Protein AF-A0A2T9YG67-F1 (afdb_monomer)

Sequence (408 aa):
MSLRSVFKSSRPLFAFQKSLQTPKRKHSSSPTKSNVSIVFDIDGVLVKGKHVLEEGKKAMRYLNGENPLGIKVPYIFMTNSGGISEEEKANELTNALETQITQDQVVLSHSPMRQLVS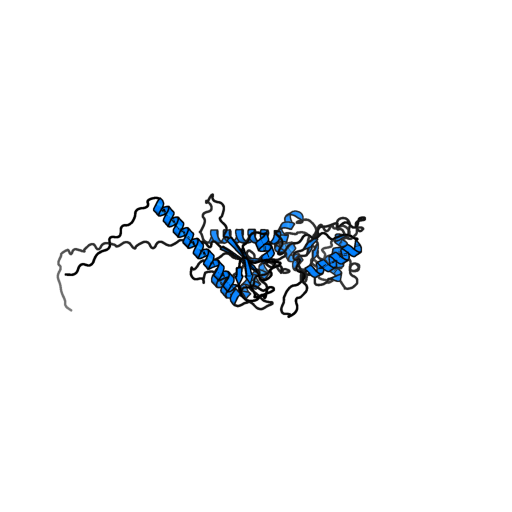QYKNKSVLVVGGIGNRCAEIAHSYGFDKVVTPQDIHRWSPAIWQFSEPSSKGFLKDGETIDFNTEKISAILMFHDTYNYGRDLQIVMDVLRSKDGALGNEFCLNNSQSVPLWVSNEDFLFSNERIHPRFAQGAFHVCLKALWEKSTGKELKVNVFGKPHKVQYEYAENLLHSWIQLHTIKNGSISENSNSAPHFPKIYAIGDNPNSDIAGANRHGWSSVLVRTGVFNGRKGENHHEHRATHVSDHVLDAVKILRIMSGRQGEQARLKELKDKAAKGGPLLTGGIKKSGKK

InterPro domains:
  IPR006353 HAD-superfamily hydrolase, subfamily IIA, CECR5 [TIGR01456] (37-369)
  IPR006357 HAD-superfamily hydrolase, subfamily IIA [PF13344] (38-144)
  IPR006357 HAD-superfamily hydrolase, subfamily IIA [TIGR01460] (38-342)
  IPR015157 Translation machinery associated TMA7 [PF09072] (377-408)
  IPR023214 HAD superfamily [G3DSA:3.40.50.1000] (38-368)
  IPR023214 HAD superfamily [G3DSA:3.40.50.1000] (109-273)
  IPR036412 HAD-like superfamily [SSF56784] (38-368)
  IPR050324 CDP-alcohol phosphatidyltransferase class-I [PTHR14269] (84-369)

Mean predicted aligned error: 11.0 Å

Structure (mmCIF, N/CA/C/O backbone):
data_AF-A0A2T9YG67-F1
#
_entry.id   AF-A0A2T9YG67-F1
#
loop_
_atom_site.group_PDB
_atom_site.id
_atom_site.type_symbol
_atom_site.label_atom_id
_atom_site.label_alt_id
_atom_site.label_comp_id
_atom_site.label_asym_id
_atom_site.label_entity_id
_atom_site.label_seq_id
_atom_site.pdbx_PDB_ins_code
_atom_site.Cartn_x
_atom_site.Cartn_y
_atom_site.Cartn_z
_atom_site.occupancy
_atom_site.B_iso_or_equiv
_atom_site.auth_seq_id
_atom_site.auth_comp_id
_atom_site.auth_asym_id
_atom_site.auth_atom_id
_atom_site.pdbx_PDB_model_num
ATOM 1 N N . MET A 1 1 ? 10.960 48.426 91.155 1.00 40.41 1 MET A N 1
ATOM 2 C CA . MET A 1 1 ? 9.703 47.962 90.527 1.00 40.41 1 MET A CA 1
ATOM 3 C C . MET A 1 1 ? 9.531 46.491 90.864 1.00 40.41 1 MET A C 1
ATOM 5 O O . MET A 1 1 ? 10.453 45.719 90.656 1.00 40.41 1 MET A O 1
ATOM 9 N N . SER A 1 2 ? 8.437 46.169 91.549 1.00 30.61 2 SER A N 1
ATOM 10 C CA . SER A 1 2 ? 8.212 44.940 92.322 1.00 30.61 2 SER A CA 1
ATOM 11 C C . SER A 1 2 ? 7.596 43.818 91.481 1.00 30.61 2 SER A C 1
ATOM 13 O O . SER A 1 2 ? 6.722 44.115 90.673 1.00 30.61 2 SER A O 1
ATOM 15 N N . LEU A 1 3 ? 8.002 42.563 91.732 1.00 29.88 3 LEU A N 1
ATOM 16 C CA . LEU A 1 3 ? 7.167 41.418 92.181 1.00 29.88 3 LEU A CA 1
ATOM 17 C C . LEU A 1 3 ? 7.950 40.105 91.927 1.00 29.88 3 LEU A C 1
ATOM 19 O O . LEU A 1 3 ? 8.296 39.809 90.792 1.00 29.88 3 LEU A O 1
ATOM 23 N N . ARG A 1 4 ? 8.486 39.456 92.979 1.00 31.44 4 ARG A N 1
ATOM 24 C CA . ARG A 1 4 ? 7.953 38.264 93.702 1.00 31.44 4 ARG A CA 1
ATOM 25 C C . ARG A 1 4 ? 7.901 36.985 92.840 1.00 31.44 4 ARG A C 1
ATOM 27 O O . ARG A 1 4 ? 7.473 37.049 91.707 1.00 31.44 4 ARG A O 1
ATOM 34 N N . SER A 1 5 ? 8.145 35.757 93.296 1.00 30.70 5 SER A N 1
ATOM 35 C CA . SER A 1 5 ? 8.770 35.131 94.468 1.00 30.70 5 SER A CA 1
ATOM 36 C C . SER A 1 5 ? 8.547 33.608 94.306 1.00 30.70 5 SER A C 1
ATOM 38 O O . SER A 1 5 ? 7.480 33.229 93.833 1.00 30.70 5 SER A O 1
ATOM 40 N N . VAL A 1 6 ? 9.448 32.780 94.850 1.00 33.03 6 VAL A N 1
ATOM 41 C CA . VAL A 1 6 ? 9.202 31.423 95.408 1.00 33.03 6 VAL A CA 1
ATOM 42 C C . VAL A 1 6 ? 9.160 30.199 94.462 1.00 33.03 6 VAL A C 1
ATOM 44 O O . VAL A 1 6 ? 8.324 30.050 93.580 1.00 33.03 6 VAL A O 1
ATOM 47 N N . PHE A 1 7 ? 10.071 29.268 94.779 1.00 35.72 7 PHE A N 1
ATOM 48 C CA . PHE A 1 7 ? 10.163 27.853 94.394 1.00 35.72 7 PHE A CA 1
ATOM 49 C C . PHE A 1 7 ? 8.962 27.004 94.862 1.00 35.72 7 PHE A C 1
ATOM 51 O O . PHE A 1 7 ? 8.525 27.190 95.997 1.00 35.72 7 PHE A O 1
ATOM 58 N N . LYS A 1 8 ? 8.578 25.958 94.100 1.00 30.31 8 LYS A N 1
ATOM 59 C CA . LYS A 1 8 ? 8.365 24.575 94.611 1.00 30.31 8 LYS A CA 1
ATOM 60 C C . LYS A 1 8 ? 7.935 23.551 93.538 1.00 30.31 8 LYS A C 1
ATOM 62 O O . LYS A 1 8 ? 7.052 23.801 92.733 1.00 30.31 8 LYS A O 1
ATOM 67 N N . SER A 1 9 ? 8.627 22.412 93.610 1.00 27.42 9 SER A N 1
ATOM 68 C CA . SER A 1 9 ? 8.301 20.993 93.362 1.00 27.42 9 SER A CA 1
ATOM 69 C C . SER A 1 9 ? 7.020 20.512 92.638 1.00 27.42 9 SER A C 1
ATOM 71 O O . SER A 1 9 ? 5.923 21.029 92.819 1.00 27.42 9 SER A O 1
ATOM 73 N N . SER A 1 10 ? 7.181 19.291 92.089 1.00 26.50 10 SER A N 1
ATOM 74 C CA . SER A 1 10 ? 6.273 18.107 92.104 1.00 26.50 10 SER A CA 1
ATOM 75 C C . SER A 1 10 ? 5.628 17.671 90.770 1.00 26.50 10 SER A C 1
ATOM 77 O O . SER A 1 10 ? 4.863 18.400 90.156 1.00 26.50 10 SER A O 1
ATOM 79 N N . ARG A 1 11 ? 5.916 16.410 90.390 1.00 28.70 11 ARG A N 1
ATOM 80 C CA . ARG A 1 11 ? 5.176 15.495 89.477 1.00 28.70 11 ARG A CA 1
ATOM 81 C C . ARG A 1 11 ? 3.727 15.234 89.974 1.00 28.70 11 ARG A C 1
ATOM 83 O O . ARG A 1 11 ? 3.450 15.637 91.102 1.00 28.70 11 ARG A O 1
ATOM 90 N N . PRO A 1 12 ? 2.891 14.365 89.346 1.00 41.78 12 PRO A N 1
ATOM 91 C CA . PRO A 1 12 ? 2.739 13.894 87.947 1.00 41.78 12 PRO A CA 1
ATOM 92 C C . PRO A 1 12 ? 1.271 14.040 87.446 1.00 41.78 12 PRO A C 1
ATOM 94 O O . PRO A 1 12 ? 0.386 14.368 88.226 1.00 41.78 12 PRO A O 1
ATOM 97 N N . LEU A 1 13 ? 0.959 13.697 86.185 1.00 28.84 13 LEU A N 1
ATOM 98 C CA . LEU A 1 13 ? -0.402 13.266 85.810 1.00 28.84 13 LEU A CA 1
ATOM 99 C C . LEU A 1 13 ? -0.404 12.338 84.583 1.00 28.84 13 LEU A C 1
ATOM 101 O O . LEU A 1 13 ? 0.267 12.580 83.584 1.00 28.84 13 LEU A O 1
ATOM 105 N N . PHE A 1 14 ? -1.147 11.242 84.738 1.00 27.92 14 PHE A N 1
ATOM 106 C CA . PHE A 1 14 ? -1.367 10.128 83.819 1.00 27.92 14 PHE A CA 1
ATOM 107 C C . PHE A 1 14 ? -1.907 10.568 82.448 1.00 27.92 14 PHE A C 1
ATOM 109 O O . PHE A 1 14 ? -2.876 11.321 82.378 1.00 27.92 14 PHE A O 1
ATOM 116 N N . ALA A 1 15 ? -1.362 10.001 81.365 1.00 31.73 15 ALA A N 1
ATOM 117 C CA . ALA A 1 15 ? -1.939 10.088 80.025 1.00 31.73 15 ALA A CA 1
ATOM 118 C C . ALA A 1 15 ? -2.384 8.699 79.538 1.00 31.73 15 ALA A C 1
ATOM 120 O O . ALA A 1 15 ? -1.594 7.762 79.441 1.00 31.73 15 ALA A O 1
ATOM 121 N N . PHE A 1 16 ? -3.683 8.605 79.254 1.00 30.58 16 PHE A N 1
ATOM 122 C CA . PHE A 1 16 ? -4.404 7.461 78.704 1.00 30.58 16 PHE A CA 1
ATOM 123 C C . PHE A 1 16 ? -3.919 7.088 77.293 1.00 30.58 16 PHE A C 1
ATOM 125 O O . PHE A 1 16 ? -3.819 7.931 76.402 1.00 30.58 16 PHE A O 1
ATOM 132 N N . GLN A 1 17 ? -3.708 5.793 77.077 1.00 29.53 17 GLN A N 1
ATOM 133 C CA . GLN A 1 17 ? -3.376 5.177 75.796 1.00 29.53 17 GLN A CA 1
ATOM 134 C C . GLN A 1 17 ? -4.642 5.105 74.914 1.00 29.53 17 GLN A C 1
ATOM 136 O O . GLN A 1 17 ? -5.597 4.407 75.253 1.00 29.53 17 GLN A O 1
ATOM 141 N N . LYS A 1 18 ? -4.675 5.823 73.781 1.00 31.94 18 LYS A N 1
ATOM 142 C CA . LYS A 1 18 ? -5.705 5.657 72.736 1.00 31.94 18 LYS A CA 1
ATOM 143 C C . LYS A 1 18 ? -5.173 4.761 71.618 1.00 31.94 18 LYS A C 1
ATOM 145 O O . LYS A 1 18 ? -4.136 5.035 71.023 1.00 31.94 18 LYS A O 1
ATOM 150 N N . SER A 1 19 ? -5.917 3.691 71.354 1.00 29.42 19 SER A N 1
ATOM 151 C CA . SER A 1 19 ? -5.675 2.681 70.324 1.00 29.42 19 SER A CA 1
ATOM 152 C C . SER A 1 19 ? -5.664 3.272 68.909 1.00 29.42 19 SER A C 1
ATOM 154 O O . SER A 1 19 ? -6.645 3.885 68.482 1.00 29.42 19 SER A O 1
ATOM 156 N N . LEU A 1 20 ? -4.592 3.012 68.162 1.00 30.81 20 LEU A N 1
ATOM 157 C CA . LEU A 1 20 ? -4.500 3.234 66.719 1.00 30.81 20 LEU A CA 1
ATOM 158 C C . LEU A 1 20 ? -5.409 2.236 65.981 1.00 30.81 20 LEU A C 1
ATOM 160 O O . LEU A 1 20 ? -5.149 1.034 65.981 1.00 30.81 20 LEU A O 1
ATOM 164 N N . GLN A 1 21 ? -6.473 2.729 65.344 1.00 30.36 21 GLN A N 1
ATOM 165 C CA . GLN A 1 21 ? -7.213 1.966 64.338 1.00 30.36 21 GLN A CA 1
ATOM 166 C C . GLN A 1 21 ? -6.434 1.994 63.021 1.00 30.36 21 GLN A C 1
ATOM 168 O O . GLN A 1 21 ? -6.147 3.057 62.473 1.00 30.36 21 GLN A O 1
ATOM 173 N N . THR A 1 22 ? -6.095 0.816 62.507 1.00 30.98 22 THR A N 1
ATOM 174 C CA . THR A 1 22 ? -5.484 0.640 61.189 1.00 30.98 22 THR A CA 1
ATOM 175 C C . THR A 1 22 ? -6.509 0.917 60.079 1.00 30.98 22 THR A C 1
ATOM 177 O O . THR A 1 22 ? -7.663 0.484 60.176 1.00 30.98 22 THR A O 1
ATOM 180 N N . PRO A 1 23 ? -6.140 1.626 58.995 1.00 32.28 23 PRO A N 1
ATOM 181 C CA . PRO A 1 23 ? -7.060 1.871 57.895 1.00 32.28 23 PRO A CA 1
ATOM 182 C C . PRO A 1 23 ? -7.298 0.577 57.107 1.00 32.28 23 PRO A C 1
ATOM 184 O O . PRO A 1 23 ? -6.363 -0.108 56.687 1.00 32.28 23 PRO A O 1
ATOM 187 N N . LYS A 1 24 ? -8.577 0.251 56.880 1.00 31.11 24 LYS A N 1
ATOM 188 C CA . LYS A 1 24 ? -9.003 -0.846 56.002 1.00 31.11 24 LYS A CA 1
ATOM 189 C C . LYS A 1 24 ? -8.424 -0.637 54.601 1.00 31.11 24 LYS A C 1
ATOM 191 O O . LYS A 1 24 ? -8.740 0.334 53.915 1.00 31.11 24 LYS A O 1
ATOM 196 N N . ARG A 1 25 ? -7.594 -1.590 54.182 1.00 29.94 25 ARG A N 1
ATOM 197 C CA . ARG A 1 25 ? -6.983 -1.696 52.856 1.00 29.94 25 ARG A CA 1
ATOM 198 C C . ARG A 1 25 ? -8.096 -1.748 51.797 1.00 29.94 25 ARG A C 1
ATOM 200 O O . ARG A 1 25 ? -8.818 -2.738 51.707 1.00 29.94 25 ARG A O 1
ATOM 207 N N . LYS A 1 26 ? -8.267 -0.677 51.013 1.00 30.91 26 LYS A N 1
ATOM 208 C CA . LYS A 1 26 ? -9.084 -0.719 49.791 1.00 30.91 26 LYS A CA 1
ATOM 209 C C . LYS A 1 26 ? -8.413 -1.713 48.843 1.00 30.91 26 LYS A C 1
ATOM 211 O O . LYS A 1 26 ? -7.273 -1.498 48.442 1.00 30.91 26 LYS A O 1
ATOM 216 N N . HIS A 1 27 ? -9.094 -2.807 48.515 1.00 31.02 27 HIS A N 1
ATOM 217 C CA . HIS A 1 27 ? -8.681 -3.667 47.412 1.00 31.02 27 HIS A CA 1
ATOM 218 C C . HIS A 1 27 ? -8.731 -2.834 46.127 1.00 31.02 27 HIS A C 1
ATOM 220 O O . HIS A 1 27 ? -9.813 -2.522 45.634 1.00 31.02 27 HIS A O 1
ATOM 226 N N . SER A 1 28 ? -7.571 -2.438 45.605 1.00 30.41 28 SER A N 1
ATOM 227 C CA . SER A 1 28 ? -7.460 -1.934 44.242 1.00 30.41 28 SER A CA 1
ATOM 228 C C . SER A 1 28 ? -7.777 -3.100 43.308 1.00 30.41 28 SER A C 1
ATOM 230 O O . SER A 1 28 ? -6.986 -4.038 43.192 1.00 30.41 28 SER A O 1
ATOM 232 N N . SER A 1 29 ? -8.951 -3.085 42.681 1.00 35.09 29 SER A N 1
ATOM 233 C CA . SER A 1 29 ? -9.211 -3.938 41.527 1.00 35.09 29 SER A CA 1
ATOM 234 C C . SER A 1 29 ? -8.159 -3.621 40.469 1.00 35.09 29 SER A C 1
ATOM 236 O O . SER A 1 29 ? -8.059 -2.472 40.036 1.00 35.09 29 SER A O 1
ATOM 238 N N . SER A 1 30 ? -7.362 -4.615 40.079 1.00 40.38 30 SER A N 1
ATOM 239 C CA . SER A 1 30 ? -6.502 -4.521 38.899 1.00 40.38 30 SER A CA 1
ATOM 240 C C . SER A 1 30 ? -7.324 -4.004 37.711 1.00 40.38 30 SER A C 1
ATOM 242 O O . SER A 1 30 ? -8.480 -4.428 37.585 1.00 40.38 30 SER A O 1
ATOM 244 N N . PRO A 1 31 ? -6.776 -3.141 36.835 1.00 45.50 31 PRO A N 1
ATOM 245 C CA . PRO A 1 31 ? -7.483 -2.713 35.635 1.00 45.50 31 PRO A CA 1
ATOM 246 C C . PRO A 1 31 ? -7.937 -3.955 34.867 1.00 45.50 31 PRO A C 1
ATOM 248 O O . PRO A 1 31 ? -7.121 -4.799 34.493 1.00 45.50 31 PRO A O 1
ATOM 251 N N . THR A 1 32 ? -9.245 -4.116 34.686 1.00 53.12 32 THR A N 1
ATOM 252 C CA . THR A 1 32 ? -9.801 -5.179 33.848 1.00 53.12 32 THR A CA 1
ATOM 253 C C . THR A 1 32 ? -9.272 -4.976 32.431 1.00 53.12 32 THR A C 1
ATOM 255 O O . THR A 1 32 ? -9.610 -3.978 31.791 1.00 53.12 32 THR A O 1
ATOM 258 N N . LYS A 1 33 ? -8.402 -5.882 31.966 1.00 61.97 33 LYS A N 1
ATOM 259 C CA . LYS A 1 33 ? -7.863 -5.862 30.599 1.00 61.97 33 LYS A CA 1
ATOM 260 C C . LYS A 1 33 ? -9.022 -5.959 29.601 1.00 61.97 33 LYS A C 1
ATOM 262 O O . LYS A 1 33 ? -9.994 -6.674 29.843 1.00 61.97 33 LYS A O 1
ATOM 267 N N . SER A 1 34 ? -8.940 -5.211 28.501 1.00 66.88 34 SER A N 1
ATOM 268 C CA . SER A 1 34 ? -9.901 -5.355 27.406 1.00 66.88 34 SER A CA 1
ATOM 269 C C . SER A 1 34 ? -9.703 -6.716 26.740 1.00 66.88 34 SER A C 1
ATOM 271 O O . SER A 1 34 ? -8.593 -7.030 26.320 1.00 66.88 34 SER A O 1
ATOM 273 N N . ASN A 1 35 ? -10.778 -7.491 26.595 1.00 82.50 35 ASN A N 1
ATOM 274 C CA . ASN A 1 35 ? -10.780 -8.733 25.809 1.00 82.50 35 ASN A CA 1
ATOM 275 C C . ASN A 1 35 ? -11.055 -8.481 24.317 1.00 82.50 35 ASN A C 1
ATOM 277 O O . ASN A 1 35 ? -11.208 -9.426 23.546 1.00 82.50 35 ASN A O 1
ATOM 281 N N . VAL A 1 36 ? -11.122 -7.209 23.914 1.00 89.56 36 VAL A N 1
ATOM 282 C CA . VAL A 1 36 ? -11.325 -6.775 22.530 1.00 89.56 36 VAL A CA 1
ATOM 283 C C . VAL A 1 36 ? -10.242 -5.788 22.100 1.00 89.56 36 VAL A C 1
ATOM 285 O O . VAL A 1 36 ? -9.795 -4.964 22.903 1.00 89.56 36 VAL A O 1
ATOM 288 N N . SER A 1 37 ? -9.857 -5.868 20.831 1.00 93.75 37 SER A N 1
ATOM 289 C CA . SER A 1 37 ? -9.041 -4.899 20.100 1.00 93.75 37 SER A CA 1
ATOM 290 C C . SER A 1 37 ? -9.714 -4.564 18.767 1.00 93.75 37 SER A C 1
ATOM 292 O O . SER A 1 37 ? -10.588 -5.300 18.298 1.00 93.75 37 SER A O 1
ATOM 294 N N . ILE A 1 38 ? -9.365 -3.418 18.187 1.00 96.56 38 ILE A N 1
ATOM 295 C CA . ILE A 1 38 ? -10.071 -2.874 17.024 1.00 96.56 38 ILE A CA 1
ATOM 296 C C . ILE A 1 38 ? -9.097 -2.545 15.895 1.00 96.56 38 ILE A C 1
ATOM 298 O O . ILE A 1 38 ? -8.018 -2.005 16.122 1.00 96.56 38 ILE A O 1
ATOM 302 N N . VAL A 1 39 ? -9.506 -2.840 14.667 1.00 98.19 39 VAL A N 1
ATOM 303 C CA . VAL A 1 39 ? -8.861 -2.342 13.451 1.00 98.19 39 VAL A CA 1
ATOM 304 C C . VAL A 1 39 ? -9.875 -1.470 12.726 1.00 98.19 39 VAL A C 1
ATOM 306 O O . VAL A 1 39 ? -10.961 -1.936 12.384 1.00 98.19 39 VAL A O 1
ATOM 309 N N . PHE A 1 40 ? -9.549 -0.199 12.536 1.00 98.12 40 PHE A N 1
ATOM 310 C CA . PHE A 1 40 ? -10.405 0.752 11.838 1.00 98.12 40 PHE A CA 1
ATOM 311 C C . PHE A 1 40 ? -9.994 0.871 10.380 1.00 98.12 40 PHE A C 1
ATOM 313 O O . PHE A 1 40 ? -8.830 1.150 10.103 1.00 98.12 40 PHE A O 1
ATOM 320 N N . ASP A 1 41 ? -10.948 0.766 9.464 1.00 96.19 41 ASP A N 1
ATOM 321 C CA . ASP A 1 41 ? -10.824 1.534 8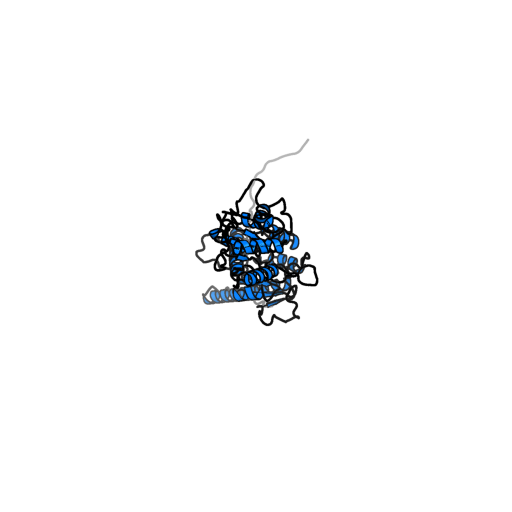.232 1.00 96.19 41 ASP A CA 1
ATOM 322 C C . ASP A 1 41 ? -10.977 3.042 8.521 1.00 96.19 41 ASP A C 1
ATOM 324 O O . ASP A 1 41 ? -11.467 3.443 9.582 1.00 96.19 41 ASP A O 1
ATOM 328 N N . ILE A 1 42 ? -10.489 3.886 7.612 1.00 92.94 42 ILE A N 1
ATOM 329 C CA . ILE A 1 42 ? -10.436 5.340 7.798 1.00 92.94 42 ILE A CA 1
ATOM 330 C C . ILE A 1 42 ? -11.540 6.029 6.999 1.00 92.94 42 ILE A C 1
ATOM 332 O O . ILE A 1 42 ? -12.381 6.730 7.576 1.00 92.94 42 ILE A O 1
ATOM 336 N N . ASP A 1 43 ? -11.517 5.859 5.680 1.00 87.12 43 ASP A N 1
ATOM 337 C CA . ASP A 1 43 ? -12.401 6.557 4.755 1.00 87.12 43 ASP A CA 1
ATOM 338 C C . ASP A 1 43 ? -13.816 5.980 4.850 1.00 87.12 43 ASP A C 1
ATOM 340 O O . ASP A 1 43 ? -14.020 4.782 4.912 1.00 87.12 43 ASP A O 1
ATOM 344 N N . GLY A 1 44 ? -14.832 6.829 4.962 1.00 85.12 44 GLY A N 1
ATOM 345 C CA . GLY A 1 44 ? -16.206 6.384 5.196 1.00 85.12 44 GLY A CA 1
ATOM 346 C C . GLY A 1 44 ? -16.496 5.892 6.621 1.00 85.12 44 GLY A C 1
ATOM 347 O O . GLY A 1 44 ? -17.672 5.771 6.963 1.00 85.12 44 GLY A O 1
ATOM 348 N N . VAL A 1 45 ? -15.490 5.687 7.484 1.00 92.38 45 VAL A N 1
ATOM 349 C CA . VAL A 1 45 ? -15.662 5.251 8.890 1.00 92.38 45 VAL A CA 1
ATOM 350 C C . VAL A 1 45 ? -15.364 6.360 9.898 1.00 92.38 45 VAL A C 1
ATOM 352 O O . VAL A 1 45 ? -16.153 6.602 10.812 1.00 92.38 45 VAL A O 1
ATOM 355 N N . LEU A 1 46 ? -14.219 7.024 9.747 1.00 92.69 46 LEU A N 1
ATOM 356 C CA . LEU A 1 46 ? -13.726 8.083 10.634 1.00 92.69 46 LEU A CA 1
ATOM 357 C C . LEU A 1 46 ? -13.704 9.441 9.929 1.00 92.69 46 LEU A C 1
ATOM 359 O O . LEU A 1 46 ? -13.873 10.481 10.568 1.00 92.69 46 LEU A O 1
ATOM 363 N N . VAL A 1 47 ? -13.505 9.425 8.612 1.00 85.75 47 VAL A N 1
ATOM 364 C CA . VAL A 1 47 ? -13.358 10.608 7.765 1.00 85.75 47 VAL A CA 1
ATOM 365 C C . VAL A 1 47 ? -14.178 10.419 6.490 1.00 85.75 47 VAL A C 1
ATOM 367 O O . VAL A 1 47 ? -14.310 9.310 5.990 1.00 85.75 47 VAL A O 1
ATOM 370 N N . LYS A 1 48 ? -14.730 11.497 5.932 1.00 78.75 48 LYS A N 1
ATOM 371 C CA . LYS A 1 48 ? -15.363 11.515 4.609 1.00 78.75 48 LYS A CA 1
ATOM 372 C C . LYS A 1 48 ? -14.784 12.659 3.780 1.00 78.75 48 LYS A C 1
ATOM 374 O O . LYS A 1 48 ? -15.131 13.825 3.979 1.00 78.75 48 LYS A O 1
ATOM 379 N N . GLY A 1 49 ? -13.874 12.337 2.861 1.00 73.62 49 GLY A N 1
ATOM 380 C CA . GLY A 1 49 ? -13.080 13.349 2.161 1.00 73.62 49 GLY A CA 1
ATOM 381 C C . GLY A 1 49 ? -12.165 14.084 3.144 1.00 73.62 49 GLY A C 1
ATOM 382 O O . GLY A 1 49 ? -11.359 13.455 3.813 1.00 73.62 49 GLY A O 1
ATOM 383 N N . LYS A 1 50 ? -12.303 15.408 3.270 1.00 77.44 50 LYS A N 1
ATOM 384 C CA . LYS A 1 50 ? -11.567 16.206 4.274 1.00 77.44 50 LYS A CA 1
ATOM 385 C C . LYS A 1 50 ? -12.314 16.388 5.596 1.00 77.44 50 LYS A C 1
ATOM 387 O O . LYS A 1 50 ? -11.792 17.013 6.515 1.00 77.44 50 LYS A O 1
ATOM 392 N N . HIS A 1 51 ? -13.545 15.893 5.693 1.00 84.62 51 HIS A N 1
ATOM 393 C CA . HIS A 1 51 ? -14.387 16.108 6.863 1.00 84.62 51 HIS A CA 1
ATOM 394 C C . HIS A 1 51 ? -14.258 14.947 7.839 1.00 84.62 51 HIS A C 1
ATOM 396 O O . HIS A 1 51 ? -14.605 13.811 7.519 1.00 84.62 51 HIS A O 1
ATOM 402 N N . VAL A 1 52 ? -13.789 15.240 9.047 1.00 89.38 52 VAL A N 1
ATOM 403 C CA . VAL A 1 52 ? -13.789 14.279 10.152 1.00 89.38 52 VAL A CA 1
ATOM 404 C C . VAL A 1 52 ? -15.220 14.075 10.637 1.00 89.38 52 VAL A C 1
ATOM 406 O O . VAL A 1 52 ? -15.958 15.043 10.813 1.00 89.38 52 VAL A O 1
ATOM 409 N N . LEU A 1 53 ? -15.611 12.824 10.874 1.00 88.62 53 LEU A N 1
ATOM 410 C CA . LEU A 1 53 ? -16.891 12.514 11.499 1.00 88.62 53 LEU A CA 1
ATOM 411 C C . LEU A 1 53 ? -16.786 12.749 13.011 1.00 88.62 53 LEU A C 1
ATOM 413 O O . LEU A 1 53 ? -15.899 12.210 13.677 1.00 88.62 53 LEU A O 1
ATOM 417 N N . GLU A 1 54 ? -17.709 13.523 13.579 1.00 94.69 54 GLU A N 1
ATOM 418 C CA . GLU A 1 54 ? -17.722 13.831 15.017 1.00 94.69 54 GLU A CA 1
ATOM 419 C C . GLU A 1 54 ? -17.875 12.568 15.882 1.00 94.69 54 GLU A C 1
ATOM 421 O O . GLU A 1 54 ? -17.355 12.469 16.997 1.00 94.69 54 GLU A O 1
ATOM 426 N N . GLU A 1 55 ? -18.545 11.551 15.350 1.00 95.06 55 GLU A N 1
ATOM 427 C CA . GLU A 1 55 ? -18.640 10.215 15.925 1.00 95.06 55 GLU A CA 1
ATOM 428 C C . GLU A 1 55 ? -17.274 9.527 16.022 1.00 95.06 55 GLU A C 1
ATOM 430 O O . GLU A 1 55 ? -17.051 8.788 16.980 1.00 95.06 55 GLU A O 1
ATOM 435 N N . GLY A 1 56 ? -16.351 9.797 15.094 1.00 94.81 56 GLY A N 1
ATOM 436 C CA . GLY A 1 56 ? -14.977 9.295 15.113 1.00 94.81 56 GLY A CA 1
ATOM 437 C C . GLY A 1 56 ? -14.188 9.833 16.305 1.00 94.81 56 GLY A C 1
ATOM 438 O O . GLY A 1 56 ? -13.639 9.051 17.083 1.00 94.81 56 GLY A O 1
ATOM 439 N N . LYS A 1 57 ? -14.225 11.152 16.537 1.00 95.88 57 LYS A N 1
ATOM 440 C CA . LYS A 1 57 ? -13.605 11.786 17.720 1.00 95.88 57 LYS A CA 1
ATOM 441 C C . LYS A 1 57 ? -14.170 11.224 19.026 1.00 95.88 57 LYS A C 1
ATOM 443 O O . LYS A 1 57 ? -13.433 10.855 19.942 1.00 95.88 57 LYS A O 1
ATOM 448 N N . LYS A 1 58 ? -15.502 11.108 19.109 1.00 96.38 58 LYS A N 1
ATOM 449 C CA . LYS A 1 58 ? -16.190 10.515 20.269 1.00 96.38 58 LYS A CA 1
ATOM 450 C C . LYS A 1 58 ? -15.802 9.048 20.466 1.00 96.38 58 LYS A C 1
ATOM 452 O O . LYS A 1 58 ? -15.632 8.625 21.607 1.00 96.38 58 LYS A O 1
ATOM 457 N N . ALA A 1 59 ? -15.649 8.281 19.385 1.00 96.06 59 ALA A N 1
ATOM 458 C CA . ALA A 1 59 ? -15.213 6.892 19.448 1.00 96.06 59 ALA A CA 1
ATOM 459 C C . ALA A 1 59 ? -13.783 6.780 19.992 1.00 96.06 59 ALA A C 1
ATOM 461 O O . ALA A 1 59 ? -13.553 5.954 20.873 1.00 96.06 59 ALA A O 1
ATOM 462 N N . MET A 1 60 ? -12.852 7.640 19.560 1.00 96.12 60 MET A N 1
ATOM 463 C CA . MET A 1 60 ? -11.483 7.645 20.092 1.00 96.12 60 MET A CA 1
ATOM 464 C C . MET A 1 60 ? -11.458 7.951 21.592 1.00 96.12 60 MET A C 1
ATOM 466 O O . MET A 1 60 ? -10.888 7.179 22.364 1.00 96.12 60 MET A O 1
ATOM 470 N N . ARG A 1 61 ? -12.149 9.008 22.043 1.00 95.38 61 ARG A N 1
ATOM 471 C CA . ARG A 1 61 ? -12.287 9.319 23.481 1.00 95.38 61 ARG A CA 1
ATOM 472 C C . ARG A 1 61 ? -12.866 8.146 24.272 1.00 95.38 61 ARG A C 1
ATOM 474 O O . ARG A 1 61 ? -12.315 7.743 25.299 1.00 95.38 61 ARG A O 1
ATOM 481 N N . TYR A 1 62 ? -13.928 7.533 23.746 1.00 94.38 62 TYR A N 1
ATOM 482 C CA . TYR A 1 62 ? -14.557 6.362 24.350 1.00 94.38 62 TYR A CA 1
ATOM 483 C C . TYR A 1 62 ? -13.573 5.192 24.483 1.00 94.38 62 TYR A C 1
ATOM 485 O O . TYR A 1 62 ? -13.491 4.583 25.547 1.00 94.38 62 TYR A O 1
ATOM 493 N N . LEU A 1 63 ? -12.790 4.883 23.446 1.00 92.94 63 LEU A N 1
ATOM 494 C CA . LEU A 1 63 ? -11.784 3.815 23.481 1.00 92.94 63 LEU A CA 1
ATOM 495 C C . LEU A 1 63 ? -10.596 4.136 24.392 1.00 92.94 63 LEU A C 1
ATOM 497 O O . LEU A 1 63 ? -9.998 3.215 24.945 1.00 92.94 63 LEU A O 1
ATOM 501 N N . ASN A 1 64 ? -10.291 5.416 24.601 1.00 92.88 64 ASN A N 1
ATOM 502 C CA . ASN A 1 64 ? -9.189 5.887 25.442 1.00 92.88 64 ASN A CA 1
ATOM 503 C C . ASN A 1 64 ? -9.548 6.052 26.930 1.00 92.88 64 ASN A C 1
ATOM 505 O O . ASN A 1 64 ? -8.705 6.489 27.716 1.00 92.88 64 ASN A O 1
ATOM 509 N N . GLY A 1 65 ? -10.746 5.632 27.344 1.00 90.44 65 GLY A N 1
ATOM 510 C CA . GLY A 1 65 ? -11.131 5.529 28.754 1.00 90.44 65 GLY A CA 1
ATOM 511 C C . GLY A 1 65 ? -12.351 6.357 29.149 1.00 90.44 65 GLY A C 1
ATOM 512 O O . GLY A 1 65 ? -12.879 6.129 30.232 1.00 90.44 65 GLY A O 1
ATOM 513 N N . GLU A 1 66 ? -12.879 7.224 28.279 1.00 92.88 66 GLU A N 1
ATOM 514 C CA . GLU A 1 66 ? -14.141 7.956 28.515 1.00 92.88 66 GLU A CA 1
ATOM 515 C C . GLU A 1 66 ? -15.380 7.078 28.269 1.00 92.88 66 GLU A C 1
ATOM 517 O O . GLU A 1 66 ? -16.392 7.484 27.699 1.00 92.88 66 GLU A O 1
ATOM 522 N N . ASN A 1 67 ? -15.294 5.821 28.681 1.00 88.69 67 ASN A N 1
ATOM 523 C CA . ASN A 1 67 ? -16.389 4.873 28.643 1.00 88.69 67 ASN A CA 1
ATOM 524 C C . ASN A 1 67 ? -16.806 4.499 30.076 1.00 88.69 67 ASN A C 1
ATOM 526 O O . ASN A 1 67 ? -16.007 4.638 31.003 1.00 88.69 67 ASN A O 1
ATOM 530 N N . PRO A 1 68 ? -18.014 3.940 30.282 1.00 86.31 68 PRO A N 1
ATOM 531 C CA . PRO A 1 68 ? -18.557 3.699 31.623 1.00 86.31 68 PRO A CA 1
ATOM 532 C C . PRO A 1 68 ? -17.736 2.803 32.565 1.00 86.31 68 PRO A C 1
ATOM 534 O O . PRO A 1 68 ? -18.040 2.770 33.751 1.00 86.31 68 PRO A O 1
ATOM 537 N N . LEU A 1 69 ? -16.731 2.060 32.074 1.00 81.69 69 LEU A N 1
ATOM 538 C CA . LEU A 1 69 ? -15.853 1.255 32.947 1.00 81.69 69 LEU A CA 1
ATOM 539 C C . LEU A 1 69 ? -14.396 1.749 32.973 1.00 81.69 69 LEU A C 1
ATOM 541 O O . LEU A 1 69 ? -13.556 1.074 33.555 1.00 81.69 69 LEU A O 1
ATOM 545 N N . GLY A 1 70 ? -14.069 2.879 32.336 1.00 85.38 70 GLY A N 1
ATOM 546 C CA . GLY A 1 70 ? -12.726 3.469 32.400 1.00 85.38 70 GLY A CA 1
ATOM 547 C C . GLY A 1 70 ? -11.604 2.623 31.781 1.00 85.38 70 GLY A C 1
ATOM 548 O O . GLY A 1 70 ? -10.451 2.754 32.180 1.00 85.38 70 GLY A O 1
ATOM 549 N N . ILE A 1 71 ? -11.918 1.712 30.849 1.00 84.56 71 ILE A N 1
ATOM 550 C CA . ILE A 1 71 ? -10.931 0.775 30.269 1.00 84.56 71 ILE A CA 1
ATOM 551 C C . ILE A 1 71 ? -10.446 1.303 28.925 1.00 84.56 71 ILE A C 1
ATOM 553 O O . ILE A 1 71 ? -11.273 1.676 28.097 1.00 84.56 71 ILE A O 1
ATOM 557 N N . LYS A 1 72 ? -9.138 1.236 28.674 1.00 88.69 72 LYS A N 1
ATOM 558 C CA . LYS A 1 72 ? -8.571 1.495 27.348 1.00 88.69 72 LYS A CA 1
ATOM 559 C C . LYS A 1 72 ? -8.676 0.263 26.451 1.00 88.69 72 LYS A C 1
ATOM 561 O O . LYS A 1 72 ? -8.354 -0.845 26.880 1.00 88.69 72 LYS A O 1
ATOM 566 N N . VAL A 1 73 ? -9.118 0.459 25.216 1.00 90.62 73 VAL A N 1
ATOM 567 C CA . VAL A 1 73 ? -9.236 -0.592 24.199 1.00 90.62 73 VAL A CA 1
ATOM 568 C C . VAL A 1 73 ? -8.144 -0.370 23.151 1.00 90.62 73 VAL A C 1
ATOM 570 O O . VAL A 1 73 ? -8.068 0.735 22.625 1.00 90.62 73 VAL A O 1
ATOM 573 N N . PRO A 1 74 ? -7.296 -1.367 22.845 1.00 93.31 74 PRO A N 1
ATOM 574 C CA . PRO A 1 74 ? -6.296 -1.257 21.785 1.00 93.31 74 PRO A CA 1
ATOM 575 C C . PRO A 1 74 ? -6.917 -1.067 20.404 1.00 93.31 74 PRO A C 1
ATOM 577 O O . PRO A 1 74 ? -7.880 -1.765 20.070 1.00 93.31 74 PRO A O 1
ATOM 580 N N . TYR A 1 75 ? -6.333 -0.189 19.591 1.00 96.12 75 TYR A N 1
ATOM 581 C CA . TYR A 1 75 ? -6.736 -0.021 18.200 1.00 96.12 75 TYR A CA 1
ATOM 582 C C . TYR A 1 75 ? -5.592 0.402 17.280 1.00 96.12 75 TYR A C 1
ATOM 584 O O . TYR A 1 75 ? -4.645 1.071 17.703 1.00 96.12 75 TYR A O 1
ATOM 592 N N . ILE A 1 76 ? -5.737 0.029 16.010 1.00 98.31 76 ILE A N 1
ATOM 593 C CA . ILE A 1 76 ? -4.912 0.475 14.883 1.00 98.31 76 ILE A CA 1
ATOM 594 C C . ILE A 1 76 ? -5.816 0.886 13.709 1.00 98.31 76 ILE A C 1
ATOM 596 O O . ILE A 1 76 ? -7.022 0.621 13.719 1.00 98.31 76 ILE A O 1
ATOM 600 N N . PHE A 1 77 ? -5.229 1.508 12.695 1.00 98.44 77 PHE A N 1
ATOM 601 C CA . PHE A 1 77 ? -5.880 1.985 11.481 1.00 98.44 77 PHE A CA 1
ATOM 602 C C . PHE A 1 77 ? -5.317 1.240 10.269 1.00 98.44 77 PHE A C 1
ATOM 604 O O . PHE A 1 77 ? -4.104 1.085 10.152 1.00 98.44 77 PHE A O 1
ATOM 611 N N . MET A 1 78 ? -6.184 0.786 9.369 1.00 97.94 78 MET A N 1
ATOM 612 C CA . MET A 1 78 ? -5.833 0.032 8.168 1.00 97.94 78 MET A CA 1
ATOM 613 C C . MET A 1 78 ? -6.641 0.532 6.967 1.00 97.94 78 MET A C 1
ATOM 615 O O . MET A 1 78 ? -7.843 0.289 6.874 1.00 97.94 78 MET A O 1
ATOM 619 N N . THR A 1 79 ? -5.972 1.180 6.015 1.00 94.12 79 THR A N 1
ATOM 620 C CA . THR A 1 79 ? -6.592 1.758 4.810 1.00 94.12 79 THR A CA 1
ATOM 621 C C . THR A 1 79 ? -5.892 1.285 3.533 1.00 94.12 79 THR A C 1
ATOM 623 O O . THR A 1 79 ? -4.693 1.006 3.540 1.00 94.12 79 THR A O 1
ATOM 626 N N . ASN A 1 80 ? -6.638 1.235 2.425 1.00 91.88 80 ASN A N 1
ATOM 627 C CA . ASN A 1 80 ? -6.086 1.059 1.076 1.00 91.88 80 ASN A CA 1
ATOM 628 C C . ASN A 1 80 ? -5.557 2.377 0.471 1.00 91.88 80 ASN A C 1
ATOM 630 O O . ASN A 1 80 ? -4.996 2.375 -0.625 1.00 91.88 80 ASN A O 1
ATOM 634 N N . SER A 1 81 ? -5.682 3.506 1.175 1.00 89.38 81 SER A N 1
ATOM 635 C CA . SER A 1 81 ? -4.983 4.744 0.817 1.00 89.38 81 SER A CA 1
ATOM 636 C C . SER A 1 81 ? -3.460 4.567 0.936 1.00 89.38 81 SER A C 1
ATOM 638 O O . SER A 1 81 ? -2.961 3.672 1.624 1.00 89.38 81 SER A O 1
ATOM 640 N N . GLY A 1 82 ? -2.695 5.431 0.271 1.00 92.88 82 GLY A N 1
ATOM 641 C CA . GLY A 1 82 ? -1.234 5.445 0.357 1.00 92.88 82 GLY A CA 1
ATOM 642 C C . GLY A 1 82 ? -0.641 6.762 -0.136 1.00 92.88 82 GLY A C 1
ATOM 643 O O . GLY A 1 82 ? -1.307 7.794 -0.106 1.00 92.88 82 GLY A O 1
ATOM 644 N N . GLY A 1 83 ? 0.611 6.718 -0.594 1.00 93.44 83 GLY A N 1
ATOM 645 C CA . GLY A 1 83 ? 1.290 7.857 -1.227 1.00 93.44 83 GLY A CA 1
ATOM 646 C C . GLY A 1 83 ? 1.940 8.846 -0.252 1.00 93.44 83 GLY A C 1
ATOM 647 O O . GLY A 1 83 ? 2.611 9.780 -0.692 1.00 93.44 83 GLY A O 1
ATOM 648 N N . ILE A 1 84 ? 1.777 8.619 1.053 1.00 96.19 84 ILE A N 1
ATOM 649 C CA . ILE A 1 84 ? 2.431 9.337 2.156 1.00 96.19 84 ILE A CA 1
ATOM 650 C C . ILE A 1 84 ? 2.971 8.319 3.168 1.00 96.19 84 ILE A C 1
ATOM 652 O O . ILE A 1 84 ? 2.585 7.151 3.118 1.00 96.19 84 ILE A O 1
ATOM 656 N N . SER A 1 85 ? 3.862 8.724 4.075 1.00 97.81 85 SER A N 1
ATOM 657 C CA . SER A 1 85 ? 4.383 7.795 5.088 1.00 97.81 85 SER A CA 1
ATOM 658 C C . SER A 1 85 ? 3.343 7.464 6.170 1.00 97.81 85 SER A C 1
ATOM 660 O O . SER A 1 85 ? 2.372 8.200 6.379 1.00 97.81 85 SER A O 1
ATOM 662 N N . GLU A 1 86 ? 3.551 6.363 6.901 1.00 98.25 86 GLU A N 1
ATOM 663 C CA . GLU A 1 86 ? 2.718 6.032 8.067 1.00 98.25 86 GLU A CA 1
ATOM 664 C C . GLU A 1 86 ? 2.772 7.125 9.142 1.00 98.25 86 GLU A C 1
ATOM 666 O O . GLU A 1 86 ? 1.762 7.401 9.786 1.00 98.25 86 GLU A O 1
ATOM 671 N N . GLU A 1 87 ? 3.927 7.771 9.315 1.00 98.25 87 GLU A N 1
ATOM 672 C CA . GLU A 1 87 ? 4.112 8.890 10.242 1.00 98.25 87 GLU A CA 1
ATOM 673 C C . GLU A 1 87 ? 3.286 10.109 9.828 1.00 98.25 87 GLU A C 1
ATOM 675 O O . GLU A 1 87 ? 2.557 10.675 10.643 1.00 98.25 87 GLU A O 1
ATOM 680 N N . GLU A 1 88 ? 3.335 10.487 8.551 1.00 97.62 88 GLU A N 1
ATOM 681 C CA . GLU A 1 88 ? 2.529 11.591 8.036 1.00 97.62 88 GLU A CA 1
ATOM 682 C C . GLU A 1 88 ? 1.034 11.302 8.189 1.00 97.62 88 GLU A C 1
ATOM 684 O O . GLU A 1 88 ? 0.291 12.149 8.690 1.00 97.62 88 GLU A O 1
ATOM 689 N N . LYS A 1 89 ? 0.589 10.081 7.856 1.00 97.12 89 LYS A N 1
ATOM 690 C CA . LYS A 1 89 ? -0.810 9.683 8.057 1.00 97.12 89 LYS A CA 1
ATOM 691 C C . LYS A 1 89 ? -1.200 9.682 9.539 1.00 97.12 89 LYS A C 1
ATOM 693 O O . LYS A 1 89 ? -2.296 10.125 9.875 1.00 97.12 89 LYS A O 1
ATOM 698 N N . ALA A 1 90 ? -0.331 9.212 10.432 1.00 97.69 90 ALA A N 1
ATOM 699 C CA . ALA A 1 90 ? -0.577 9.245 11.873 1.00 97.69 90 ALA A CA 1
ATOM 700 C C . ALA A 1 90 ? -0.739 10.682 12.392 1.00 97.69 90 ALA A C 1
ATOM 702 O O . ALA A 1 90 ? -1.618 10.940 13.217 1.00 97.69 90 ALA A O 1
ATOM 703 N N . ASN A 1 91 ? 0.048 11.628 11.875 1.00 97.88 91 ASN A N 1
ATOM 704 C CA . ASN A 1 91 ? -0.070 13.047 12.207 1.00 97.88 91 ASN A CA 1
ATOM 705 C C . ASN A 1 91 ? -1.380 13.654 11.677 1.00 97.88 91 ASN A C 1
ATOM 707 O O . ASN A 1 91 ? -2.066 14.366 12.414 1.00 97.88 91 ASN A O 1
ATOM 711 N N . GLU A 1 92 ? -1.777 13.334 10.439 1.00 95.88 92 GLU A N 1
ATOM 712 C CA . GLU A 1 92 ? -3.083 13.729 9.891 1.00 95.88 92 GLU A CA 1
ATOM 713 C C . GLU A 1 92 ? -4.233 13.225 10.773 1.00 95.88 92 GLU A C 1
ATOM 715 O O . GLU A 1 92 ? -5.103 14.005 11.167 1.00 95.88 92 GLU A O 1
ATOM 720 N N . LEU A 1 93 ? -4.212 11.938 11.135 1.00 96.12 93 LEU A N 1
ATOM 721 C CA . LEU A 1 93 ? -5.227 11.329 11.993 1.00 96.12 93 LEU A CA 1
ATOM 722 C C . LEU A 1 93 ? -5.212 11.908 13.409 1.00 96.12 93 LEU A C 1
ATOM 724 O O . LEU A 1 93 ? -6.278 12.099 13.989 1.00 96.12 93 LEU A O 1
ATOM 728 N N . THR A 1 94 ? -4.033 12.216 13.956 1.00 97.12 94 THR A N 1
ATOM 729 C CA . THR A 1 94 ? -3.899 12.811 15.292 1.00 97.12 94 THR A CA 1
ATOM 730 C C . THR A 1 94 ? -4.622 14.147 15.372 1.00 97.12 94 THR A C 1
ATOM 732 O O . THR A 1 94 ? -5.419 14.375 16.285 1.00 97.12 94 THR A O 1
ATOM 735 N N . ASN A 1 95 ? -4.390 15.005 14.379 1.00 95.75 95 ASN A N 1
ATOM 736 C CA . ASN A 1 95 ? -5.033 16.311 14.287 1.00 95.75 95 ASN A CA 1
ATOM 737 C C . ASN A 1 95 ? -6.535 16.178 14.021 1.00 95.75 95 ASN A C 1
ATOM 739 O O . ASN A 1 95 ? -7.341 16.864 14.643 1.00 95.75 95 ASN A O 1
ATOM 743 N N . ALA A 1 96 ? -6.914 15.272 13.119 1.00 94.06 96 ALA A N 1
ATOM 744 C CA . ALA A 1 96 ? -8.304 15.030 12.763 1.00 94.06 96 ALA A CA 1
ATOM 745 C C . ALA A 1 96 ? -9.137 14.526 13.953 1.00 94.06 96 ALA A C 1
ATOM 747 O O . ALA A 1 96 ? -10.233 15.025 14.207 1.00 94.06 96 ALA A O 1
ATOM 748 N N . LEU A 1 97 ? -8.626 13.532 14.680 1.00 95.69 97 LEU A N 1
ATOM 749 C CA . LEU A 1 97 ? -9.357 12.809 15.722 1.00 95.69 97 LEU A CA 1
ATOM 750 C C . LEU A 1 97 ? -9.108 13.345 17.137 1.00 95.69 97 LEU A C 1
ATOM 752 O O . LEU A 1 97 ? -9.672 12.806 18.092 1.00 95.69 97 LEU A O 1
ATOM 756 N N . GLU A 1 98 ? -8.279 14.384 17.274 1.00 96.00 98 GLU A N 1
ATOM 757 C CA . GLU A 1 98 ? -7.912 15.009 18.553 1.00 96.00 98 GLU A CA 1
ATOM 758 C C . GLU A 1 98 ? -7.388 13.969 19.562 1.00 96.00 98 GLU A C 1
ATOM 760 O O . GLU A 1 98 ? -7.730 13.965 20.744 1.00 96.00 98 GLU A O 1
ATOM 765 N N . THR A 1 99 ? -6.604 13.011 19.066 1.00 95.00 99 THR A N 1
ATOM 766 C CA . THR A 1 99 ? -6.105 11.857 19.821 1.00 95.00 99 THR A CA 1
ATOM 767 C C . THR A 1 99 ? -4.712 11.509 19.328 1.00 95.00 99 THR A C 1
ATOM 769 O O . THR A 1 99 ? -4.521 11.375 18.129 1.00 95.00 99 THR A O 1
ATOM 772 N N . GLN A 1 100 ? -3.749 11.314 20.231 1.00 95.75 100 GLN A N 1
ATOM 773 C CA . GLN A 1 100 ? -2.390 10.943 19.833 1.00 95.75 100 GLN A CA 1
ATOM 774 C C . GLN A 1 100 ? -2.370 9.578 19.134 1.00 95.75 100 GLN A C 1
ATOM 776 O O . GLN A 1 100 ? -2.707 8.563 19.745 1.00 95.75 100 GLN A O 1
ATOM 781 N N . ILE A 1 101 ? -1.923 9.566 17.881 1.00 96.62 101 ILE A N 1
ATOM 782 C CA . ILE A 1 101 ? -1.732 8.374 17.053 1.00 96.62 101 ILE A CA 1
ATOM 783 C C . ILE A 1 101 ? -0.276 8.365 16.591 1.00 96.62 101 ILE A C 1
ATOM 785 O O . ILE A 1 101 ? 0.290 9.411 16.273 1.00 96.62 101 ILE A O 1
ATOM 789 N N . THR A 1 102 ? 0.361 7.197 16.596 1.00 96.69 102 THR A N 1
ATOM 790 C CA . THR A 1 102 ? 1.739 7.030 16.108 1.00 96.69 102 THR A CA 1
ATOM 791 C C . THR A 1 102 ? 1.773 6.195 14.832 1.00 96.69 102 THR A C 1
ATOM 793 O O . THR A 1 102 ? 0.812 5.496 14.509 1.00 96.69 102 THR A O 1
ATOM 796 N N . GLN A 1 103 ? 2.895 6.235 14.107 1.00 96.88 103 GLN A N 1
ATOM 797 C CA . GLN A 1 103 ? 3.100 5.403 12.914 1.00 96.88 103 GLN A CA 1
ATOM 798 C C . GLN A 1 103 ? 2.913 3.900 13.194 1.00 96.88 103 GLN A C 1
ATOM 800 O O . GLN A 1 103 ? 2.391 3.179 12.353 1.00 96.88 103 GLN A O 1
ATOM 805 N N . ASP A 1 104 ? 3.224 3.447 14.416 1.00 95.62 104 ASP A N 1
ATOM 806 C CA . ASP A 1 104 ? 3.054 2.055 14.866 1.00 95.62 104 ASP A CA 1
ATOM 807 C C . ASP A 1 104 ? 1.581 1.661 15.093 1.00 95.62 104 ASP A C 1
ATOM 809 O O . ASP A 1 104 ? 1.290 0.621 15.682 1.00 95.62 104 ASP A O 1
ATOM 813 N N . GLN A 1 105 ? 0.640 2.514 14.680 1.00 97.31 105 GLN A N 1
ATOM 814 C CA . GLN A 1 105 ? -0.795 2.247 14.647 1.00 97.31 105 GLN A CA 1
ATOM 815 C C . GLN A 1 105 ? -1.379 2.341 13.242 1.00 97.31 105 GLN A C 1
ATOM 817 O O . GLN A 1 105 ? -2.586 2.172 13.100 1.00 97.31 105 GLN A O 1
ATOM 822 N N . VAL A 1 106 ? -0.584 2.644 12.218 1.00 98.38 106 VAL A N 1
ATOM 823 C CA . VAL A 1 106 ? -1.091 2.917 10.873 1.00 98.38 106 VAL A CA 1
ATOM 824 C C . VAL A 1 106 ? -0.580 1.867 9.899 1.00 98.38 106 VAL A C 1
ATOM 826 O O . VAL A 1 106 ? 0.616 1.620 9.787 1.00 98.38 106 VAL A O 1
ATOM 829 N N . VAL A 1 107 ? -1.512 1.277 9.158 1.00 98.38 107 VAL A N 1
ATOM 830 C CA . VAL A 1 107 ? -1.249 0.390 8.033 1.00 98.38 107 VAL A CA 1
ATOM 831 C C . VAL A 1 107 ? -1.862 1.016 6.781 1.00 98.38 107 VAL A C 1
ATOM 833 O O . VAL A 1 107 ? -3.081 1.140 6.657 1.00 98.38 107 VAL A O 1
ATOM 836 N N . LEU A 1 108 ? -1.004 1.415 5.853 1.00 97.69 108 LEU A N 1
ATOM 837 C CA . LEU A 1 108 ? -1.349 1.883 4.514 1.00 97.69 108 LEU A CA 1
ATOM 838 C C . LEU A 1 108 ? -1.305 0.713 3.519 1.00 97.69 108 LEU A C 1
ATOM 840 O O . LEU A 1 108 ? -0.795 -0.371 3.820 1.00 97.69 108 LEU A O 1
ATOM 844 N N . SER A 1 109 ? -1.790 0.945 2.301 1.00 96.12 109 SER A N 1
ATOM 845 C CA . SER A 1 109 ? -1.744 -0.031 1.198 1.00 96.12 109 SER A CA 1
ATOM 846 C C . SER A 1 109 ? -0.336 -0.574 0.921 1.00 96.12 109 SER A C 1
ATOM 848 O O . SER A 1 109 ? -0.152 -1.763 0.674 1.00 96.12 109 SER A O 1
ATOM 850 N N . HIS A 1 110 ? 0.682 0.286 0.992 1.00 97.56 110 HIS A N 1
ATOM 851 C CA . HIS A 1 110 ? 2.074 -0.086 0.733 1.00 97.56 110 HIS A CA 1
ATOM 852 C C . HIS A 1 110 ? 2.842 -0.568 1.973 1.00 97.56 110 HIS A C 1
ATOM 854 O O . HIS A 1 110 ? 3.932 -1.114 1.813 1.00 97.56 110 HIS A O 1
ATOM 860 N N . SER A 1 111 ? 2.320 -0.432 3.200 1.00 98.38 111 SER A N 1
ATOM 861 C CA . SER A 1 111 ? 3.063 -0.808 4.419 1.00 98.38 111 SER A CA 1
ATOM 862 C C . SER A 1 111 ? 3.551 -2.264 4.421 1.00 98.38 111 SER A C 1
ATOM 864 O O . SER A 1 111 ? 4.718 -2.493 4.761 1.00 98.38 111 SER A O 1
ATOM 866 N N . PRO A 1 112 ? 2.751 -3.263 3.985 1.00 97.94 112 PRO A N 1
ATOM 867 C CA . PRO A 1 112 ? 3.230 -4.643 3.939 1.00 97.94 112 PRO A CA 1
ATOM 868 C C . PRO A 1 112 ? 4.350 -4.882 2.921 1.00 97.94 112 PRO A C 1
ATOM 870 O O . PRO A 1 112 ? 5.104 -5.845 3.069 1.00 97.94 112 PRO A O 1
ATOM 873 N N . MET A 1 113 ? 4.549 -3.987 1.943 1.00 98.19 113 MET A N 1
ATOM 874 C CA . MET A 1 113 ? 5.667 -4.088 0.998 1.00 98.19 113 MET A CA 1
ATOM 875 C C . MET A 1 113 ? 7.036 -3.959 1.684 1.00 98.19 113 MET A C 1
ATOM 877 O O . MET A 1 113 ? 8.032 -4.388 1.104 1.00 98.19 113 MET A O 1
ATOM 881 N N . ARG A 1 114 ? 7.110 -3.486 2.944 1.00 97.56 114 ARG A N 1
ATOM 882 C CA . ARG A 1 114 ? 8.323 -3.587 3.787 1.00 97.56 114 ARG A CA 1
ATOM 883 C C . ARG A 1 114 ? 8.880 -5.015 3.840 1.00 97.56 114 ARG A C 1
ATOM 885 O O . ARG A 1 114 ? 10.089 -5.200 3.912 1.00 97.56 114 ARG A O 1
ATOM 892 N N . GLN A 1 115 ? 8.024 -6.036 3.761 1.00 97.12 115 GLN A N 1
ATOM 893 C CA . GLN A 1 115 ? 8.452 -7.440 3.776 1.00 97.12 115 GLN A CA 1
ATOM 894 C C . GLN A 1 115 ? 9.302 -7.815 2.547 1.00 97.12 115 GLN A C 1
ATOM 896 O O . GLN A 1 115 ? 10.196 -8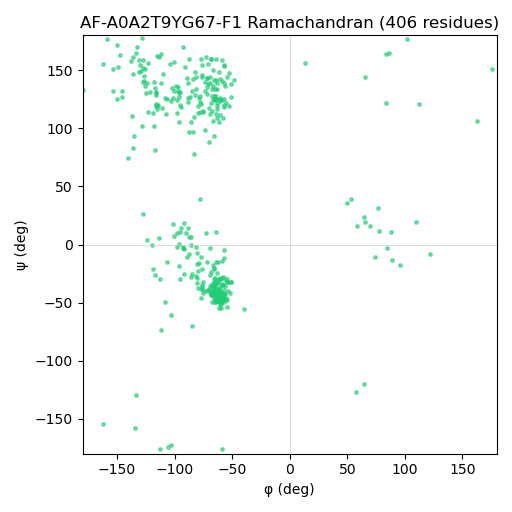.660 2.645 1.00 97.12 115 GLN A O 1
ATOM 901 N N . LEU A 1 116 ? 9.087 -7.140 1.411 1.00 98.25 116 LEU A N 1
ATOM 902 C CA . LEU A 1 116 ? 9.820 -7.377 0.164 1.00 98.25 116 LEU A CA 1
ATOM 903 C C . LEU A 1 116 ? 11.277 -6.886 0.228 1.00 98.25 116 LEU A C 1
ATOM 905 O O . LEU A 1 116 ? 12.101 -7.301 -0.587 1.00 98.25 116 LEU A O 1
ATOM 909 N N . VAL A 1 117 ? 11.633 -6.053 1.212 1.00 98.25 117 VAL A N 1
ATOM 910 C CA . VAL A 1 117 ? 13.014 -5.582 1.416 1.00 98.25 117 VAL A CA 1
ATOM 911 C C . VAL A 1 117 ? 13.970 -6.760 1.587 1.00 98.25 117 VAL A C 1
ATOM 913 O O . VAL A 1 117 ? 15.047 -6.765 1.000 1.00 98.25 117 VAL A O 1
ATOM 916 N N . SER A 1 118 ? 13.554 -7.816 2.292 1.00 97.06 118 SER A N 1
ATOM 917 C CA . SER A 1 118 ? 14.359 -9.037 2.456 1.00 97.06 118 SER A CA 1
ATOM 918 C C . SER A 1 118 ? 14.809 -9.663 1.123 1.00 97.06 118 SER A C 1
ATOM 920 O O . SER A 1 118 ? 15.886 -10.251 1.050 1.00 97.06 118 SER A O 1
ATOM 922 N N . GLN A 1 119 ? 14.025 -9.489 0.054 1.00 97.75 119 GLN A N 1
ATOM 923 C CA . GLN A 1 119 ? 14.285 -10.041 -1.275 1.00 97.75 119 GLN A CA 1
ATOM 924 C C . GLN A 1 119 ? 15.002 -9.062 -2.222 1.00 97.75 119 GLN A C 1
ATOM 926 O O . GLN A 1 119 ? 15.744 -9.502 -3.116 1.00 97.75 119 GLN A O 1
ATOM 931 N N . TYR A 1 120 ? 14.778 -7.754 -2.051 1.00 98.38 120 TYR A N 1
ATOM 932 C CA . TYR A 1 120 ? 15.205 -6.725 -3.008 1.00 98.38 120 TYR A CA 1
ATOM 933 C C . TYR A 1 120 ? 16.095 -5.619 -2.440 1.00 98.38 120 TYR A C 1
ATOM 935 O O . TYR A 1 120 ? 16.460 -4.734 -3.201 1.00 98.38 120 TYR A O 1
ATOM 943 N N . LYS A 1 121 ? 16.495 -5.666 -1.164 1.00 96.94 121 LYS A N 1
ATOM 944 C CA . LYS A 1 121 ? 17.277 -4.611 -0.493 1.00 96.94 121 LYS A CA 1
ATOM 945 C C . LYS A 1 121 ? 18.379 -3.984 -1.362 1.00 96.94 121 LYS A C 1
ATOM 947 O O . LYS A 1 121 ? 18.349 -2.787 -1.605 1.00 96.94 121 LYS A O 1
ATOM 952 N N . ASN A 1 122 ? 19.283 -4.805 -1.900 1.00 96.88 122 ASN A N 1
ATOM 953 C CA . ASN A 1 122 ? 20.430 -4.355 -2.704 1.00 96.88 122 ASN A CA 1
ATOM 954 C C . ASN A 1 122 ? 20.187 -4.389 -4.229 1.00 96.88 122 ASN A C 1
ATOM 956 O O . ASN A 1 122 ? 21.139 -4.312 -5.011 1.00 96.88 122 ASN A O 1
ATOM 960 N N . LYS A 1 123 ? 18.941 -4.591 -4.668 1.00 97.81 123 LYS A N 1
ATOM 961 C CA . LYS A 1 123 ? 18.561 -4.733 -6.079 1.00 97.81 123 LYS A CA 1
ATOM 962 C C . LYS A 1 123 ? 17.778 -3.510 -6.529 1.00 97.81 123 LYS A C 1
ATOM 964 O O . LYS A 1 123 ? 16.999 -2.968 -5.753 1.00 97.81 123 LYS A O 1
ATOM 969 N N . SER A 1 124 ? 17.942 -3.125 -7.790 1.00 98.00 124 SER A N 1
ATOM 970 C CA . SER A 1 124 ? 17.175 -2.017 -8.353 1.00 98.00 124 SER A CA 1
ATOM 971 C C . SER A 1 124 ? 15.697 -2.373 -8.443 1.00 98.00 124 SER A C 1
ATOM 973 O O . SER A 1 124 ? 15.329 -3.395 -9.027 1.00 98.00 124 SER A O 1
ATOM 975 N N . VAL A 1 125 ? 14.849 -1.537 -7.852 1.00 98.62 125 VAL A N 1
ATOM 976 C CA . VAL A 1 125 ? 13.390 -1.666 -7.899 1.00 98.62 125 VAL A CA 1
ATOM 977 C C . VAL A 1 125 ? 12.779 -0.414 -8.512 1.00 98.62 125 VAL A C 1
ATOM 979 O O . VAL A 1 125 ? 13.110 0.704 -8.119 1.00 98.62 125 VAL A O 1
ATOM 982 N N . LEU A 1 126 ? 11.880 -0.607 -9.478 1.00 98.69 126 LEU A N 1
ATOM 983 C CA . LEU A 1 126 ? 11.115 0.486 -10.068 1.00 98.69 126 LEU A CA 1
ATOM 984 C C . LEU A 1 126 ? 9.917 0.788 -9.173 1.00 98.69 126 LEU A C 1
ATOM 986 O O . LEU A 1 126 ? 8.979 -0.006 -9.112 1.00 98.69 126 LEU A O 1
ATOM 990 N N . VAL A 1 127 ? 9.941 1.930 -8.492 1.00 98.62 127 VAL A N 1
ATOM 991 C CA . VAL A 1 127 ? 8.839 2.385 -7.640 1.00 98.62 127 VAL A CA 1
ATOM 992 C C . VAL A 1 127 ? 7.942 3.329 -8.430 1.00 98.62 127 VAL A C 1
ATOM 994 O O . VAL A 1 127 ? 8.386 4.369 -8.916 1.00 98.62 127 VAL A O 1
ATOM 997 N N . VAL A 1 128 ? 6.671 2.954 -8.563 1.00 97.94 128 VAL A N 1
ATOM 998 C CA . VAL A 1 128 ? 5.672 3.669 -9.368 1.00 97.94 128 VAL A CA 1
ATOM 999 C C . VAL A 1 128 ? 4.616 4.302 -8.466 1.00 97.94 128 VAL A C 1
ATOM 1001 O O . VAL A 1 128 ? 4.125 3.673 -7.523 1.00 97.94 128 VAL A O 1
ATOM 1004 N N . GLY A 1 129 ? 4.231 5.530 -8.811 1.00 95.31 129 GLY A N 1
ATOM 1005 C CA . GLY A 1 129 ? 3.137 6.259 -8.178 1.00 95.31 129 GLY A CA 1
ATOM 1006 C C . GLY A 1 129 ? 3.571 7.324 -7.177 1.00 95.31 129 GLY A C 1
ATOM 1007 O O . GLY A 1 129 ? 4.751 7.500 -6.885 1.00 95.31 129 GLY A O 1
ATOM 1008 N N . GLY A 1 130 ? 2.574 8.037 -6.657 1.00 92.81 130 GLY A N 1
ATOM 1009 C CA . GLY A 1 130 ? 2.749 9.130 -5.705 1.00 92.81 130 GLY A CA 1
ATOM 1010 C C . GLY A 1 130 ? 3.006 10.477 -6.378 1.00 92.81 130 GLY A C 1
ATOM 1011 O O . GLY A 1 130 ? 3.287 10.575 -7.572 1.00 92.81 130 GLY A O 1
ATOM 1012 N N . ILE A 1 131 ? 2.864 11.547 -5.597 1.00 90.69 131 ILE A N 1
ATOM 1013 C CA . ILE A 1 131 ? 3.180 12.904 -6.053 1.00 90.69 131 ILE A CA 1
ATOM 1014 C C . ILE A 1 131 ? 4.697 13.085 -5.998 1.00 90.69 131 ILE A C 1
ATOM 1016 O O . ILE A 1 131 ? 5.303 12.901 -4.942 1.00 90.69 131 ILE A O 1
ATOM 1020 N N . GLY A 1 132 ? 5.303 13.492 -7.114 1.00 90.19 132 GLY A N 1
ATOM 1021 C CA . GLY A 1 132 ? 6.752 13.680 -7.191 1.00 90.19 132 GLY A CA 1
ATOM 1022 C C . GLY A 1 132 ? 7.499 12.389 -6.845 1.00 90.19 132 GLY A C 1
ATOM 1023 O O . GLY A 1 132 ? 7.202 11.341 -7.407 1.00 90.19 132 GLY A O 1
ATOM 1024 N N . ASN A 1 133 ? 8.435 12.466 -5.896 1.00 92.38 133 ASN A N 1
ATOM 1025 C CA . ASN A 1 133 ? 9.273 11.336 -5.483 1.00 92.38 133 ASN A CA 1
ATOM 1026 C C . ASN A 1 133 ? 8.809 10.657 -4.184 1.00 92.38 133 ASN A C 1
ATOM 1028 O O . ASN A 1 133 ? 9.507 9.787 -3.668 1.00 92.38 133 ASN A O 1
ATOM 1032 N N . ARG A 1 134 ? 7.643 11.025 -3.639 1.00 95.00 134 ARG A N 1
ATOM 1033 C CA . ARG A 1 134 ? 7.240 10.611 -2.283 1.00 95.00 134 ARG A CA 1
ATOM 1034 C C . ARG A 1 134 ? 7.210 9.096 -2.093 1.00 95.00 134 ARG A C 1
ATOM 1036 O O . ARG A 1 134 ? 7.707 8.594 -1.092 1.00 95.00 134 ARG A O 1
ATOM 1043 N N . CYS A 1 135 ? 6.685 8.338 -3.056 1.00 97.31 135 CYS A N 1
ATOM 1044 C CA . CYS A 1 135 ? 6.691 6.875 -2.955 1.00 97.31 135 CYS A CA 1
ATOM 1045 C C . CYS A 1 135 ? 8.104 6.282 -3.003 1.00 97.31 135 CYS A C 1
ATOM 1047 O O . CYS A 1 135 ? 8.362 5.299 -2.313 1.00 97.31 135 CYS A O 1
ATOM 1049 N N . ALA A 1 136 ? 9.021 6.883 -3.764 1.00 97.44 136 ALA A N 1
ATOM 1050 C CA . ALA A 1 136 ? 10.417 6.462 -3.793 1.00 97.44 136 ALA A CA 1
ATOM 1051 C C . ALA A 1 136 ? 11.122 6.739 -2.456 1.00 97.44 136 ALA A C 1
ATOM 1053 O O . ALA A 1 136 ? 11.824 5.871 -1.946 1.00 97.44 136 ALA A O 1
ATOM 1054 N N . GLU A 1 137 ? 10.864 7.896 -1.841 1.00 97.69 137 GLU A N 1
ATOM 1055 C CA . GLU A 1 137 ? 11.356 8.245 -0.501 1.00 97.69 137 GLU A CA 1
ATOM 1056 C C . GLU A 1 137 ? 10.829 7.274 0.566 1.00 97.69 137 GLU A C 1
ATOM 1058 O O . GLU A 1 137 ? 11.593 6.795 1.404 1.00 97.69 137 GLU A O 1
ATOM 1063 N N . ILE A 1 138 ? 9.541 6.918 0.499 1.00 98.25 138 ILE A N 1
ATOM 1064 C CA . ILE A 1 138 ? 8.925 5.929 1.395 1.00 98.25 138 ILE A CA 1
ATOM 1065 C C . ILE A 1 138 ? 9.575 4.557 1.197 1.00 98.25 138 ILE A C 1
ATOM 1067 O O . ILE A 1 138 ? 9.983 3.934 2.176 1.00 98.25 138 ILE A O 1
ATOM 1071 N N . ALA A 1 139 ? 9.725 4.092 -0.044 1.00 98.44 139 ALA A N 1
ATOM 1072 C CA . ALA A 1 139 ? 10.392 2.826 -0.333 1.00 98.44 139 ALA A CA 1
ATOM 1073 C C . ALA A 1 139 ? 11.840 2.826 0.192 1.00 98.44 139 ALA A C 1
ATOM 1075 O O . ALA A 1 139 ? 12.255 1.901 0.891 1.00 98.44 139 ALA A O 1
ATOM 1076 N N . HIS A 1 140 ? 12.593 3.897 -0.040 1.00 97.94 140 HIS A N 1
ATOM 1077 C CA . HIS A 1 140 ? 13.935 4.032 0.513 1.00 97.94 140 HIS A CA 1
ATOM 1078 C C . HIS A 1 140 ? 13.924 3.987 2.054 1.00 97.94 140 HIS A C 1
ATOM 1080 O O . HIS A 1 140 ? 14.723 3.274 2.658 1.00 97.94 140 HIS A O 1
ATOM 1086 N N . SER A 1 141 ? 12.953 4.638 2.708 1.00 97.88 141 SER A N 1
ATOM 1087 C CA . SER A 1 141 ? 12.774 4.582 4.171 1.00 97.88 141 SER A CA 1
ATOM 1088 C C . SER A 1 141 ? 12.442 3.178 4.698 1.00 97.88 141 SER A C 1
ATOM 1090 O O . SER A 1 141 ? 12.701 2.866 5.861 1.00 97.88 141 SER A O 1
ATOM 1092 N N . TYR A 1 142 ? 11.875 2.309 3.855 1.00 98.25 142 TYR A N 1
ATOM 1093 C CA . TYR A 1 142 ? 11.620 0.911 4.198 1.00 98.25 142 TYR A CA 1
ATOM 1094 C C . TYR A 1 142 ? 12.899 0.067 4.158 1.00 98.25 142 TYR A C 1
ATOM 1096 O O . TYR A 1 142 ? 12.941 -0.980 4.803 1.00 98.25 142 TYR A O 1
ATOM 1104 N N . GLY A 1 143 ? 13.935 0.522 3.446 1.00 98.31 143 GLY A N 1
ATOM 1105 C CA . GLY A 1 143 ? 15.218 -0.165 3.303 1.00 98.31 143 GLY A CA 1
ATOM 1106 C C . GLY A 1 143 ? 15.483 -0.747 1.913 1.00 98.31 143 GLY A C 1
ATOM 1107 O O . GLY A 1 143 ? 16.300 -1.659 1.802 1.00 98.31 143 GLY A O 1
ATOM 1108 N N . PHE A 1 144 ? 14.787 -0.286 0.867 1.00 98.50 144 PHE A N 1
ATOM 1109 C CA . PHE A 1 144 ? 15.218 -0.536 -0.512 1.00 98.50 144 PHE A CA 1
ATOM 1110 C C . PHE A 1 144 ? 16.360 0.430 -0.851 1.00 98.50 144 PHE A C 1
ATOM 1112 O O . PHE A 1 144 ? 16.141 1.637 -0.925 1.00 98.50 144 PHE A O 1
ATOM 1119 N N . ASP A 1 145 ? 17.567 -0.091 -1.066 1.00 95.94 145 ASP A N 1
ATOM 1120 C CA . ASP A 1 145 ? 18.767 0.741 -1.219 1.00 95.94 145 ASP A CA 1
ATOM 1121 C C . ASP A 1 145 ? 18.883 1.322 -2.641 1.00 95.94 145 ASP A C 1
ATOM 1123 O O . ASP A 1 145 ? 19.434 2.402 -2.836 1.00 95.94 145 ASP A O 1
ATOM 1127 N N . LYS A 1 146 ? 18.344 0.619 -3.648 1.00 96.69 146 LYS A N 1
ATOM 1128 C CA . LYS A 1 146 ? 18.377 1.028 -5.062 1.00 96.69 146 LYS A CA 1
ATOM 1129 C C . LYS A 1 146 ? 16.970 1.274 -5.601 1.00 96.69 146 LYS A C 1
ATOM 1131 O O . LYS A 1 146 ? 16.370 0.417 -6.249 1.00 96.69 146 LYS A O 1
ATOM 1136 N N . VAL A 1 147 ? 16.431 2.453 -5.319 1.00 97.62 147 VAL A N 1
ATOM 1137 C CA . VAL A 1 147 ? 15.117 2.871 -5.817 1.00 97.62 147 VAL A CA 1
ATOM 1138 C C . VAL A 1 147 ? 15.281 3.701 -7.085 1.00 97.62 147 VAL A C 1
ATOM 1140 O O . VAL A 1 147 ? 16.062 4.648 -7.111 1.00 97.62 147 VAL A O 1
ATOM 1143 N N . VAL A 1 148 ? 14.516 3.360 -8.122 1.00 97.31 148 VAL A N 1
ATOM 1144 C CA . VAL A 1 148 ? 14.399 4.148 -9.355 1.00 97.31 148 VAL A CA 1
ATOM 1145 C C . VAL A 1 148 ? 12.933 4.448 -9.639 1.00 97.31 148 VAL A C 1
ATOM 1147 O O . VAL A 1 148 ? 12.050 3.672 -9.272 1.00 97.31 148 VAL A O 1
ATOM 1150 N N . THR A 1 149 ? 12.658 5.568 -10.297 1.00 97.31 149 THR A N 1
ATOM 1151 C CA . THR A 1 149 ? 11.297 5.993 -10.650 1.00 97.31 149 THR A CA 1
ATOM 1152 C C . THR A 1 149 ? 11.087 6.020 -12.165 1.00 97.31 149 THR A C 1
ATOM 1154 O O . THR A 1 149 ? 12.055 6.121 -12.926 1.00 97.31 149 THR A O 1
ATOM 1157 N N . PRO A 1 150 ? 9.828 6.023 -12.644 1.00 96.81 150 PRO A N 1
ATOM 1158 C CA . PRO A 1 150 ? 9.539 6.285 -14.053 1.00 96.81 150 PRO A CA 1
ATOM 1159 C C . PRO A 1 150 ? 10.135 7.611 -14.547 1.00 96.81 150 PRO A C 1
ATOM 1161 O O . PRO A 1 150 ? 10.550 7.725 -15.697 1.00 96.81 150 PRO A O 1
ATOM 1164 N N . GLN A 1 151 ? 10.224 8.619 -13.675 1.00 95.19 151 GLN A N 1
ATOM 1165 C CA . GLN A 1 151 ? 10.825 9.901 -14.026 1.00 95.19 151 GLN A CA 1
ATOM 1166 C C . GLN A 1 151 ? 12.342 9.794 -14.244 1.00 95.19 151 GLN A C 1
ATOM 1168 O O . GLN A 1 151 ? 12.858 10.460 -15.138 1.00 95.19 151 GLN A O 1
ATOM 1173 N N . ASP A 1 152 ? 13.049 8.953 -13.485 1.00 95.62 152 ASP A N 1
ATOM 1174 C CA . ASP A 1 152 ? 14.492 8.735 -13.670 1.00 95.62 152 ASP A CA 1
ATOM 1175 C C . ASP A 1 152 ? 14.785 8.045 -15.008 1.00 95.62 152 ASP A C 1
ATOM 1177 O O . ASP A 1 152 ? 15.658 8.482 -15.756 1.00 95.62 152 ASP A O 1
ATOM 1181 N N . ILE A 1 153 ? 13.990 7.029 -15.361 1.00 95.81 153 ILE A N 1
ATOM 1182 C CA . ILE A 1 153 ? 14.092 6.331 -16.653 1.00 95.81 153 ILE A CA 1
ATOM 1183 C C . ILE A 1 153 ? 13.775 7.282 -17.814 1.00 95.81 153 ILE A C 1
ATOM 1185 O O . ILE A 1 153 ? 14.482 7.298 -18.821 1.00 95.81 153 ILE A O 1
ATOM 1189 N N . HIS A 1 154 ? 12.748 8.121 -17.669 1.00 95.06 154 HIS A N 1
ATOM 1190 C CA . HIS A 1 154 ? 12.390 9.095 -18.697 1.00 95.06 154 HIS A CA 1
ATOM 1191 C C . HIS A 1 154 ? 13.448 10.200 -18.867 1.00 95.06 154 HIS A C 1
ATOM 1193 O O . HIS A 1 154 ? 13.675 10.657 -19.982 1.00 95.06 154 HIS A O 1
ATOM 1199 N N . ARG A 1 155 ? 14.133 10.614 -17.788 1.00 92.81 155 ARG A N 1
ATOM 1200 C CA . ARG A 1 155 ? 15.299 11.519 -17.879 1.00 92.81 155 ARG A CA 1
ATOM 1201 C C . ARG A 1 155 ? 16.458 10.867 -18.624 1.00 92.81 155 ARG A C 1
ATOM 1203 O O . ARG A 1 155 ? 17.129 11.545 -19.393 1.00 92.81 155 ARG A O 1
ATOM 1210 N N . TRP A 1 156 ? 16.697 9.580 -18.379 1.00 93.31 156 TRP A N 1
ATOM 1211 C CA . TRP A 1 156 ? 17.757 8.826 -19.045 1.00 93.31 156 TRP A CA 1
ATOM 1212 C C . TRP A 1 156 ? 17.499 8.669 -20.549 1.00 93.31 156 TRP A C 1
ATOM 1214 O O . TRP A 1 156 ? 18.415 8.866 -21.344 1.00 93.31 156 TRP A O 1
ATOM 1224 N N . SER A 1 157 ? 16.260 8.375 -20.949 1.00 93.38 157 SER A N 1
ATOM 1225 C CA . SER A 1 157 ? 15.873 8.287 -22.360 1.00 93.38 157 SER A CA 1
ATOM 1226 C C . SER A 1 157 ? 14.546 9.013 -22.615 1.00 93.38 157 SER A C 1
ATOM 1228 O O . SER A 1 157 ? 13.473 8.412 -22.491 1.00 93.38 157 SER A O 1
ATOM 1230 N N . PRO A 1 158 ? 14.595 10.300 -23.017 1.00 94.31 158 PRO A N 1
ATOM 1231 C CA . PRO A 1 158 ? 13.395 11.085 -23.327 1.00 94.31 158 PRO A CA 1
ATOM 1232 C C . PRO A 1 158 ? 12.533 10.460 -24.435 1.00 94.31 158 PRO A C 1
ATOM 1234 O O . PRO A 1 158 ? 11.313 10.601 -24.451 1.00 94.31 158 PRO A O 1
ATOM 1237 N N . ALA A 1 159 ? 13.155 9.705 -25.346 1.00 94.75 159 ALA A N 1
ATOM 1238 C CA . ALA A 1 159 ? 12.467 9.043 -26.451 1.00 94.75 159 ALA A CA 1
ATOM 1239 C C . ALA A 1 159 ? 11.491 7.939 -26.003 1.00 94.75 159 ALA A C 1
ATOM 1241 O O . ALA A 1 159 ? 10.573 7.621 -26.757 1.00 94.75 159 ALA A O 1
ATOM 1242 N N . ILE A 1 160 ? 11.637 7.384 -24.788 1.00 94.69 160 ILE A N 1
ATOM 1243 C CA . ILE A 1 160 ? 10.689 6.393 -24.244 1.00 94.69 160 ILE A CA 1
ATOM 1244 C C . ILE A 1 160 ? 9.270 6.962 -24.194 1.00 94.69 160 ILE A C 1
ATOM 1246 O O . ILE A 1 160 ? 8.301 6.238 -24.412 1.00 94.69 160 ILE A O 1
ATOM 1250 N N . TRP A 1 161 ? 9.127 8.262 -23.928 1.00 96.00 161 TRP A N 1
ATOM 1251 C CA . TRP A 1 161 ? 7.825 8.910 -23.887 1.00 96.00 161 TRP A CA 1
ATOM 1252 C C . TRP A 1 161 ? 7.862 10.310 -24.503 1.00 96.00 161 TRP A C 1
ATOM 1254 O O . TRP A 1 161 ? 7.729 11.331 -23.835 1.00 96.00 161 TRP A O 1
ATOM 1264 N N . GLN A 1 162 ? 7.935 10.339 -25.833 1.00 93.50 162 GLN A N 1
ATOM 1265 C CA . GLN A 1 162 ? 8.020 11.556 -26.652 1.00 93.50 162 GLN A CA 1
ATOM 1266 C C . GLN A 1 162 ? 6.876 12.580 -26.476 1.00 93.50 162 GLN A C 1
ATOM 1268 O O . GLN A 1 162 ? 6.950 13.682 -27.009 1.00 93.50 162 GLN A O 1
ATOM 1273 N N . PHE A 1 163 ? 5.784 12.227 -25.790 1.00 94.44 163 PHE A N 1
ATOM 1274 C CA . PHE A 1 163 ? 4.609 13.095 -25.638 1.00 94.44 163 PHE A CA 1
ATOM 1275 C C . PHE A 1 163 ? 4.721 14.085 -24.470 1.00 94.44 163 PHE A C 1
ATOM 1277 O O . PHE A 1 163 ? 3.791 14.853 -24.224 1.00 94.44 163 PHE A O 1
ATOM 1284 N N . SER A 1 164 ? 5.825 14.067 -23.723 1.00 91.31 164 SER A N 1
ATOM 1285 C CA . SER A 1 164 ? 6.117 15.075 -22.704 1.00 91.31 164 SER A CA 1
ATOM 1286 C C . SER A 1 164 ? 7.616 15.201 -22.488 1.00 91.31 164 SER A C 1
ATOM 1288 O O . SER A 1 164 ? 8.317 14.202 -22.556 1.00 91.31 164 SER A O 1
ATOM 1290 N N . GLU A 1 165 ? 8.082 16.381 -22.101 1.00 90.12 165 GLU A N 1
ATOM 1291 C CA . GLU A 1 165 ? 9.461 16.552 -21.644 1.00 90.12 165 GLU A CA 1
ATOM 1292 C C . GLU A 1 165 ? 9.670 15.915 -20.257 1.00 90.12 165 GLU A C 1
ATOM 1294 O O . GLU A 1 165 ? 8.776 15.980 -19.398 1.00 90.12 165 GLU A O 1
ATOM 1299 N N . PRO A 1 166 ? 10.836 15.304 -19.984 1.00 86.12 166 PRO A N 1
ATOM 1300 C CA . PRO A 1 166 ? 11.152 14.832 -18.648 1.00 86.12 166 PRO A CA 1
ATOM 1301 C C . PRO A 1 166 ? 11.311 16.015 -17.680 1.00 86.12 166 PRO A C 1
ATOM 1303 O O . PRO A 1 166 ? 11.972 17.009 -17.971 1.00 86.12 166 PRO A O 1
ATOM 1306 N N . SER A 1 167 ? 10.741 15.886 -16.479 1.00 84.31 167 SER A N 1
ATOM 1307 C CA . SER A 1 167 ? 11.042 16.791 -15.366 1.00 84.31 167 SER A CA 1
ATOM 1308 C C . SER A 1 167 ? 12.543 16.794 -15.066 1.00 84.31 167 SER A C 1
ATOM 1310 O O . SER A 1 167 ? 13.178 15.739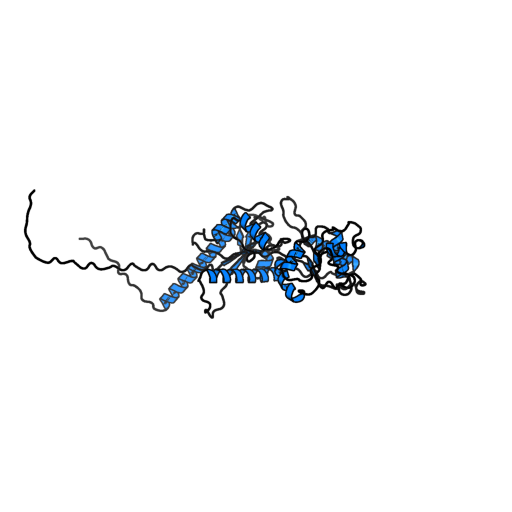 -15.004 1.00 84.31 167 SER A O 1
ATOM 1312 N N . SER A 1 168 ? 13.092 17.980 -14.791 1.00 75.94 168 SER A N 1
ATOM 1313 C CA . SER A 1 168 ? 14.470 18.139 -14.310 1.00 75.94 168 SER A CA 1
ATOM 1314 C C . SER A 1 168 ? 14.686 17.535 -12.920 1.00 75.94 168 SER A C 1
ATOM 1316 O O . SER A 1 168 ? 15.813 17.218 -12.560 1.00 75.94 168 SER A O 1
ATOM 1318 N N . LYS A 1 169 ? 13.610 17.338 -12.150 1.00 79.19 169 LYS A N 1
ATOM 1319 C CA . LYS A 1 169 ? 13.634 16.698 -10.832 1.00 79.19 169 LYS A CA 1
ATOM 1320 C C . LYS A 1 169 ? 13.231 15.229 -10.965 1.00 79.19 169 LYS A C 1
ATOM 1322 O O . LYS A 1 169 ? 12.079 14.954 -11.312 1.00 79.19 169 LYS A O 1
ATOM 1327 N N . GLY A 1 170 ? 14.175 14.329 -10.698 1.00 81.88 170 GLY A N 1
ATOM 1328 C CA . GLY A 1 170 ? 13.961 12.893 -10.475 1.00 81.88 170 GLY A CA 1
ATOM 1329 C C . GLY A 1 170 ? 14.262 12.513 -9.025 1.00 81.88 170 GLY A C 1
ATOM 1330 O O . GLY A 1 170 ? 14.530 13.397 -8.207 1.00 81.88 170 GLY A O 1
ATOM 1331 N N . PHE A 1 171 ? 14.183 11.226 -8.693 1.00 90.31 171 PHE A N 1
ATOM 1332 C CA . PHE A 1 171 ? 14.608 10.731 -7.381 1.00 90.31 171 PHE A CA 1
ATOM 1333 C C . PHE A 1 171 ? 16.129 10.584 -7.323 1.00 90.31 171 PHE A C 1
ATOM 1335 O O . PHE A 1 171 ? 16.735 10.930 -6.309 1.00 90.31 171 PHE A O 1
ATOM 1342 N N . LEU A 1 172 ? 16.744 10.152 -8.429 1.00 89.62 172 LEU A N 1
ATOM 1343 C CA . LEU A 1 172 ? 18.198 10.164 -8.569 1.00 89.62 172 LEU A CA 1
ATOM 1344 C C . LEU A 1 172 ? 18.710 11.606 -8.556 1.00 89.62 172 LEU A C 1
ATOM 1346 O O . LEU A 1 172 ? 18.160 12.492 -9.229 1.00 89.62 172 LEU A O 1
ATOM 1350 N N . LYS A 1 173 ? 19.767 11.839 -7.775 1.00 83.81 173 LYS A N 1
ATOM 1351 C CA . LYS A 1 173 ? 20.367 13.167 -7.623 1.00 83.81 173 LYS A CA 1
ATOM 1352 C C . LYS A 1 173 ? 21.091 13.579 -8.897 1.00 83.81 173 LYS A C 1
ATOM 1354 O O . LYS A 1 173 ? 21.564 12.749 -9.668 1.00 83.81 173 LYS A O 1
ATOM 1359 N N . ASP A 1 174 ? 21.238 14.882 -9.099 1.00 73.94 174 ASP A N 1
ATOM 1360 C CA . ASP A 1 174 ? 22.022 15.389 -10.223 1.00 73.94 174 ASP A CA 1
ATOM 1361 C C . ASP A 1 174 ? 23.482 14.917 -10.109 1.00 73.94 174 ASP A C 1
ATOM 1363 O O . ASP A 1 174 ? 24.134 15.101 -9.080 1.00 73.94 174 ASP A O 1
ATOM 1367 N N . GLY A 1 175 ? 23.976 14.268 -11.166 1.00 71.31 175 GLY A N 1
ATOM 1368 C CA . GLY A 1 175 ? 25.285 13.607 -11.198 1.00 71.31 175 GLY A CA 1
ATOM 1369 C C . GLY A 1 175 ? 25.251 12.105 -10.885 1.00 71.31 175 GLY A C 1
ATOM 1370 O O . GLY A 1 175 ? 26.185 11.399 -11.264 1.00 71.31 175 GLY A O 1
ATOM 1371 N N . GLU A 1 176 ? 24.177 11.583 -10.282 1.00 81.25 176 GLU A N 1
ATOM 1372 C CA . GLU A 1 176 ? 23.937 10.138 -10.217 1.00 81.25 176 GLU A CA 1
ATOM 1373 C C . GLU A 1 176 ? 23.450 9.666 -11.590 1.00 81.25 176 GLU A C 1
ATOM 1375 O O . GLU A 1 176 ? 22.380 10.047 -12.063 1.00 81.25 176 GLU A O 1
ATOM 1380 N N . THR A 1 177 ? 24.262 8.848 -12.258 1.00 79.75 177 THR A N 1
ATOM 1381 C CA . THR A 1 177 ? 23.932 8.293 -13.572 1.00 79.75 177 THR A CA 1
ATOM 1382 C C . THR A 1 177 ? 23.801 6.783 -13.458 1.00 79.75 177 THR A C 1
ATOM 1384 O O . THR A 1 177 ? 24.748 6.081 -13.109 1.00 79.75 177 THR A O 1
ATOM 1387 N N . ILE A 1 178 ? 22.594 6.286 -13.723 1.00 90.31 178 ILE A N 1
ATOM 1388 C CA . ILE A 1 178 ? 22.326 4.863 -13.908 1.00 90.31 178 ILE A CA 1
ATOM 1389 C C . ILE A 1 178 ? 22.175 4.637 -15.406 1.00 90.31 178 ILE A C 1
ATOM 1391 O O . ILE A 1 178 ? 21.342 5.271 -16.054 1.00 90.31 178 ILE A O 1
ATOM 1395 N N . ASP A 1 179 ? 22.982 3.736 -15.956 1.00 93.38 179 ASP A N 1
ATOM 1396 C CA . ASP A 1 179 ? 22.801 3.285 -17.328 1.00 93.38 179 ASP A CA 1
ATOM 1397 C C . ASP A 1 179 ? 21.762 2.160 -17.369 1.00 93.38 179 ASP A C 1
ATOM 1399 O O . ASP A 1 179 ? 22.069 0.986 -17.145 1.00 93.38 179 ASP A O 1
ATOM 1403 N N . PHE A 1 180 ? 20.515 2.516 -17.678 1.00 95.62 180 PHE A N 1
ATOM 1404 C CA . PHE A 1 180 ? 19.423 1.547 -17.784 1.00 95.62 180 PHE A CA 1
ATOM 1405 C C . PHE A 1 180 ? 19.553 0.600 -18.986 1.00 95.62 180 PHE A C 1
ATOM 1407 O O . PHE A 1 180 ? 18.752 -0.330 -19.105 1.00 95.62 180 PHE A O 1
ATOM 1414 N N . ASN A 1 181 ? 20.577 0.758 -19.839 1.00 94.19 181 ASN A N 1
ATOM 1415 C CA . ASN A 1 181 ? 20.917 -0.291 -20.797 1.00 94.19 181 ASN A CA 1
ATOM 1416 C C . ASN A 1 181 ? 21.385 -1.571 -20.100 1.00 94.19 181 ASN A C 1
ATOM 1418 O O . ASN A 1 181 ? 21.101 -2.666 -20.579 1.00 94.19 181 ASN A O 1
ATOM 1422 N N . THR A 1 182 ? 22.103 -1.432 -18.982 1.00 94.31 182 THR A N 1
ATOM 1423 C CA . THR A 1 182 ? 22.771 -2.545 -18.294 1.00 94.31 182 THR A CA 1
ATOM 1424 C C . THR A 1 182 ? 22.233 -2.798 -16.888 1.00 94.31 182 THR A C 1
ATOM 1426 O O . THR A 1 182 ? 22.286 -3.936 -16.413 1.00 94.31 182 THR A O 1
ATOM 1429 N N . GLU A 1 183 ? 21.672 -1.781 -16.229 1.00 96.12 183 GLU A N 1
ATOM 1430 C CA . GLU A 1 183 ? 21.055 -1.929 -14.913 1.00 96.12 183 GLU A CA 1
ATOM 1431 C C . GLU A 1 183 ? 19.816 -2.834 -14.977 1.00 96.12 183 GLU A C 1
ATOM 1433 O O . GLU A 1 183 ? 18.895 -2.612 -15.764 1.00 96.12 183 GLU A O 1
ATOM 1438 N N . LYS A 1 184 ? 19.774 -3.850 -14.108 1.00 97.31 184 LYS A N 1
ATOM 1439 C CA . LYS A 1 184 ? 18.679 -4.826 -14.059 1.00 97.31 184 LYS A CA 1
ATOM 1440 C C . LYS A 1 184 ? 17.651 -4.439 -13.005 1.00 97.31 184 LYS A C 1
ATOM 1442 O O . LYS A 1 184 ? 17.854 -4.659 -11.806 1.00 97.31 184 LYS A O 1
ATOM 1447 N N . ILE A 1 185 ? 16.502 -3.940 -13.451 1.00 98.38 185 ILE A N 1
ATOM 1448 C CA . ILE A 1 185 ? 15.348 -3.748 -12.572 1.00 98.38 185 ILE A CA 1
ATOM 1449 C C . ILE A 1 185 ? 14.824 -5.130 -12.176 1.00 98.38 185 ILE A C 1
ATOM 1451 O O . ILE A 1 185 ? 14.484 -5.948 -13.018 1.00 98.38 185 ILE A O 1
ATOM 1455 N N . SER A 1 186 ? 14.784 -5.41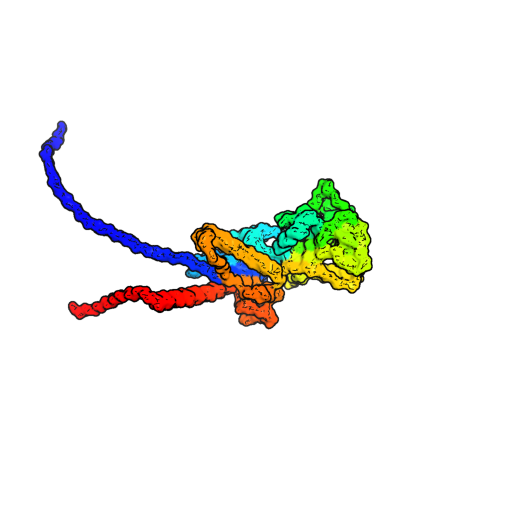7 -10.878 1.00 98.44 186 SER A N 1
ATOM 1456 C CA . SER A 1 186 ? 14.463 -6.749 -10.347 1.00 98.44 186 SER A CA 1
ATOM 1457 C C . SER A 1 186 ? 12.996 -6.926 -9.953 1.00 98.44 186 SER A C 1
ATOM 1459 O O . SER A 1 186 ? 12.545 -8.057 -9.773 1.00 98.44 186 SER A O 1
ATOM 1461 N N . ALA A 1 187 ? 12.265 -5.827 -9.768 1.00 98.62 187 ALA A N 1
ATOM 1462 C CA . ALA A 1 187 ? 10.834 -5.814 -9.490 1.00 98.62 187 ALA A CA 1
ATOM 1463 C C . ALA A 1 187 ? 10.244 -4.431 -9.778 1.00 98.62 187 ALA A C 1
ATOM 1465 O O . ALA A 1 187 ? 10.941 -3.417 -9.684 1.00 98.62 187 ALA A O 1
ATOM 1466 N N . ILE A 1 188 ? 8.945 -4.407 -10.066 1.00 98.81 188 ILE A N 1
ATOM 1467 C CA . ILE A 1 188 ? 8.149 -3.181 -10.136 1.00 98.81 188 ILE A CA 1
ATOM 1468 C C . ILE A 1 188 ? 7.253 -3.142 -8.904 1.00 98.81 188 ILE A C 1
ATOM 1470 O O . ILE A 1 188 ? 6.509 -4.091 -8.652 1.00 98.81 188 ILE A O 1
ATOM 1474 N N . LEU A 1 189 ? 7.336 -2.057 -8.139 1.00 98.62 189 LEU A N 1
ATOM 1475 C CA . LEU A 1 189 ? 6.568 -1.837 -6.921 1.00 98.62 189 LEU A CA 1
ATOM 1476 C C . LEU A 1 189 ? 5.669 -0.611 -7.109 1.00 98.62 189 LEU A C 1
ATOM 1478 O O . LEU A 1 189 ? 6.119 0.531 -7.034 1.00 98.62 189 LEU A O 1
ATOM 1482 N N . MET A 1 190 ? 4.386 -0.836 -7.361 1.00 97.75 190 MET A N 1
ATOM 1483 C CA . MET A 1 190 ? 3.405 0.234 -7.491 1.00 97.75 190 MET A CA 1
ATOM 1484 C C . MET A 1 190 ? 2.840 0.580 -6.112 1.00 97.75 190 MET A C 1
ATOM 1486 O O . MET A 1 190 ? 1.951 -0.097 -5.600 1.00 97.75 190 MET A O 1
ATOM 1490 N N . PHE A 1 191 ? 3.395 1.623 -5.494 1.00 97.50 191 PHE A N 1
ATOM 1491 C CA . PHE A 1 191 ? 3.056 2.041 -4.129 1.00 97.50 191 PHE A CA 1
ATOM 1492 C C . PHE A 1 191 ? 1.772 2.879 -4.074 1.00 97.50 191 PHE A C 1
ATOM 1494 O O . PHE A 1 191 ? 1.093 2.886 -3.047 1.00 97.50 191 PHE A O 1
ATOM 1501 N N . HIS A 1 192 ? 1.437 3.588 -5.154 1.00 95.94 192 HIS A N 1
ATOM 1502 C CA . HIS A 1 192 ? 0.251 4.445 -5.243 1.00 95.94 192 HIS A CA 1
ATOM 1503 C C . HIS A 1 192 ? -0.150 4.687 -6.712 1.00 95.94 192 HIS A C 1
ATOM 1505 O O . HIS A 1 192 ? 0.529 4.218 -7.624 1.00 95.94 192 HIS A O 1
ATOM 1511 N N . ASP A 1 193 ? -1.254 5.389 -6.965 1.00 93.31 193 ASP A N 1
ATOM 1512 C CA . ASP A 1 193 ? -1.603 5.925 -8.285 1.00 93.31 193 ASP A CA 1
ATOM 1513 C C . ASP A 1 193 ? -0.490 6.800 -8.875 1.00 93.31 193 ASP A C 1
ATOM 1515 O O . ASP A 1 193 ? 0.162 7.569 -8.158 1.00 93.31 193 ASP A O 1
ATOM 1519 N N . THR A 1 194 ? -0.324 6.719 -10.198 1.00 93.19 194 THR A N 1
ATOM 1520 C CA . THR A 1 194 ? 0.521 7.632 -10.977 1.00 93.19 194 THR A CA 1
ATOM 1521 C C . THR A 1 194 ? -0.263 8.843 -11.486 1.00 93.19 194 THR A C 1
ATOM 1523 O O . THR A 1 194 ? -1.461 8.775 -11.753 1.00 93.19 194 THR A O 1
ATOM 1526 N N . TYR A 1 195 ? 0.452 9.950 -11.679 1.00 90.38 195 TYR A N 1
ATOM 1527 C CA . TYR A 1 195 ? -0.054 11.194 -12.255 1.00 90.38 195 TYR A CA 1
ATOM 1528 C C . TYR A 1 195 ? 0.263 11.338 -13.753 1.00 90.38 195 TYR A C 1
ATOM 1530 O O . TYR A 1 195 ? -0.154 12.314 -14.371 1.00 90.38 195 TYR A O 1
ATOM 1538 N N . ASN A 1 196 ? 0.976 10.379 -14.356 1.00 93.44 196 ASN A N 1
ATOM 1539 C CA . ASN A 1 196 ? 1.245 10.347 -15.794 1.00 93.44 196 ASN A CA 1
ATOM 1540 C C . ASN A 1 196 ? 1.040 8.927 -16.339 1.00 93.44 196 ASN A C 1
ATOM 1542 O O . ASN A 1 196 ? 1.984 8.153 -16.484 1.00 93.44 196 ASN A O 1
ATOM 1546 N N . TYR A 1 197 ? -0.221 8.595 -16.631 1.00 95.38 197 TYR A N 1
ATOM 1547 C CA . TYR A 1 197 ? -0.621 7.257 -17.073 1.00 95.38 197 TYR A CA 1
ATOM 1548 C C . TYR A 1 197 ? 0.142 6.808 -18.319 1.00 95.38 197 TYR A C 1
ATOM 1550 O O . TYR A 1 197 ? 0.644 5.695 -18.337 1.00 95.38 197 TYR A O 1
ATOM 1558 N N . GLY A 1 198 ? 0.254 7.656 -19.345 1.00 96.25 198 GLY A N 1
ATOM 1559 C CA . GLY A 1 198 ? 0.888 7.269 -20.606 1.00 96.25 198 GLY A CA 1
ATOM 1560 C C . GLY A 1 198 ? 2.358 6.880 -20.433 1.00 96.25 198 GLY A C 1
ATOM 1561 O O . GLY A 1 198 ? 2.740 5.757 -20.759 1.00 96.25 198 GLY A O 1
ATOM 1562 N N . ARG A 1 199 ? 3.153 7.773 -19.830 1.00 96.75 199 ARG A N 1
ATOM 1563 C CA . ARG A 1 199 ? 4.580 7.542 -19.571 1.00 96.75 199 ARG A CA 1
ATOM 1564 C C . ARG A 1 199 ? 4.809 6.314 -18.699 1.00 96.75 199 ARG A C 1
ATOM 1566 O O . ARG A 1 199 ? 5.643 5.471 -19.016 1.00 96.75 199 ARG A O 1
ATOM 1573 N N . ASP A 1 200 ? 4.081 6.221 -17.591 1.00 97.50 200 ASP A N 1
ATOM 1574 C CA . ASP A 1 200 ? 4.339 5.181 -16.602 1.00 97.50 200 ASP A CA 1
ATOM 1575 C C . ASP A 1 200 ? 3.820 3.819 -17.083 1.00 97.50 200 ASP A C 1
ATOM 1577 O O . ASP A 1 200 ? 4.464 2.811 -16.807 1.00 97.50 200 ASP A O 1
ATOM 1581 N N . LEU A 1 201 ? 2.731 3.765 -17.868 1.00 98.25 201 LEU A N 1
ATOM 1582 C CA . LEU A 1 201 ? 2.314 2.538 -18.562 1.00 98.25 201 LEU A CA 1
ATOM 1583 C C . LEU A 1 201 ? 3.386 2.075 -19.551 1.00 98.25 201 LEU A C 1
ATOM 1585 O O . LEU A 1 201 ? 3.719 0.893 -19.546 1.00 98.25 201 LEU A O 1
ATOM 1589 N N . GLN A 1 202 ? 3.937 2.983 -20.364 1.00 98.06 202 GLN A N 1
ATOM 1590 C CA . GLN A 1 202 ? 4.986 2.653 -21.333 1.00 98.06 202 GLN A CA 1
ATOM 1591 C C . GLN A 1 202 ? 6.232 2.088 -20.635 1.00 98.06 202 GLN A C 1
ATOM 1593 O O . GLN A 1 202 ? 6.665 0.984 -20.951 1.00 98.06 202 GLN A O 1
ATOM 1598 N N . ILE A 1 203 ? 6.746 2.780 -19.614 1.00 98.06 203 ILE A N 1
ATOM 1599 C CA . ILE A 1 203 ? 7.932 2.337 -18.866 1.00 98.06 203 ILE A CA 1
ATOM 1600 C C . ILE A 1 203 ? 7.688 0.999 -18.163 1.00 98.06 203 ILE A C 1
ATOM 1602 O O . ILE A 1 203 ? 8.527 0.103 -18.233 1.00 98.06 203 ILE A O 1
ATOM 1606 N N . VAL A 1 204 ? 6.545 0.835 -17.488 1.00 98.44 204 VAL A N 1
ATOM 1607 C CA . VAL A 1 204 ? 6.213 -0.431 -16.817 1.00 98.44 204 VAL A CA 1
ATOM 1608 C C . VAL A 1 204 ? 6.119 -1.570 -17.835 1.00 98.44 204 VAL A C 1
ATOM 1610 O O . VAL A 1 204 ? 6.651 -2.649 -17.581 1.00 98.44 204 VAL A O 1
ATOM 1613 N N . MET A 1 205 ? 5.508 -1.337 -18.999 1.00 98.06 205 MET A N 1
ATOM 1614 C CA . MET A 1 205 ? 5.455 -2.310 -20.092 1.00 98.06 205 MET A CA 1
ATOM 1615 C C . MET A 1 205 ? 6.849 -2.692 -20.594 1.00 98.06 205 MET A C 1
ATOM 1617 O O . MET A 1 205 ? 7.128 -3.884 -20.738 1.00 98.06 205 MET A O 1
ATOM 1621 N N . ASP A 1 206 ? 7.730 -1.718 -20.817 1.00 97.75 206 ASP A N 1
ATOM 1622 C CA . ASP A 1 206 ? 9.085 -1.972 -21.310 1.00 97.75 206 ASP A CA 1
ATOM 1623 C C . ASP A 1 206 ? 9.901 -2.791 -20.305 1.00 97.75 206 ASP A C 1
ATOM 1625 O O . ASP A 1 206 ? 10.528 -3.776 -20.688 1.00 97.75 206 ASP A O 1
ATOM 1629 N N . VAL A 1 207 ? 9.814 -2.479 -19.007 1.00 98.06 207 VAL A N 1
ATOM 1630 C CA . VAL A 1 207 ? 10.483 -3.258 -17.948 1.00 98.06 207 VAL A CA 1
ATOM 1631 C C . VAL A 1 207 ? 9.907 -4.673 -17.820 1.00 98.06 207 VAL A C 1
ATOM 1633 O O . VAL A 1 207 ? 10.656 -5.632 -17.638 1.00 98.06 207 VAL A O 1
ATOM 1636 N N . LEU A 1 208 ? 8.584 -4.844 -17.918 1.00 97.94 208 LEU A N 1
ATOM 1637 C CA . LEU A 1 208 ? 7.961 -6.172 -17.840 1.00 97.94 208 LEU A CA 1
ATOM 1638 C C . LEU A 1 208 ? 8.346 -7.070 -19.021 1.00 97.94 208 LEU A C 1
ATOM 1640 O O . LEU A 1 208 ? 8.405 -8.291 -18.854 1.00 97.94 208 LEU A O 1
ATOM 1644 N N . ARG A 1 209 ? 8.568 -6.482 -20.203 1.00 96.62 209 ARG A N 1
ATOM 1645 C CA . ARG A 1 209 ? 8.894 -7.201 -21.443 1.00 96.62 209 ARG A CA 1
ATOM 1646 C C . ARG A 1 209 ? 10.391 -7.369 -21.669 1.00 96.62 209 ARG A C 1
ATOM 1648 O O . ARG A 1 209 ? 10.767 -8.294 -22.388 1.00 96.62 209 ARG A O 1
ATOM 1655 N N . SER A 1 210 ? 11.230 -6.496 -21.118 1.00 95.56 210 SER A N 1
ATOM 1656 C CA . SER A 1 210 ? 12.671 -6.511 -21.358 1.00 95.56 210 SER A CA 1
ATOM 1657 C C . SER A 1 210 ? 13.327 -7.758 -20.791 1.00 95.56 210 SER A C 1
ATOM 1659 O O . SER A 1 210 ? 12.976 -8.240 -19.714 1.00 95.56 210 SER A O 1
ATOM 1661 N N . LYS A 1 211 ? 14.302 -8.311 -21.505 1.00 92.31 211 LYS A N 1
ATOM 1662 C CA . LYS A 1 211 ? 15.065 -9.455 -21.009 1.00 92.31 211 LYS A CA 1
ATOM 1663 C C . LYS A 1 211 ? 15.859 -9.059 -19.760 1.00 92.31 211 LYS A C 1
ATOM 1665 O O . LYS A 1 211 ? 16.635 -8.104 -19.783 1.00 92.31 211 LYS A O 1
ATOM 1670 N N . ASP A 1 212 ? 15.658 -9.808 -18.677 1.00 88.69 212 ASP A N 1
ATOM 1671 C CA . ASP A 1 212 ? 16.272 -9.602 -17.356 1.00 88.69 212 ASP A CA 1
ATOM 1672 C C . ASP A 1 212 ? 15.998 -8.234 -16.689 1.00 88.69 212 ASP A C 1
ATOM 1674 O O . ASP A 1 212 ? 16.698 -7.872 -15.742 1.00 88.69 212 ASP A O 1
ATOM 1678 N N . GLY A 1 213 ? 15.006 -7.468 -17.159 1.00 94.69 213 GLY A N 1
ATOM 1679 C CA . GLY A 1 213 ? 14.639 -6.180 -16.561 1.00 94.69 213 GLY A CA 1
ATOM 1680 C C . GLY A 1 213 ? 15.562 -5.002 -16.909 1.00 94.69 213 GLY A C 1
ATOM 1681 O O . GLY A 1 213 ? 15.445 -3.955 -16.275 1.00 94.69 213 GLY A O 1
ATOM 1682 N N . ALA A 1 214 ? 16.466 -5.144 -17.886 1.00 95.94 214 ALA A N 1
ATOM 1683 C CA . ALA A 1 214 ? 17.308 -4.051 -18.391 1.00 95.94 214 ALA A CA 1
ATOM 1684 C C . ALA A 1 214 ? 16.747 -3.489 -19.707 1.00 95.94 214 ALA A C 1
ATOM 1686 O O . ALA A 1 214 ? 16.421 -4.249 -20.616 1.00 95.94 214 ALA A O 1
ATOM 1687 N N . LEU A 1 215 ? 16.629 -2.165 -19.825 1.00 95.69 215 LEU A N 1
ATOM 1688 C CA . LEU A 1 215 ? 15.899 -1.503 -20.919 1.00 95.69 215 LEU A CA 1
ATOM 1689 C C . LEU A 1 215 ? 16.670 -1.428 -22.243 1.00 95.69 215 LEU A C 1
ATOM 1691 O O . LEU A 1 215 ? 16.061 -1.202 -23.282 1.00 95.69 215 LEU A O 1
ATOM 1695 N N . GLY A 1 216 ? 17.985 -1.643 -22.219 1.00 89.69 216 GLY A N 1
ATOM 1696 C CA . GLY A 1 216 ? 18.808 -1.731 -23.434 1.00 89.69 216 GLY A CA 1
ATOM 1697 C C . GLY A 1 216 ? 18.740 -3.091 -24.127 1.00 89.69 216 GLY A C 1
ATOM 1698 O O . GLY A 1 216 ? 19.289 -3.254 -25.215 1.00 89.69 216 GLY A O 1
ATOM 1699 N N . ASN A 1 217 ? 18.089 -4.079 -23.507 1.00 86.12 217 ASN A N 1
ATOM 1700 C CA . ASN A 1 217 ? 17.945 -5.412 -24.072 1.00 86.12 217 ASN A CA 1
ATOM 1701 C C . ASN A 1 217 ? 16.718 -5.528 -24.983 1.00 86.12 217 ASN A C 1
ATOM 1703 O O . ASN A 1 217 ? 15.733 -4.803 -24.857 1.00 86.12 217 ASN A O 1
ATOM 1707 N N . GLU A 1 218 ? 16.746 -6.540 -25.848 1.00 91.00 218 GLU A N 1
ATOM 1708 C CA . GLU A 1 218 ? 15.564 -7.009 -26.567 1.00 91.00 218 GLU A CA 1
ATOM 1709 C C . GLU A 1 218 ? 14.433 -7.428 -25.607 1.00 91.00 218 GLU A C 1
ATOM 1711 O O . GLU A 1 218 ? 14.658 -7.849 -24.464 1.00 91.00 218 GLU A O 1
ATOM 1716 N N . PHE A 1 219 ? 13.194 -7.359 -26.092 1.00 94.88 219 PHE A N 1
ATOM 1717 C CA . PHE A 1 219 ? 12.071 -7.972 -25.393 1.00 94.88 219 PHE A CA 1
ATOM 1718 C C . PHE A 1 219 ? 12.191 -9.499 -25.394 1.00 94.88 219 PHE A C 1
ATOM 1720 O O . PHE A 1 219 ? 12.720 -10.107 -26.324 1.00 94.88 219 PHE A O 1
ATOM 1727 N N . CYS A 1 220 ? 11.656 -10.138 -24.356 1.00 90.88 220 CYS A N 1
ATOM 1728 C CA . CYS A 1 220 ? 11.621 -11.589 -24.243 1.00 90.88 220 CYS A CA 1
ATOM 1729 C C . CYS A 1 220 ? 10.944 -12.236 -25.461 1.00 90.88 220 CYS A C 1
ATOM 1731 O O . CYS A 1 220 ? 9.759 -12.008 -25.701 1.00 90.88 220 CYS A O 1
ATOM 1733 N N . LEU A 1 221 ? 11.664 -13.123 -26.162 1.00 84.12 221 LEU A N 1
ATOM 1734 C CA . LEU A 1 221 ? 11.207 -13.790 -27.396 1.00 84.12 221 LEU A CA 1
ATOM 1735 C C . LEU A 1 221 ? 9.856 -14.510 -27.251 1.00 84.12 221 LEU A C 1
ATOM 1737 O O . LEU A 1 221 ? 9.063 -14.552 -28.184 1.00 84.12 221 LEU A O 1
ATOM 1741 N N . ASN A 1 222 ? 9.569 -15.044 -26.061 1.00 88.44 222 ASN A N 1
ATOM 1742 C CA . ASN A 1 222 ? 8.321 -15.752 -25.768 1.00 88.44 222 ASN A CA 1
ATOM 1743 C C . ASN A 1 222 ? 7.244 -14.850 -25.149 1.00 88.44 222 ASN A C 1
ATOM 1745 O O . ASN A 1 222 ? 6.293 -15.370 -24.561 1.00 88.44 222 ASN A O 1
ATOM 1749 N N . ASN A 1 223 ? 7.400 -13.525 -25.199 1.00 89.69 223 ASN A N 1
ATOM 1750 C CA . ASN A 1 223 ? 6.540 -12.559 -24.512 1.00 89.69 223 ASN A CA 1
ATOM 1751 C C . ASN A 1 223 ? 6.326 -12.903 -23.024 1.00 89.69 223 ASN A C 1
ATOM 1753 O O . ASN A 1 223 ? 5.222 -12.790 -22.489 1.00 89.69 223 ASN A O 1
ATOM 1757 N N . SER A 1 224 ? 7.354 -13.441 -22.365 1.00 92.62 224 SER A N 1
ATOM 1758 C CA . SER A 1 224 ? 7.303 -13.739 -20.936 1.00 92.62 224 SER A CA 1
ATOM 1759 C C . SER A 1 224 ? 7.451 -12.462 -20.122 1.00 92.62 224 SER A C 1
ATOM 1761 O O . SER A 1 224 ? 8.233 -11.587 -20.481 1.00 92.62 224 SER A O 1
ATOM 1763 N N . GLN A 1 225 ? 6.741 -12.401 -19.000 1.00 96.25 225 GLN A N 1
ATOM 1764 C CA . GLN A 1 225 ? 6.955 -11.385 -17.979 1.00 96.25 225 GLN A CA 1
ATOM 1765 C C . GLN A 1 225 ? 8.291 -11.639 -17.274 1.00 96.25 225 GLN A C 1
ATOM 1767 O O . GLN A 1 225 ? 8.462 -12.679 -16.637 1.00 96.25 225 GLN A O 1
ATOM 1772 N N . SER A 1 226 ? 9.219 -10.695 -17.396 1.00 94.69 226 SER A N 1
ATOM 1773 C CA . SER A 1 226 ? 10.597 -10.843 -16.913 1.00 94.69 226 SER A CA 1
ATOM 1774 C C . SER A 1 226 ? 10.754 -10.584 -15.423 1.00 94.69 226 SER A C 1
ATOM 1776 O O . SER A 1 226 ? 11.584 -11.210 -14.768 1.00 94.69 226 SER A O 1
ATOM 1778 N N . VAL A 1 227 ? 9.956 -9.662 -14.880 1.00 97.31 227 VAL A N 1
ATOM 1779 C CA . VAL A 1 227 ? 10.052 -9.222 -13.485 1.00 97.31 227 VAL A CA 1
ATOM 1780 C C . VAL A 1 227 ? 8.685 -9.276 -12.800 1.00 97.31 227 VAL A C 1
ATOM 1782 O O . VAL A 1 227 ? 7.650 -9.090 -13.451 1.00 97.31 227 VAL A O 1
ATOM 1785 N N . PRO A 1 228 ? 8.629 -9.532 -11.484 1.00 98.06 228 PRO A N 1
ATOM 1786 C CA . PRO A 1 228 ? 7.377 -9.483 -10.749 1.00 98.06 228 PRO A CA 1
ATOM 1787 C C . PRO A 1 228 ? 6.862 -8.043 -10.643 1.00 98.06 228 PRO A C 1
ATOM 1789 O O . PRO A 1 228 ? 7.621 -7.108 -10.375 1.00 98.06 228 PRO A O 1
ATOM 1792 N N . LEU A 1 229 ? 5.549 -7.902 -10.813 1.00 98.56 229 LEU A N 1
ATOM 1793 C CA . LEU A 1 229 ? 4.804 -6.683 -10.528 1.00 98.56 229 LEU A CA 1
ATOM 1794 C C . LEU A 1 229 ? 4.088 -6.845 -9.187 1.00 98.56 229 LEU A C 1
ATOM 1796 O O . LEU A 1 229 ? 3.344 -7.812 -8.995 1.00 98.56 229 LEU A O 1
ATOM 1800 N N . TRP A 1 230 ? 4.320 -5.900 -8.284 1.00 98.31 230 TRP A N 1
ATOM 1801 C CA . TRP A 1 230 ? 3.664 -5.795 -6.988 1.00 98.31 230 TRP A CA 1
ATOM 1802 C C . TRP A 1 230 ? 2.847 -4.512 -6.946 1.00 98.31 230 TRP A C 1
ATOM 1804 O O . TRP A 1 230 ? 3.363 -3.448 -7.284 1.00 98.31 230 TRP A O 1
ATOM 1814 N N . VAL A 1 231 ? 1.592 -4.601 -6.521 1.00 97.44 231 VAL A N 1
ATOM 1815 C CA . VAL A 1 231 ? 0.676 -3.455 -6.461 1.00 97.44 231 VAL A CA 1
ATOM 1816 C C . VAL A 1 231 ? 0.085 -3.328 -5.067 1.00 97.44 231 VAL A C 1
ATOM 1818 O O . VAL A 1 231 ? -0.179 -4.338 -4.414 1.00 97.44 231 VAL A O 1
ATOM 1821 N N . SER A 1 232 ? -0.063 -2.098 -4.584 1.00 96.25 232 SER A N 1
ATOM 1822 C CA . SER A 1 232 ? -0.475 -1.824 -3.206 1.00 96.25 232 SER A CA 1
ATOM 1823 C C . SER A 1 232 ? -1.991 -1.846 -3.010 1.00 96.25 232 SER A C 1
ATOM 1825 O O . SER A 1 232 ? -2.452 -2.112 -1.903 1.00 96.25 232 SER A O 1
ATOM 1827 N N . ASN A 1 233 ? -2.765 -1.581 -4.064 1.00 90.25 233 ASN A N 1
ATOM 1828 C CA . ASN A 1 233 ? -4.213 -1.447 -4.003 1.00 90.25 233 ASN A CA 1
ATOM 1829 C C . ASN A 1 233 ? -4.889 -1.870 -5.322 1.00 90.25 233 ASN A C 1
ATOM 1831 O O . ASN A 1 233 ? -4.607 -1.320 -6.382 1.00 90.25 233 ASN A O 1
ATOM 1835 N N . GLU A 1 234 ? -5.836 -2.805 -5.277 1.00 88.94 234 GLU A N 1
ATOM 1836 C CA . GLU A 1 234 ? -6.601 -3.223 -6.462 1.00 88.94 234 GLU A CA 1
ATOM 1837 C C . GLU A 1 234 ? -7.926 -2.486 -6.679 1.00 88.94 234 GLU A C 1
ATOM 1839 O O . GLU A 1 234 ? -8.597 -2.738 -7.683 1.00 88.94 234 GLU A O 1
ATOM 1844 N N . ASP A 1 235 ? -8.309 -1.586 -5.772 1.00 85.25 235 ASP A N 1
ATOM 1845 C CA . ASP A 1 235 ? -9.585 -0.885 -5.849 1.00 85.25 235 ASP A CA 1
ATOM 1846 C C . ASP A 1 235 ? -9.708 -0.143 -7.186 1.00 85.25 235 ASP A C 1
ATOM 1848 O O . ASP A 1 235 ? -8.859 0.664 -7.569 1.00 85.25 235 ASP A O 1
ATOM 1852 N N . PHE A 1 236 ? -10.792 -0.412 -7.916 1.00 85.94 236 PHE A N 1
ATOM 1853 C CA . PHE A 1 236 ? -11.079 0.272 -9.178 1.00 85.94 236 PHE A CA 1
ATOM 1854 C C . PHE A 1 236 ? -11.615 1.689 -8.943 1.00 85.94 236 PHE A C 1
ATOM 1856 O O . PHE A 1 236 ? -11.324 2.608 -9.711 1.00 85.94 236 PHE A O 1
ATOM 1863 N N . LEU A 1 237 ? -12.392 1.873 -7.872 1.00 82.38 237 LEU A N 1
ATOM 1864 C CA . LEU A 1 237 ? -13.036 3.133 -7.517 1.00 82.38 237 LEU A CA 1
ATOM 1865 C C . LEU A 1 237 ? -12.778 3.481 -6.056 1.00 82.38 237 LEU A C 1
ATOM 1867 O O . LEU A 1 237 ? -12.750 2.600 -5.203 1.00 82.38 237 LEU A O 1
ATOM 1871 N N . PHE A 1 238 ? -12.707 4.777 -5.771 1.00 74.50 238 PHE A N 1
ATOM 1872 C CA . PHE A 1 238 ? -12.735 5.309 -4.415 1.00 74.50 238 PHE A CA 1
ATOM 1873 C C . PHE A 1 238 ? -13.657 6.530 -4.313 1.00 74.50 238 PHE A C 1
ATOM 1875 O O . PHE A 1 238 ? -14.013 7.171 -5.312 1.00 74.50 238 PHE A O 1
ATOM 1882 N N . SER A 1 239 ? -14.063 6.854 -3.087 1.00 69.69 239 SER A N 1
ATOM 1883 C CA . SER A 1 239 ? -14.902 8.013 -2.786 1.00 69.69 239 SER A CA 1
ATOM 1884 C C . SER A 1 239 ? -14.058 9.197 -2.320 1.00 69.69 239 SER A C 1
ATOM 1886 O O . SER A 1 239 ? -13.180 9.055 -1.477 1.00 69.69 239 SER A O 1
ATOM 1888 N N . ASN A 1 240 ? -14.358 10.388 -2.838 1.00 72.94 240 ASN A N 1
ATOM 1889 C CA . ASN A 1 240 ? -13.809 11.649 -2.344 1.00 72.94 240 ASN A CA 1
ATOM 1890 C C . ASN A 1 240 ? -14.929 12.699 -2.201 1.00 72.94 240 ASN A C 1
ATOM 1892 O O . ASN A 1 240 ? -16.101 12.351 -2.094 1.00 72.94 240 ASN A O 1
ATOM 1896 N N . GLU A 1 241 ? -14.584 13.987 -2.197 1.00 73.31 241 GLU A N 1
ATOM 1897 C CA . GLU A 1 241 ? -15.526 15.113 -2.073 1.00 73.31 241 GLU A CA 1
ATOM 1898 C C . GLU A 1 241 ? -16.554 15.205 -3.225 1.00 73.31 241 GLU A C 1
ATOM 1900 O O . GLU A 1 241 ? -17.537 15.939 -3.127 1.00 73.31 241 GLU A O 1
ATOM 1905 N N . ARG A 1 242 ? -16.341 14.501 -4.346 1.00 76.88 242 ARG A N 1
ATOM 1906 C CA . ARG A 1 242 ? -17.254 14.508 -5.497 1.00 76.88 242 ARG A CA 1
ATOM 1907 C C . ARG A 1 242 ? -18.411 13.532 -5.289 1.00 76.88 242 ARG A C 1
ATOM 1909 O O . ARG A 1 242 ? -18.243 12.451 -4.743 1.00 76.88 242 ARG A O 1
ATOM 1916 N N . ILE A 1 243 ? -19.573 13.877 -5.850 1.00 74.62 243 ILE A N 1
ATOM 1917 C CA . ILE A 1 243 ? -20.768 13.015 -5.826 1.00 74.62 243 ILE A CA 1
ATOM 1918 C C . ILE A 1 243 ? -20.566 11.678 -6.557 1.00 74.62 243 ILE A C 1
ATOM 1920 O O . ILE A 1 243 ? -21.169 10.673 -6.196 1.00 74.62 243 ILE A O 1
ATOM 1924 N N . HIS A 1 244 ? -19.715 11.662 -7.586 1.00 80.44 244 HIS A N 1
ATOM 1925 C CA . HIS A 1 244 ? -19.408 10.465 -8.360 1.00 80.44 244 HIS A CA 1
ATOM 1926 C C . HIS A 1 244 ? -18.050 9.886 -7.936 1.00 80.44 244 HIS A C 1
ATOM 1928 O O . HIS A 1 244 ? -17.076 10.649 -7.889 1.00 80.44 244 HIS A O 1
ATOM 1934 N N . PRO A 1 245 ? -17.941 8.557 -7.739 1.00 75.75 245 PRO A N 1
ATOM 1935 C CA . PRO A 1 245 ? -16.676 7.888 -7.437 1.00 75.75 245 PRO A CA 1
ATOM 1936 C C . PRO A 1 245 ? -15.578 8.229 -8.446 1.00 75.75 245 PRO A C 1
ATOM 1938 O O . PRO A 1 245 ? -15.867 8.505 -9.615 1.00 75.75 245 PRO A O 1
ATOM 1941 N N . ARG A 1 246 ? -14.326 8.263 -7.993 1.00 86.56 246 ARG A N 1
ATOM 1942 C CA . ARG A 1 246 ? -13.136 8.492 -8.826 1.00 86.56 246 ARG A CA 1
ATOM 1943 C C . ARG A 1 246 ? -12.409 7.170 -9.048 1.00 86.56 246 ARG A C 1
ATOM 1945 O O . ARG A 1 246 ? -12.550 6.260 -8.240 1.00 86.56 246 ARG A O 1
ATOM 1952 N N . PHE A 1 247 ? -11.647 7.074 -10.132 1.00 89.44 247 PHE A N 1
ATOM 1953 C CA . PHE A 1 247 ? -10.783 5.920 -10.368 1.00 89.44 247 PHE A CA 1
ATOM 1954 C C . PHE A 1 247 ? -9.643 5.885 -9.353 1.00 89.44 247 PHE A C 1
ATOM 1956 O O . PHE A 1 247 ? -9.027 6.920 -9.111 1.00 89.44 247 PHE A O 1
ATOM 1963 N N . ALA A 1 248 ? -9.394 4.710 -8.786 1.00 86.81 248 ALA A N 1
ATOM 1964 C CA . ALA A 1 248 ? -8.237 4.412 -7.945 1.00 86.81 248 ALA A CA 1
ATOM 1965 C C . ALA A 1 248 ? -7.192 3.607 -8.744 1.00 86.81 248 ALA A C 1
ATOM 1967 O O . ALA A 1 248 ? -7.354 3.389 -9.952 1.00 86.81 248 ALA A O 1
ATOM 1968 N N . GLN A 1 249 ? -6.150 3.129 -8.059 1.00 92.31 249 GLN A N 1
ATOM 1969 C CA . GLN A 1 249 ? -5.020 2.402 -8.645 1.00 92.31 249 GLN A CA 1
ATOM 1970 C C . GLN A 1 249 ? -5.441 1.229 -9.552 1.00 92.31 249 GLN A C 1
ATOM 1972 O O . GLN A 1 249 ? -4.804 0.974 -10.578 1.00 92.31 249 GLN A O 1
ATOM 1977 N N . GLY A 1 250 ? -6.566 0.569 -9.263 1.00 92.12 250 GLY A N 1
ATOM 1978 C CA . GLY A 1 250 ? -7.119 -0.500 -10.092 1.00 92.12 250 GLY A CA 1
ATOM 1979 C C . GLY A 1 250 ? -7.403 -0.096 -11.543 1.00 92.12 250 GLY A C 1
ATOM 1980 O O . GLY A 1 250 ? -7.282 -0.932 -12.438 1.00 92.12 250 GLY A O 1
ATOM 1981 N N . ALA A 1 251 ? -7.711 1.174 -11.831 1.00 94.62 251 ALA A N 1
ATOM 1982 C CA . ALA A 1 251 ? -7.894 1.636 -13.209 1.00 94.62 251 ALA A CA 1
ATOM 1983 C C . ALA A 1 251 ? -6.589 1.581 -14.019 1.00 94.62 251 ALA A C 1
ATOM 1985 O O . ALA A 1 251 ? -6.600 1.158 -15.176 1.00 94.62 251 ALA A O 1
ATOM 1986 N N . PHE A 1 252 ? -5.454 1.924 -13.402 1.00 95.94 252 PHE A N 1
ATOM 1987 C CA . PHE A 1 252 ? -4.142 1.741 -14.022 1.00 95.94 252 PHE A CA 1
ATOM 1988 C C . PHE A 1 252 ? -3.871 0.257 -14.302 1.00 95.94 252 PHE A C 1
ATOM 1990 O O . PHE A 1 252 ? -3.392 -0.082 -15.383 1.00 95.94 252 PHE A O 1
ATOM 1997 N N . HIS A 1 253 ? -4.244 -0.643 -13.382 1.00 95.25 253 HIS A N 1
ATOM 1998 C CA . HIS A 1 253 ? -4.096 -2.088 -13.590 1.00 95.25 253 HIS A CA 1
ATOM 1999 C C . HIS A 1 253 ? -4.917 -2.593 -14.774 1.00 95.25 253 HIS A C 1
ATOM 2001 O O . HIS A 1 253 ? -4.423 -3.420 -15.537 1.00 95.25 253 HIS A O 1
ATOM 2007 N N . VAL A 1 254 ? -6.148 -2.101 -14.949 1.00 97.19 254 VAL A N 1
ATOM 2008 C CA . VAL A 1 254 ? -6.987 -2.445 -16.108 1.00 97.19 254 VAL A CA 1
ATOM 2009 C C . VAL A 1 254 ? -6.303 -2.021 -17.407 1.00 97.19 254 VAL A C 1
ATOM 2011 O O . VAL A 1 254 ? -6.159 -2.844 -18.312 1.00 97.19 254 VAL A O 1
ATOM 2014 N N . CYS A 1 255 ? -5.816 -0.779 -17.485 1.00 98.06 255 CYS A N 1
ATOM 2015 C CA . CYS A 1 255 ? -5.081 -0.290 -18.653 1.00 98.06 255 CYS A CA 1
ATOM 2016 C C . CYS A 1 255 ? -3.828 -1.131 -18.928 1.00 98.06 255 CYS A C 1
ATOM 2018 O O . CYS A 1 255 ? -3.613 -1.567 -20.057 1.00 98.06 255 CYS A O 1
ATOM 2020 N N . LEU A 1 256 ? -3.025 -1.401 -17.896 1.00 98.31 256 LEU A N 1
ATOM 2021 C CA . LEU A 1 256 ? -1.792 -2.170 -18.025 1.00 98.31 256 LEU A CA 1
ATOM 2022 C C . LEU A 1 256 ? -2.058 -3.609 -18.482 1.00 98.31 256 LEU A C 1
ATOM 2024 O O . LEU A 1 256 ? -1.383 -4.092 -19.386 1.00 98.31 256 LEU A O 1
ATOM 2028 N N . LYS A 1 257 ? -3.061 -4.283 -17.906 1.00 98.19 257 LYS A N 1
ATOM 2029 C CA . LYS A 1 257 ? -3.469 -5.636 -18.312 1.00 98.19 257 LYS A CA 1
ATOM 2030 C C . LYS A 1 257 ? -3.920 -5.670 -19.770 1.00 98.19 257 LYS A C 1
ATOM 2032 O O . LYS A 1 257 ? -3.479 -6.545 -20.507 1.00 98.19 257 LYS A O 1
ATOM 2037 N N . ALA A 1 258 ? -4.730 -4.700 -20.197 1.00 98.44 258 ALA A N 1
ATOM 2038 C CA . ALA A 1 258 ? -5.197 -4.614 -21.579 1.00 98.44 258 ALA A CA 1
ATOM 2039 C C . ALA A 1 258 ? -4.040 -4.380 -22.567 1.00 98.44 258 ALA A C 1
ATOM 2041 O O . ALA A 1 258 ? -3.965 -5.043 -23.602 1.00 98.44 258 ALA A O 1
ATOM 2042 N N . LEU A 1 259 ? -3.109 -3.475 -22.242 1.00 98.38 259 LEU A N 1
ATOM 2043 C CA . LEU A 1 259 ? -1.914 -3.232 -23.056 1.00 98.38 259 LEU A CA 1
ATOM 2044 C C . LEU A 1 259 ? -1.003 -4.461 -23.105 1.00 98.38 259 LEU A C 1
ATOM 2046 O O . LEU A 1 259 ? -0.508 -4.812 -24.178 1.00 98.38 259 LEU A O 1
ATOM 2050 N N . TRP A 1 260 ? -0.809 -5.132 -21.968 1.00 98.38 260 TRP A N 1
ATOM 2051 C CA . TRP A 1 260 ? -0.038 -6.366 -21.876 1.00 98.38 260 TRP A CA 1
ATOM 2052 C C . TRP A 1 260 ? -0.636 -7.464 -22.748 1.00 98.38 260 TRP A C 1
ATOM 2054 O O . TRP A 1 260 ? 0.057 -7.986 -23.620 1.00 98.38 260 TRP A O 1
ATOM 2064 N N . GLU A 1 261 ? -1.921 -7.776 -22.579 1.00 98.00 261 GLU A N 1
ATOM 2065 C CA . GLU A 1 261 ? -2.613 -8.806 -23.354 1.00 98.00 261 GLU A CA 1
ATOM 2066 C C . GLU A 1 261 ? -2.575 -8.488 -24.849 1.00 98.00 261 GLU A C 1
ATOM 2068 O O . GLU A 1 261 ? -2.199 -9.339 -25.655 1.00 98.00 261 GLU A O 1
ATOM 2073 N N . LYS A 1 262 ? -2.853 -7.236 -25.231 1.00 97.88 262 LYS A N 1
ATOM 2074 C CA . LYS A 1 262 ? -2.812 -6.818 -26.635 1.00 97.88 262 LYS A CA 1
ATOM 2075 C C . LYS A 1 262 ? -1.414 -6.928 -27.250 1.00 97.88 262 LYS A C 1
ATOM 2077 O O . LYS A 1 262 ? -1.305 -7.217 -28.440 1.00 97.88 262 LYS A O 1
ATOM 2082 N N . SER A 1 263 ? -0.365 -6.705 -26.459 1.00 97.06 263 SER A N 1
ATOM 2083 C CA . SER A 1 263 ? 1.030 -6.730 -26.920 1.00 97.06 263 SER A CA 1
ATOM 2084 C C . SER A 1 263 ? 1.655 -8.125 -26.910 1.00 97.06 263 SER A C 1
ATOM 2086 O O . SER A 1 263 ? 2.594 -8.377 -27.660 1.00 97.06 263 SER A O 1
ATOM 2088 N N . THR A 1 264 ? 1.186 -9.016 -26.033 1.00 96.94 264 THR A N 1
ATOM 2089 C CA . THR A 1 264 ? 1.847 -10.301 -25.743 1.00 96.94 264 THR A CA 1
ATOM 2090 C C . THR A 1 264 ? 0.997 -11.525 -26.067 1.00 96.94 264 THR A C 1
ATOM 2092 O O . THR A 1 264 ? 1.552 -12.616 -26.218 1.00 96.94 264 THR A O 1
ATOM 2095 N N . GLY A 1 265 ? -0.327 -11.360 -26.154 1.00 97.12 265 GLY A N 1
ATOM 2096 C CA . GLY A 1 265 ? -1.304 -12.446 -26.227 1.00 97.12 265 GLY A CA 1
ATOM 2097 C C . GLY A 1 265 ? -1.440 -13.247 -24.927 1.00 97.12 265 GLY A C 1
ATOM 2098 O O . GLY A 1 265 ? -1.926 -14.375 -24.967 1.00 97.12 265 GLY A O 1
ATOM 2099 N N . LYS A 1 266 ? -0.951 -12.729 -23.792 1.00 96.88 266 LYS A N 1
ATOM 2100 C CA . LYS A 1 266 ? -0.905 -13.439 -22.504 1.00 96.88 266 LYS A CA 1
ATOM 2101 C C . LYS A 1 266 ? -1.534 -12.623 -21.386 1.00 96.88 266 LYS A C 1
ATOM 2103 O O . LYS A 1 266 ? -1.581 -11.401 -21.446 1.00 96.88 266 LYS A O 1
ATOM 2108 N N . GLU A 1 267 ? -1.941 -13.307 -20.324 1.00 97.19 267 GLU A N 1
ATOM 2109 C CA . GLU A 1 267 ? -2.369 -12.664 -19.083 1.00 97.19 267 GLU A CA 1
ATOM 2110 C C . GLU A 1 267 ? -1.163 -12.097 -18.310 1.00 97.19 267 GLU A C 1
ATOM 2112 O O . GLU A 1 267 ? -0.102 -12.728 -18.234 1.00 97.19 267 GLU A O 1
ATOM 2117 N N . LEU A 1 268 ? -1.323 -10.902 -17.733 1.00 98.00 268 LEU A N 1
ATOM 2118 C CA . LEU A 1 268 ? -0.321 -10.270 -16.872 1.00 98.00 268 LEU A CA 1
ATOM 2119 C C . LEU A 1 268 ? -0.418 -10.819 -15.446 1.00 98.00 268 LEU A C 1
ATOM 2121 O O . LEU A 1 268 ? -1.483 -10.754 -14.829 1.00 98.00 268 LEU A O 1
ATOM 2125 N N . LYS A 1 269 ? 0.704 -11.272 -14.878 1.00 97.69 269 LYS A N 1
ATOM 2126 C CA . LYS A 1 269 ? 0.752 -11.739 -13.488 1.00 97.69 269 LYS A CA 1
ATOM 2127 C C . LYS A 1 269 ? 1.043 -10.574 -12.550 1.00 97.69 269 LYS A C 1
ATOM 2129 O O . LYS A 1 269 ? 2.083 -9.919 -12.651 1.00 97.69 269 LYS A O 1
ATOM 2134 N N . VAL A 1 270 ? 0.136 -10.357 -11.603 1.00 97.00 270 VAL A N 1
ATOM 2135 C CA . VAL A 1 270 ? 0.205 -9.265 -10.628 1.00 97.00 270 VAL A CA 1
ATOM 2136 C C . VAL A 1 270 ? 0.128 -9.841 -9.221 1.00 97.00 270 VAL A C 1
ATOM 2138 O O . VAL A 1 270 ? -0.762 -10.636 -8.928 1.00 97.00 270 VAL A O 1
ATOM 2141 N N . ASN A 1 271 ? 1.049 -9.431 -8.354 1.00 97.12 271 ASN A N 1
ATOM 2142 C CA . ASN A 1 271 ? 0.990 -9.726 -6.929 1.00 97.12 271 ASN A CA 1
ATOM 2143 C C . ASN A 1 271 ? 0.349 -8.539 -6.209 1.00 97.12 271 ASN A C 1
ATOM 2145 O O . ASN A 1 271 ? 0.793 -7.403 -6.377 1.00 97.12 271 ASN A O 1
ATOM 2149 N N . VAL A 1 272 ? -0.691 -8.800 -5.425 1.00 95.19 272 VAL A N 1
ATOM 2150 C CA . VAL A 1 272 ? -1.590 -7.759 -4.921 1.00 95.19 272 VAL A CA 1
ATOM 2151 C C . VAL A 1 272 ? -1.520 -7.680 -3.396 1.00 95.19 272 VAL A C 1
ATOM 2153 O O . VAL A 1 272 ? -1.620 -8.695 -2.706 1.00 95.19 272 VAL A O 1
ATOM 2156 N N . PHE A 1 273 ? -1.337 -6.463 -2.888 1.00 95.69 273 PHE A N 1
ATOM 2157 C CA . PHE A 1 273 ? -1.509 -6.085 -1.485 1.00 95.69 273 PHE A CA 1
ATOM 2158 C C . PHE A 1 273 ? -2.802 -5.273 -1.309 1.00 95.69 273 PHE A C 1
ATOM 2160 O O . PHE A 1 273 ? -3.591 -5.127 -2.242 1.00 95.69 273 PHE A O 1
ATOM 2167 N N . GLY A 1 274 ? -3.039 -4.761 -0.102 1.00 93.44 274 GLY A N 1
ATOM 2168 C CA . GLY A 1 274 ? -4.276 -4.068 0.227 1.00 93.44 274 GLY A CA 1
ATOM 2169 C C . GLY A 1 274 ? -5.394 -5.032 0.618 1.00 93.44 274 GLY A C 1
ATOM 2170 O O . GLY A 1 274 ? -5.338 -6.245 0.416 1.00 93.44 274 GLY A O 1
ATOM 2171 N N . LYS A 1 275 ? -6.432 -4.487 1.238 1.00 93.81 275 LYS A N 1
ATOM 2172 C CA . LYS A 1 275 ? -7.677 -5.196 1.536 1.00 93.81 275 LYS A CA 1
ATOM 2173 C C . LYS A 1 275 ? -8.360 -5.582 0.211 1.00 93.81 275 LYS A C 1
ATOM 2175 O O . LYS A 1 275 ? -8.325 -4.765 -0.709 1.00 93.81 275 LYS A O 1
ATOM 2180 N N . PRO A 1 276 ? -8.986 -6.771 0.102 1.00 94.25 276 PRO A N 1
ATOM 2181 C CA . PRO A 1 276 ? -9.241 -7.773 1.144 1.00 94.25 276 PRO A CA 1
ATOM 2182 C C . PRO A 1 276 ? -8.151 -8.865 1.269 1.00 94.25 276 PRO A C 1
ATOM 2184 O O . PRO A 1 276 ? -8.426 -9.951 1.790 1.00 94.25 276 PRO A O 1
ATOM 2187 N N . HIS A 1 277 ? -6.934 -8.652 0.755 1.00 95.38 277 HIS A N 1
ATOM 2188 C CA . HIS A 1 277 ? -5.919 -9.709 0.675 1.00 95.38 277 HIS A CA 1
ATOM 2189 C C . HIS A 1 277 ? -5.333 -10.084 2.031 1.00 95.38 277 HIS A C 1
ATOM 2191 O O . HIS A 1 277 ? -5.063 -9.237 2.881 1.00 95.38 277 HIS A O 1
ATOM 2197 N N . LYS A 1 278 ? -5.062 -11.384 2.199 1.00 95.75 278 LYS A N 1
ATOM 2198 C CA . LYS A 1 278 ? -4.570 -11.987 3.448 1.00 95.75 278 LYS A CA 1
ATOM 2199 C C . LYS A 1 278 ? -3.335 -11.272 4.005 1.00 95.75 278 LYS A C 1
ATOM 2201 O O . LYS A 1 278 ? -3.267 -11.008 5.199 1.00 95.75 278 LYS A O 1
ATOM 2206 N N . VAL A 1 279 ? -2.401 -10.910 3.127 1.00 95.75 279 VAL A N 1
ATOM 2207 C CA . VAL A 1 279 ? -1.140 -10.250 3.492 1.00 95.75 279 VAL A CA 1
ATOM 2208 C C . VAL A 1 279 ? -1.353 -8.921 4.228 1.00 95.75 279 VAL A C 1
ATOM 2210 O O . VAL A 1 279 ? -0.604 -8.604 5.150 1.00 95.75 279 VAL A O 1
ATOM 2213 N N . GLN A 1 280 ? -2.407 -8.172 3.886 1.00 96.25 280 GLN A N 1
ATOM 2214 C CA . GLN A 1 280 ? -2.742 -6.912 4.550 1.00 96.25 280 GLN A CA 1
ATOM 2215 C C . GLN A 1 280 ? -3.190 -7.154 5.998 1.00 96.25 280 GLN A C 1
ATOM 2217 O O . GLN A 1 280 ? -2.752 -6.460 6.916 1.00 96.25 280 GLN A O 1
ATOM 2222 N N . TYR A 1 281 ? -4.030 -8.170 6.203 1.00 97.19 281 TYR A N 1
ATOM 2223 C CA . TYR A 1 281 ? -4.584 -8.522 7.509 1.00 97.19 281 TYR A CA 1
ATOM 2224 C C . TYR A 1 281 ? -3.537 -9.171 8.416 1.00 97.19 281 TYR A C 1
ATOM 2226 O O . TYR A 1 281 ? -3.454 -8.809 9.585 1.00 97.19 281 TYR A O 1
ATOM 2234 N N . GLU A 1 282 ? -2.677 -10.045 7.883 1.00 97.06 282 GLU A N 1
ATOM 2235 C CA . GLU A 1 282 ? -1.537 -10.605 8.623 1.00 97.06 282 GLU A CA 1
ATOM 2236 C C . GLU A 1 282 ? -0.570 -9.506 9.085 1.00 97.06 282 GLU A C 1
ATOM 2238 O O . GLU A 1 282 ? -0.090 -9.526 10.220 1.00 97.06 282 GLU A O 1
ATOM 2243 N N . TYR A 1 283 ? -0.298 -8.515 8.231 1.00 97.50 283 TYR A N 1
ATOM 2244 C CA . TYR A 1 283 ? 0.538 -7.376 8.606 1.00 97.50 283 TYR A CA 1
ATOM 2245 C C . TYR A 1 283 ? -0.108 -6.542 9.722 1.00 97.50 283 TYR A C 1
ATOM 2247 O O . TYR A 1 283 ? 0.544 -6.236 10.723 1.00 97.50 283 TYR A O 1
ATOM 2255 N N . ALA A 1 284 ? -1.396 -6.216 9.581 1.00 97.81 284 ALA A N 1
ATOM 2256 C CA . ALA A 1 284 ? -2.145 -5.458 10.578 1.00 97.81 284 ALA A CA 1
ATOM 2257 C C . ALA A 1 284 ? -2.265 -6.199 11.921 1.00 97.81 284 ALA A C 1
ATOM 2259 O O . ALA A 1 284 ? -2.125 -5.580 12.974 1.00 97.81 284 ALA A O 1
ATOM 2260 N N . GLU A 1 285 ? -2.461 -7.519 11.903 1.00 96.75 285 GLU A N 1
ATOM 2261 C CA . GLU A 1 285 ? -2.489 -8.358 13.104 1.00 96.75 285 GLU A CA 1
ATOM 2262 C C . GLU A 1 285 ? -1.175 -8.277 13.879 1.00 96.75 285 GLU A C 1
ATOM 2264 O O . GLU A 1 285 ? -1.170 -8.005 15.080 1.00 96.75 285 GLU A O 1
ATOM 2269 N N . ASN A 1 286 ? -0.053 -8.452 13.177 1.00 96.00 286 ASN A N 1
ATOM 2270 C CA . ASN A 1 286 ? 1.274 -8.388 13.776 1.00 96.00 286 ASN A CA 1
ATOM 2271 C C . ASN A 1 286 ? 1.557 -7.002 14.365 1.00 96.00 286 ASN A C 1
ATOM 2273 O O . ASN A 1 286 ? 2.013 -6.906 15.505 1.00 96.00 286 ASN A O 1
ATOM 2277 N N . LEU A 1 287 ? 1.224 -5.931 13.637 1.00 96.38 287 LEU A N 1
ATOM 2278 C CA . LEU A 1 287 ? 1.390 -4.558 14.114 1.00 96.38 287 LEU A CA 1
ATOM 2279 C C . LEU A 1 287 ? 0.521 -4.280 15.353 1.00 96.38 287 LEU A C 1
ATOM 2281 O O . LEU A 1 287 ? 1.020 -3.746 16.343 1.00 96.38 287 LEU A O 1
ATOM 2285 N N . LEU A 1 288 ? -0.744 -4.717 15.360 1.00 95.75 288 LEU A N 1
ATOM 2286 C CA . LEU A 1 288 ? -1.631 -4.602 16.522 1.00 95.75 288 LEU A CA 1
ATOM 2287 C C . LEU A 1 288 ? -1.100 -5.388 17.727 1.00 95.75 288 LEU A C 1
ATOM 2289 O O . LEU A 1 288 ? -1.120 -4.887 18.852 1.00 95.75 288 LEU A O 1
ATOM 2293 N N . HIS A 1 289 ? -0.604 -6.605 17.514 1.00 94.00 289 HIS A N 1
ATOM 2294 C CA . HIS A 1 289 ? -0.004 -7.423 18.565 1.00 94.00 289 HIS A CA 1
ATOM 2295 C C . HIS A 1 289 ? 1.232 -6.754 19.173 1.00 94.00 289 HIS A C 1
ATOM 2297 O O . HIS A 1 289 ? 1.318 -6.642 20.400 1.00 94.00 289 HIS A O 1
ATOM 2303 N N . SER A 1 290 ? 2.147 -6.247 18.343 1.00 92.12 290 SER A N 1
ATOM 2304 C CA . SER A 1 290 ? 3.310 -5.480 18.797 1.00 92.12 290 SER A CA 1
ATOM 2305 C C . SER A 1 290 ? 2.893 -4.219 19.554 1.00 92.12 290 SER A C 1
ATOM 2307 O O . SER A 1 290 ? 3.405 -3.957 20.646 1.00 92.12 290 SER A O 1
ATOM 2309 N N . TRP A 1 291 ? 1.902 -3.480 19.046 1.00 90.94 291 TRP A N 1
ATOM 2310 C CA . TRP A 1 291 ? 1.369 -2.296 19.715 1.00 90.94 291 TRP A CA 1
ATOM 2311 C C . TRP A 1 291 ? 0.819 -2.631 21.109 1.00 90.94 291 TRP A C 1
ATOM 2313 O O . TRP A 1 291 ? 1.147 -1.952 22.088 1.00 90.94 291 TRP A O 1
ATOM 232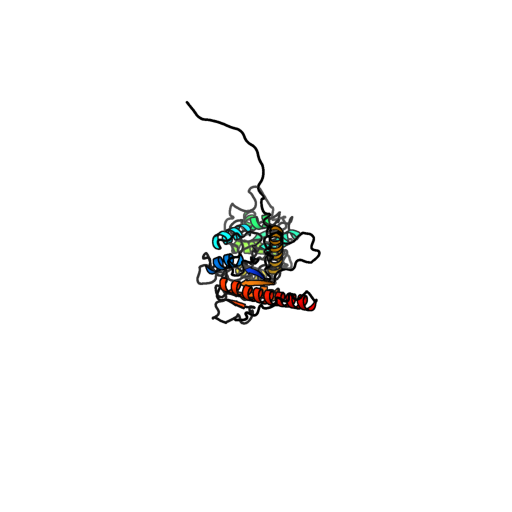3 N N . ILE A 1 292 ? 0.026 -3.704 21.224 1.00 89.81 292 ILE A N 1
ATOM 2324 C CA . ILE A 1 292 ? -0.562 -4.161 22.492 1.00 89.81 292 ILE A CA 1
ATOM 2325 C C . ILE A 1 292 ? 0.535 -4.540 23.483 1.00 89.81 292 ILE A C 1
ATOM 2327 O O . ILE A 1 292 ? 0.464 -4.146 24.650 1.00 89.81 292 ILE A O 1
ATOM 2331 N N . GLN A 1 293 ? 1.544 -5.290 23.041 1.00 87.00 293 GLN A N 1
ATOM 2332 C CA . GLN A 1 293 ? 2.651 -5.715 23.896 1.00 87.00 293 GLN A CA 1
ATOM 2333 C C . GLN A 1 293 ? 3.412 -4.511 24.454 1.00 87.00 293 GLN A C 1
ATOM 2335 O O . GLN A 1 293 ? 3.539 -4.387 25.674 1.00 87.00 293 GLN A O 1
ATOM 2340 N N . LEU A 1 294 ? 3.822 -3.576 23.591 1.00 83.81 294 LEU A N 1
ATOM 2341 C CA . LEU A 1 294 ? 4.558 -2.375 23.994 1.00 83.81 294 LEU A CA 1
ATOM 2342 C C . LEU A 1 294 ? 3.788 -1.544 25.029 1.00 83.81 294 LEU A C 1
ATOM 2344 O O . LEU A 1 294 ? 4.358 -1.103 26.028 1.00 83.81 294 LEU A O 1
ATOM 2348 N N . HIS A 1 295 ? 2.480 -1.368 24.837 1.00 79.38 295 HIS A N 1
ATOM 2349 C CA . HIS A 1 295 ? 1.651 -0.582 25.753 1.00 79.38 295 HIS A CA 1
ATOM 2350 C C . HIS A 1 295 ? 1.252 -1.349 27.020 1.00 79.38 295 HIS A C 1
ATOM 2352 O O . HIS A 1 295 ? 0.984 -0.733 28.050 1.00 79.38 295 HIS A O 1
ATOM 2358 N N . THR A 1 296 ? 1.251 -2.682 27.001 1.00 72.56 296 THR A N 1
ATOM 2359 C CA . THR A 1 296 ? 1.010 -3.493 28.206 1.00 72.56 296 THR A CA 1
ATOM 2360 C C . THR A 1 296 ? 2.251 -3.541 29.104 1.00 72.56 296 THR A C 1
ATOM 2362 O O . THR A 1 296 ? 2.118 -3.451 30.328 1.00 72.56 296 THR A O 1
ATOM 2365 N N . ILE A 1 297 ? 3.446 -3.621 28.506 1.00 61.66 297 ILE A N 1
ATOM 2366 C CA . ILE A 1 297 ? 4.738 -3.590 29.211 1.00 61.66 297 ILE A CA 1
ATOM 2367 C C . ILE A 1 297 ? 4.968 -2.210 29.839 1.00 61.66 297 ILE A C 1
ATOM 2369 O O . ILE A 1 297 ? 5.210 -2.119 31.041 1.00 61.66 297 ILE A O 1
ATOM 2373 N N . LYS A 1 298 ? 4.793 -1.121 29.074 1.00 60.19 298 LYS A N 1
ATOM 2374 C CA . LYS A 1 298 ? 4.953 0.258 29.583 1.00 60.19 298 LYS A CA 1
ATOM 2375 C C . LYS A 1 298 ? 4.007 0.598 30.741 1.00 60.19 298 LYS A C 1
ATOM 2377 O O . LYS A 1 298 ? 4.366 1.383 31.609 1.00 60.19 298 LYS A O 1
ATOM 2382 N N . ASN A 1 299 ? 2.825 -0.019 30.787 1.00 57.50 299 ASN A N 1
ATOM 2383 C CA . ASN A 1 299 ? 1.853 0.161 31.871 1.00 57.50 299 ASN A CA 1
ATOM 2384 C C . ASN A 1 299 ? 2.061 -0.814 33.054 1.00 57.50 299 ASN A C 1
ATOM 2386 O O . ASN A 1 299 ? 1.154 -0.987 33.870 1.00 57.50 299 ASN A O 1
ATOM 2390 N N . GLY A 1 300 ? 3.214 -1.493 33.143 1.00 52.53 300 GLY A N 1
ATOM 2391 C CA . GLY A 1 300 ? 3.599 -2.334 34.286 1.00 52.53 300 GLY A CA 1
ATOM 2392 C C . GLY A 1 300 ? 2.725 -3.576 34.500 1.00 52.53 300 GLY A C 1
ATOM 2393 O O . GLY A 1 300 ? 2.675 -4.116 35.602 1.00 52.53 300 GLY A O 1
ATOM 2394 N N . SER A 1 301 ? 1.987 -4.016 33.475 1.00 52.53 301 SER A N 1
ATOM 2395 C CA . SER A 1 301 ? 0.947 -5.048 33.607 1.00 52.53 301 SER A CA 1
ATOM 2396 C C . SER A 1 301 ? 1.428 -6.481 33.331 1.00 52.53 301 SER A C 1
ATOM 2398 O O . SER A 1 301 ? 0.620 -7.413 33.421 1.00 52.53 301 SER A O 1
ATOM 2400 N N . ILE A 1 302 ? 2.703 -6.665 32.964 1.00 53.19 302 ILE A N 1
ATOM 2401 C CA . ILE A 1 302 ? 3.373 -7.957 32.737 1.00 53.19 302 ILE A CA 1
ATOM 2402 C C . ILE A 1 302 ? 4.840 -7.813 33.185 1.00 53.19 302 ILE A C 1
ATOM 2404 O O . ILE A 1 302 ? 5.513 -6.886 32.744 1.00 53.19 302 ILE A O 1
ATOM 2408 N N . SER A 1 303 ? 5.327 -8.705 34.056 1.00 48.59 303 SER A N 1
ATOM 2409 C CA . SER A 1 303 ? 6.768 -8.923 34.246 1.00 48.59 303 SER A CA 1
ATOM 2410 C C . SER A 1 303 ? 7.273 -9.852 33.140 1.00 48.59 303 SER A C 1
ATOM 2412 O O . SER A 1 303 ? 6.557 -10.772 32.751 1.00 48.59 303 SER A O 1
ATOM 2414 N N . GLU A 1 304 ? 8.498 -9.651 32.650 1.00 53.16 304 GLU A N 1
ATOM 2415 C CA . GLU A 1 304 ? 9.111 -10.428 31.549 1.00 53.16 304 GLU A CA 1
ATOM 2416 C C . GLU A 1 304 ? 9.188 -11.956 31.795 1.00 53.16 304 GLU A C 1
ATOM 2418 O O . GLU A 1 304 ? 9.532 -12.711 30.894 1.00 53.16 304 GLU A O 1
ATOM 2423 N N . ASN A 1 305 ? 8.800 -12.434 32.984 1.00 46.00 305 ASN A N 1
ATOM 2424 C CA . ASN A 1 305 ? 8.942 -13.819 33.442 1.00 46.00 305 ASN A CA 1
ATOM 2425 C C . ASN A 1 305 ? 7.662 -14.680 33.370 1.00 46.00 305 ASN A C 1
ATOM 2427 O O . ASN A 1 305 ? 7.586 -15.718 34.031 1.00 46.00 305 ASN A O 1
ATOM 2431 N N . SER A 1 306 ? 6.630 -14.302 32.608 1.00 53.78 306 SER A N 1
ATOM 2432 C CA . SER A 1 306 ? 5.472 -15.190 32.410 1.00 53.78 306 SER A CA 1
ATOM 2433 C C . SER A 1 306 ? 5.703 -16.169 31.249 1.00 53.78 306 SER A C 1
ATOM 2435 O O . SER A 1 306 ? 5.549 -15.791 30.093 1.00 53.78 306 SER A O 1
ATOM 2437 N N . ASN A 1 307 ? 5.972 -17.444 31.554 1.00 51.41 307 ASN A N 1
ATOM 2438 C CA . ASN A 1 307 ? 6.091 -18.567 30.595 1.00 51.41 307 ASN A CA 1
ATOM 2439 C C . ASN A 1 307 ? 4.792 -18.915 29.820 1.00 51.41 307 ASN A C 1
ATOM 2441 O O . ASN A 1 307 ? 4.705 -19.963 29.183 1.00 51.41 307 ASN A O 1
ATOM 2445 N N . SER A 1 308 ? 3.754 -18.081 29.885 1.00 58.84 308 SER A N 1
ATOM 2446 C CA . SER A 1 308 ? 2.501 -18.266 29.148 1.00 58.84 308 SER A CA 1
ATOM 2447 C C . SER A 1 308 ? 2.511 -17.433 27.871 1.00 58.84 308 SER A C 1
ATOM 2449 O O . SER A 1 308 ? 2.781 -16.233 27.938 1.00 58.84 308 SER A O 1
ATOM 2451 N N . ALA A 1 309 ? 2.151 -18.040 26.735 1.00 57.53 309 ALA A N 1
ATOM 2452 C CA . ALA A 1 309 ? 1.970 -17.315 25.479 1.00 57.53 309 ALA A CA 1
ATOM 2453 C C . ALA A 1 309 ? 1.034 -16.101 25.677 1.00 57.53 309 ALA A C 1
ATOM 2455 O O . ALA A 1 309 ? 0.030 -16.219 26.392 1.00 57.53 309 ALA A O 1
ATOM 2456 N N . PRO A 1 310 ? 1.341 -14.934 25.080 1.00 64.19 310 PRO A N 1
ATOM 2457 C CA . PRO A 1 310 ? 0.517 -13.744 25.233 1.00 64.19 310 PRO A CA 1
ATOM 2458 C C . PRO A 1 310 ? -0.898 -14.012 24.709 1.00 64.19 310 PRO A C 1
ATOM 2460 O O . PRO A 1 310 ? -1.093 -14.396 23.559 1.00 64.19 310 PRO A O 1
ATOM 2463 N N . HIS A 1 311 ? -1.900 -13.817 25.568 1.00 73.06 311 HIS A N 1
ATOM 2464 C CA . HIS A 1 311 ? -3.299 -13.874 25.159 1.00 73.06 311 HIS A CA 1
ATOM 2465 C C . HIS A 1 311 ? -3.680 -12.553 24.489 1.00 73.06 311 HIS A C 1
ATOM 2467 O O . HIS A 1 311 ? -3.708 -11.511 25.152 1.00 73.06 311 HIS A O 1
ATOM 2473 N N . PHE A 1 312 ? -3.970 -12.597 23.189 1.00 82.94 312 PHE A N 1
ATOM 2474 C CA . PHE A 1 312 ? -4.407 -11.422 22.447 1.00 82.94 312 PHE A CA 1
ATOM 2475 C C . PHE A 1 312 ? -5.932 -11.254 22.496 1.00 82.94 312 PHE A C 1
ATOM 2477 O O . PHE A 1 312 ? -6.665 -12.242 22.396 1.00 82.94 312 PHE A O 1
ATOM 2484 N N . PRO A 1 313 ? -6.422 -10.011 22.654 1.00 83.94 313 PRO A N 1
ATOM 2485 C CA . PRO A 1 313 ? -7.842 -9.698 22.573 1.00 83.94 313 PRO A CA 1
ATOM 2486 C C . PRO A 1 313 ? -8.457 -10.119 21.235 1.00 83.94 313 PRO A C 1
ATOM 2488 O O . PRO A 1 313 ? -7.788 -10.125 20.204 1.00 83.94 313 PRO A O 1
ATOM 2491 N N . LYS A 1 314 ? -9.763 -10.398 21.230 1.00 91.88 314 LYS A N 1
ATOM 2492 C CA . LYS A 1 314 ? -10.500 -10.660 19.992 1.00 91.88 314 LYS A CA 1
ATOM 2493 C C . LYS A 1 314 ? -10.520 -9.403 19.118 1.00 91.88 314 LYS A C 1
ATOM 2495 O O . LYS A 1 314 ? -10.956 -8.347 19.582 1.00 91.88 314 LYS A O 1
ATOM 2500 N N . ILE A 1 315 ? -10.126 -9.545 17.855 1.00 95.44 315 ILE A N 1
ATOM 2501 C CA . ILE A 1 315 ? -10.055 -8.436 16.901 1.00 95.44 315 ILE A CA 1
ATOM 2502 C C . ILE A 1 315 ? -11.420 -8.201 16.245 1.00 95.44 315 ILE A C 1
ATOM 2504 O O . ILE A 1 315 ? -12.072 -9.137 15.764 1.00 95.44 315 ILE A O 1
ATOM 2508 N N . TYR A 1 316 ? -11.839 -6.934 16.224 1.00 96.69 316 TYR A N 1
ATOM 2509 C CA . TYR A 1 316 ? -12.968 -6.458 15.433 1.00 96.69 316 TYR A CA 1
ATOM 2510 C C . TYR A 1 316 ? -12.500 -5.453 14.382 1.00 96.69 316 TYR A C 1
ATOM 2512 O O . TYR A 1 316 ? -11.964 -4.402 14.727 1.00 96.69 316 TYR A O 1
ATOM 2520 N N . ALA A 1 317 ? -12.742 -5.759 13.111 1.00 97.62 317 ALA A N 1
ATOM 2521 C CA . ALA A 1 317 ? -12.556 -4.817 12.016 1.00 97.62 317 ALA A CA 1
ATOM 2522 C C . ALA A 1 317 ? -13.821 -3.974 11.833 1.00 97.62 317 ALA A C 1
ATOM 2524 O O . ALA A 1 317 ? -14.915 -4.529 11.707 1.00 97.62 317 ALA A O 1
ATOM 2525 N N . ILE A 1 318 ? -13.682 -2.651 11.822 1.00 98.00 318 ILE A N 1
ATOM 2526 C CA . ILE A 1 318 ? -14.779 -1.710 11.579 1.00 98.00 318 ILE A CA 1
ATOM 2527 C C . ILE A 1 318 ? -14.539 -1.051 10.222 1.00 98.00 318 ILE A C 1
ATOM 2529 O O . ILE A 1 318 ? -13.529 -0.373 10.058 1.00 98.00 318 ILE A O 1
ATOM 2533 N N . GLY A 1 319 ? -15.456 -1.258 9.278 1.00 96.31 319 GLY A N 1
ATOM 2534 C CA . GLY A 1 319 ? -15.314 -0.830 7.884 1.00 96.31 319 GLY A CA 1
ATOM 2535 C C . GLY A 1 319 ? -16.642 -0.455 7.239 1.00 96.31 319 GLY A C 1
ATOM 2536 O O . GLY A 1 319 ? -17.706 -0.807 7.754 1.00 96.31 319 GLY A O 1
ATOM 2537 N N . ASP A 1 320 ? -16.593 0.265 6.126 1.00 93.50 320 ASP A N 1
ATOM 2538 C CA . ASP A 1 320 ? -17.763 0.714 5.367 1.00 93.50 320 ASP A CA 1
ATOM 2539 C C . ASP A 1 320 ? -17.957 -0.073 4.056 1.00 93.50 320 ASP A C 1
ATOM 2541 O O . ASP A 1 320 ? -19.045 -0.026 3.476 1.00 93.50 320 ASP A O 1
ATOM 2545 N N . ASN A 1 321 ? -16.943 -0.815 3.595 1.00 91.44 321 ASN A N 1
ATOM 2546 C CA . ASN A 1 321 ? -16.945 -1.497 2.307 1.00 91.44 321 ASN A CA 1
ATOM 2547 C C . ASN A 1 321 ? -17.085 -3.027 2.467 1.00 91.44 321 ASN A C 1
ATOM 2549 O O . ASN A 1 321 ? -16.152 -3.705 2.912 1.00 91.44 321 ASN A O 1
ATOM 2553 N N . PRO A 1 322 ? -18.218 -3.627 2.045 1.00 93.44 322 PRO A N 1
ATOM 2554 C CA . PRO A 1 322 ? -18.442 -5.065 2.165 1.00 93.44 322 PRO A CA 1
ATOM 2555 C C . PRO A 1 322 ? -17.426 -5.932 1.414 1.00 93.44 322 PRO A C 1
ATOM 2557 O O . PRO A 1 322 ? -17.035 -6.982 1.920 1.00 93.44 322 PRO A O 1
ATOM 2560 N N . ASN A 1 323 ? -16.983 -5.495 0.232 1.00 90.25 323 ASN A N 1
ATOM 2561 C CA . ASN A 1 323 ? -16.086 -6.263 -0.639 1.00 90.25 323 ASN A CA 1
ATOM 2562 C C . ASN A 1 323 ? -14.615 -6.176 -0.206 1.00 90.25 323 ASN A C 1
ATOM 2564 O O . ASN A 1 323 ? -13.806 -6.999 -0.626 1.00 90.25 323 ASN A O 1
ATOM 2568 N N . SER A 1 324 ? -14.280 -5.199 0.640 1.00 89.12 324 SER A N 1
ATOM 2569 C CA . SER A 1 324 ? -12.917 -4.941 1.104 1.00 89.12 324 SER A CA 1
ATOM 2570 C C . SER A 1 324 ? -12.793 -5.256 2.597 1.00 89.12 324 SER A C 1
ATOM 2572 O O . SER A 1 324 ? -12.295 -6.322 2.967 1.00 89.12 324 SER A O 1
ATOM 2574 N N . ASP A 1 325 ? -13.351 -4.412 3.468 1.00 94.50 325 ASP A N 1
ATOM 2575 C CA . ASP A 1 325 ? -13.194 -4.538 4.920 1.00 94.50 325 ASP A CA 1
ATOM 2576 C C . ASP A 1 325 ? -13.839 -5.806 5.473 1.00 94.50 325 ASP A C 1
ATOM 2578 O O . ASP A 1 325 ? -13.223 -6.547 6.244 1.00 94.50 325 ASP A O 1
ATOM 2582 N N . ILE A 1 326 ? -15.096 -6.048 5.087 1.00 96.69 326 ILE A N 1
ATOM 2583 C CA . ILE A 1 326 ? -15.913 -7.122 5.658 1.00 96.69 326 ILE A CA 1
ATOM 2584 C C . ILE A 1 326 ? -15.500 -8.469 5.075 1.00 96.69 326 ILE A C 1
ATOM 2586 O O . ILE A 1 326 ? -15.290 -9.420 5.829 1.00 96.69 326 ILE A O 1
ATOM 2590 N N . ALA A 1 327 ? -15.336 -8.550 3.753 1.00 95.62 327 ALA A N 1
ATOM 2591 C CA . ALA A 1 327 ? -14.846 -9.748 3.084 1.00 95.62 327 ALA A CA 1
ATOM 2592 C C . ALA A 1 327 ? -13.468 -10.172 3.615 1.00 95.62 327 ALA A C 1
ATOM 2594 O O . ALA A 1 327 ? -13.286 -11.345 3.954 1.00 95.62 327 ALA A O 1
ATOM 2595 N N . GLY A 1 328 ? -12.524 -9.232 3.732 1.00 96.44 328 GLY A N 1
ATOM 2596 C CA . GLY A 1 328 ? -11.179 -9.511 4.230 1.00 96.44 328 GLY A CA 1
ATOM 2597 C C . GLY A 1 328 ? -11.174 -9.932 5.701 1.00 96.44 328 GLY A C 1
ATOM 2598 O O . GLY A 1 328 ? -10.610 -10.974 6.036 1.00 96.44 328 GLY A O 1
ATOM 2599 N N . ALA A 1 329 ? -11.892 -9.207 6.569 1.00 97.44 329 ALA A N 1
ATOM 2600 C CA . ALA A 1 329 ? -11.977 -9.540 7.992 1.00 97.44 329 ALA A CA 1
ATOM 2601 C C . ALA A 1 329 ? -12.589 -10.928 8.218 1.00 97.44 329 ALA A C 1
ATOM 2603 O O . ALA A 1 329 ? -12.033 -11.736 8.961 1.00 97.44 329 ALA A O 1
ATOM 2604 N N . ASN A 1 330 ? -13.695 -11.233 7.533 1.00 97.12 330 ASN A N 1
ATOM 2605 C CA . ASN A 1 330 ? -14.358 -12.529 7.641 1.00 97.12 330 ASN A CA 1
ATOM 2606 C C . ASN A 1 330 ? -13.456 -13.671 7.147 1.00 97.12 330 ASN A C 1
ATOM 2608 O O . ASN A 1 330 ? -13.389 -14.716 7.791 1.00 97.12 330 ASN A O 1
ATOM 2612 N N . ARG A 1 331 ? -12.748 -13.479 6.024 1.00 96.88 331 ARG A N 1
ATOM 2613 C CA . ARG A 1 331 ? -11.833 -14.486 5.461 1.00 96.88 331 ARG A CA 1
ATOM 2614 C C . ARG A 1 331 ? -10.637 -14.752 6.376 1.00 96.88 331 ARG A C 1
ATOM 2616 O O . ARG A 1 331 ? -10.195 -15.893 6.469 1.00 96.88 331 ARG A O 1
ATOM 2623 N N . HIS A 1 332 ? -10.138 -13.718 7.051 1.00 97.19 332 HIS A N 1
ATOM 2624 C CA . HIS A 1 332 ? -9.044 -13.831 8.020 1.00 97.19 332 HIS A CA 1
ATOM 2625 C C . HIS A 1 332 ? -9.496 -14.399 9.380 1.00 97.19 332 HIS A C 1
ATOM 2627 O O . HIS A 1 332 ? -8.671 -14.763 10.210 1.00 97.19 332 HIS A O 1
ATOM 2633 N N . GLY A 1 333 ? -10.808 -14.515 9.616 1.00 96.62 333 GLY A N 1
ATOM 2634 C CA . GLY A 1 333 ? -11.376 -15.039 10.864 1.00 96.62 333 GLY A CA 1
ATOM 2635 C C . GLY A 1 333 ? -11.591 -13.985 11.956 1.00 96.62 333 GLY A C 1
ATOM 2636 O O . GLY A 1 333 ? -11.904 -14.327 13.099 1.00 96.62 333 GLY A O 1
ATOM 2637 N N . TRP A 1 334 ? -11.459 -12.701 11.624 1.00 96.69 334 TRP A N 1
ATOM 2638 C CA . TRP A 1 334 ? -11.824 -11.604 12.514 1.00 96.69 334 TRP A CA 1
ATOM 2639 C C . TRP A 1 334 ? -13.339 -11.399 12.554 1.00 96.69 334 TRP A C 1
ATOM 2641 O O . TRP A 1 334 ? -14.081 -11.800 11.659 1.00 96.69 334 TRP A O 1
ATOM 2651 N N . SER A 1 335 ? -13.824 -10.743 13.609 1.00 96.44 335 SER A N 1
ATOM 2652 C CA . SER A 1 335 ? -15.204 -10.255 13.620 1.00 96.44 335 SER A CA 1
ATOM 2653 C C . SER A 1 335 ? -15.291 -8.907 12.916 1.00 96.44 335 SER A C 1
ATOM 2655 O O . SER A 1 335 ? -14.402 -8.074 13.042 1.00 96.44 335 SER A O 1
ATOM 2657 N N . SER A 1 336 ? -16.3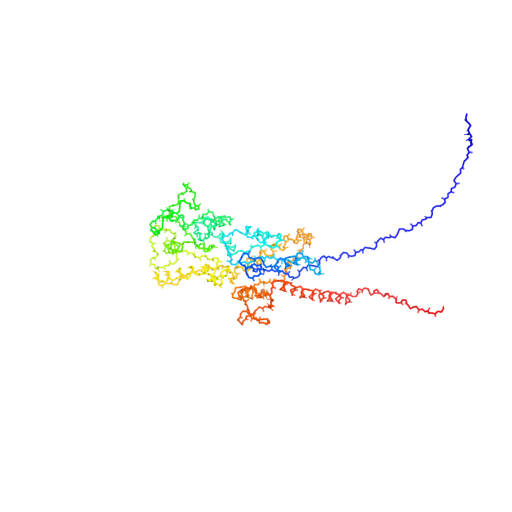72 -8.681 12.185 1.00 97.25 336 SER A N 1
ATOM 2658 C CA . SER A 1 336 ? -16.546 -7.502 11.337 1.00 97.25 336 SER A CA 1
ATOM 2659 C C . SER A 1 336 ? -17.738 -6.661 11.789 1.00 97.25 336 SER A C 1
ATOM 2661 O O . SER A 1 336 ? -18.790 -7.191 12.161 1.00 97.25 336 SER A O 1
ATOM 2663 N N . VAL A 1 337 ? -17.584 -5.339 11.763 1.00 97.38 337 VAL A N 1
ATOM 2664 C CA . VAL A 1 337 ? -18.665 -4.379 11.989 1.00 97.38 337 VAL A CA 1
ATOM 2665 C C . VAL A 1 337 ? -18.761 -3.462 10.779 1.00 97.38 337 VAL A C 1
ATOM 2667 O O . VAL A 1 337 ? -17.847 -2.690 10.510 1.00 97.38 337 VAL A O 1
ATOM 2670 N N . LEU A 1 338 ? -19.878 -3.555 10.064 1.00 97.12 338 LEU A N 1
ATOM 2671 C CA . LEU A 1 338 ? -20.163 -2.723 8.900 1.00 97.12 338 LEU A CA 1
ATOM 2672 C C . LEU A 1 338 ? -20.849 -1.428 9.338 1.00 97.12 338 LEU A C 1
ATOM 2674 O O . LEU A 1 338 ? -21.866 -1.482 10.034 1.00 97.12 338 LEU A O 1
ATOM 2678 N N . VAL A 1 339 ? -20.313 -0.275 8.946 1.00 95.50 339 VAL A N 1
ATOM 2679 C CA . VAL A 1 339 ? -20.939 1.035 9.190 1.00 95.50 339 VAL A CA 1
ATOM 2680 C C . VAL A 1 339 ? -21.662 1.553 7.947 1.00 95.50 339 VAL A C 1
ATOM 2682 O O . VAL A 1 339 ? -21.351 1.145 6.831 1.00 95.50 339 VAL A O 1
ATOM 2685 N N . ARG A 1 340 ? -22.642 2.447 8.131 1.00 93.06 340 ARG A N 1
ATOM 2686 C CA . ARG A 1 340 ? -23.468 3.008 7.038 1.00 93.06 340 ARG A CA 1
ATOM 2687 C C . ARG A 1 340 ? -23.013 4.385 6.548 1.00 93.06 340 ARG A C 1
ATOM 2689 O O . ARG A 1 340 ? -23.744 5.074 5.839 1.00 93.06 340 ARG A O 1
ATOM 2696 N N . THR A 1 341 ? -21.845 4.838 6.987 1.00 89.88 341 THR A N 1
ATOM 2697 C CA . THR A 1 341 ? -21.351 6.203 6.760 1.00 89.88 341 THR A CA 1
ATOM 2698 C C . THR A 1 341 ? -20.591 6.379 5.438 1.00 89.88 341 THR A C 1
ATOM 2700 O O . THR A 1 341 ? -20.325 7.521 5.042 1.00 89.88 341 THR A O 1
ATOM 2703 N N . GLY A 1 342 ? -20.307 5.283 4.724 1.00 86.44 342 GLY A N 1
ATOM 2704 C CA . GLY A 1 342 ? -19.508 5.271 3.497 1.00 86.44 342 GLY A CA 1
ATOM 2705 C C . GLY A 1 342 ? -20.116 4.450 2.350 1.00 86.44 342 GLY A C 1
ATOM 2706 O O . GLY A 1 342 ? -21.267 4.690 1.985 1.00 86.44 342 GLY A O 1
ATOM 2707 N N . VAL A 1 343 ? -19.338 3.548 1.740 1.00 84.94 343 VAL A N 1
ATOM 2708 C CA . VAL A 1 343 ? -19.694 2.750 0.549 1.00 84.94 343 VAL A CA 1
ATOM 2709 C C . VAL A 1 343 ? -20.998 1.988 0.761 1.00 84.94 343 VAL A C 1
ATOM 2711 O O . VAL A 1 343 ? -21.896 2.039 -0.081 1.00 84.94 343 VAL A O 1
ATOM 2714 N N . PHE A 1 344 ? -21.134 1.301 1.893 1.00 88.56 344 PHE A N 1
ATOM 2715 C CA . PHE A 1 344 ? -22.397 0.693 2.274 1.00 88.56 344 PHE A CA 1
ATOM 2716 C C . PHE A 1 344 ? -23.368 1.744 2.822 1.00 88.56 344 PHE A C 1
ATOM 2718 O O . PHE A 1 344 ? -23.113 2.378 3.842 1.00 88.56 344 PHE A O 1
ATOM 2725 N N . ASN A 1 345 ? -24.530 1.873 2.181 1.00 85.06 345 ASN A N 1
ATOM 2726 C CA . ASN A 1 345 ? -25.596 2.808 2.559 1.00 85.06 345 ASN A CA 1
ATOM 2727 C C . ASN A 1 345 ? -26.966 2.119 2.728 1.00 85.06 345 ASN A C 1
ATOM 2729 O O . ASN A 1 345 ? -28.011 2.749 2.551 1.00 85.06 345 ASN A O 1
ATOM 2733 N N . GLY A 1 346 ? -26.969 0.821 3.060 1.00 85.88 346 GLY A N 1
ATOM 2734 C CA . GLY A 1 346 ? -28.201 0.049 3.256 1.00 85.88 346 GLY A CA 1
ATOM 2735 C C . GLY A 1 346 ? -29.095 0.631 4.357 1.00 85.88 346 GLY A C 1
ATOM 2736 O O . GLY A 1 346 ? -28.624 1.335 5.257 1.00 85.88 346 GLY A O 1
ATOM 2737 N N . ARG A 1 347 ? -30.389 0.303 4.338 1.00 89.50 347 ARG A N 1
ATOM 2738 C CA . ARG A 1 347 ? -31.371 0.789 5.323 1.00 89.50 347 ARG A CA 1
ATOM 2739 C C . ARG A 1 347 ? -31.112 0.207 6.707 1.00 89.50 347 ARG A C 1
ATOM 2741 O O . ARG A 1 347 ? -30.492 -0.843 6.861 1.00 89.50 347 ARG A O 1
ATOM 2748 N N . LYS A 1 348 ? -31.637 0.864 7.741 1.00 84.81 348 LYS A N 1
ATOM 2749 C CA . LYS A 1 348 ? -31.504 0.403 9.128 1.00 84.81 348 LYS A CA 1
ATOM 2750 C C . LYS A 1 348 ? -31.928 -1.066 9.274 1.00 84.81 348 LYS A C 1
ATOM 2752 O O . LYS A 1 348 ? -33.029 -1.441 8.890 1.00 84.81 348 LYS A O 1
ATOM 2757 N N . GLY A 1 349 ? -31.044 -1.879 9.850 1.00 81.62 349 GLY A N 1
ATOM 2758 C CA . GLY A 1 349 ? -31.237 -3.323 10.031 1.00 81.62 349 GLY A CA 1
ATOM 2759 C C . GLY A 1 349 ? -30.752 -4.186 8.862 1.00 81.62 349 GLY A C 1
ATOM 2760 O O . GLY A 1 349 ? -30.580 -5.390 9.037 1.00 81.62 349 GLY A O 1
ATOM 2761 N N . GLU A 1 350 ? -30.454 -3.597 7.703 1.00 92.25 350 GLU A N 1
ATOM 2762 C CA . GLU A 1 350 ? -29.898 -4.335 6.569 1.00 92.25 350 GLU A CA 1
ATOM 2763 C C . GLU A 1 350 ? -28.418 -4.649 6.784 1.00 92.25 350 GLU A C 1
ATOM 2765 O O . GLU A 1 350 ? -27.670 -3.854 7.356 1.00 92.25 350 GLU A O 1
ATOM 2770 N N . ASN A 1 351 ? -28.002 -5.801 6.277 1.00 95.69 351 ASN A N 1
ATOM 2771 C CA . ASN A 1 351 ? -26.614 -6.233 6.171 1.00 95.69 351 ASN A CA 1
ATOM 2772 C C . ASN A 1 351 ? -26.344 -6.531 4.691 1.00 95.69 351 ASN A C 1
ATOM 2774 O O . ASN A 1 351 ? -27.289 -6.815 3.951 1.00 95.69 351 ASN A O 1
ATOM 2778 N N . HIS A 1 352 ? -25.088 -6.473 4.256 1.00 94.06 352 HIS A N 1
ATOM 2779 C CA . HIS A 1 352 ? -24.747 -6.811 2.879 1.00 94.06 352 HIS A CA 1
ATOM 2780 C C . HIS A 1 352 ? -25.132 -8.266 2.574 1.00 94.06 352 HIS A C 1
ATOM 2782 O O . HIS A 1 352 ? -25.045 -9.134 3.441 1.00 94.06 352 HIS A O 1
ATOM 2788 N N . HIS A 1 353 ? -25.622 -8.530 1.366 1.00 92.69 353 HIS A N 1
ATOM 2789 C CA . HIS A 1 353 ? -26.242 -9.809 1.019 1.00 92.69 353 HIS A CA 1
ATOM 2790 C C . HIS A 1 353 ? -25.201 -10.923 0.833 1.00 92.69 353 HIS A C 1
ATOM 2792 O O . HIS A 1 353 ? -25.400 -12.016 1.358 1.00 92.69 353 HIS A O 1
ATOM 2798 N N . GLU A 1 354 ? -24.075 -10.626 0.180 1.00 93.56 354 GLU A N 1
ATOM 2799 C CA . GLU A 1 354 ? -22.968 -11.574 -0.023 1.00 93.56 354 GLU A CA 1
ATOM 2800 C C . GLU A 1 354 ? -22.010 -11.587 1.179 1.00 93.56 354 GLU A C 1
ATOM 2802 O O . GLU A 1 354 ? -21.978 -12.530 1.967 1.00 93.56 354 GLU A O 1
ATOM 2807 N N . HIS A 1 355 ? -21.251 -10.508 1.379 1.00 94.25 355 HIS A N 1
ATOM 2808 C CA . HIS A 1 355 ? -20.339 -10.362 2.520 1.00 94.25 355 HIS A CA 1
ATOM 2809 C C . HIS A 1 355 ? -21.034 -9.865 3.797 1.00 94.25 355 HIS A C 1
ATOM 2811 O O . HIS A 1 355 ? -20.930 -8.697 4.167 1.00 94.25 355 HIS A O 1
ATOM 2817 N N . ARG A 1 356 ? -21.747 -10.758 4.494 1.00 96.31 356 ARG A N 1
ATOM 2818 C CA . ARG A 1 356 ? -22.438 -10.425 5.754 1.00 96.31 356 ARG A CA 1
ATOM 2819 C C . ARG A 1 356 ? -21.450 -10.072 6.870 1.00 96.31 356 ARG A C 1
ATOM 2821 O O . ARG A 1 356 ? -20.604 -10.887 7.237 1.00 96.31 356 ARG A O 1
ATOM 2828 N N . ALA A 1 357 ? -21.601 -8.893 7.468 1.00 96.88 357 ALA A N 1
ATOM 2829 C CA . ALA A 1 357 ? -20.833 -8.505 8.650 1.00 96.88 357 ALA A CA 1
ATOM 2830 C C . ALA A 1 357 ? -21.348 -9.193 9.923 1.00 96.88 357 ALA A C 1
ATOM 2832 O O . ALA A 1 357 ? -22.534 -9.524 10.009 1.00 96.88 357 ALA A O 1
ATOM 2833 N N . THR A 1 358 ? -20.486 -9.354 10.934 1.00 95.94 358 THR A N 1
ATOM 2834 C CA . THR A 1 358 ? -20.906 -9.880 12.251 1.00 95.94 358 THR A CA 1
ATOM 2835 C C . THR A 1 358 ? -21.925 -8.947 12.911 1.00 95.94 358 THR A C 1
ATOM 2837 O O . THR A 1 358 ? -22.900 -9.404 13.501 1.00 95.94 358 THR A O 1
ATOM 2840 N N . HIS A 1 359 ? -21.716 -7.636 12.777 1.00 95.25 359 HIS A N 1
ATOM 2841 C CA . HIS A 1 359 ? -22.644 -6.600 13.219 1.00 95.25 359 HIS A CA 1
ATOM 2842 C C . HIS A 1 359 ? -22.746 -5.493 12.172 1.00 95.25 359 HIS A C 1
ATOM 2844 O O . HIS A 1 359 ? -21.830 -5.288 11.379 1.00 95.25 359 HIS A O 1
ATOM 2850 N N . VAL A 1 360 ? -23.845 -4.744 12.211 1.00 96.06 360 VAL A N 1
ATOM 2851 C CA . VAL A 1 360 ? -24.017 -3.528 11.412 1.00 96.06 360 VAL A CA 1
ATOM 2852 C C . VAL A 1 360 ? -24.374 -2.385 12.351 1.00 96.06 360 VAL A C 1
ATOM 2854 O O . VAL A 1 360 ? -25.167 -2.572 13.271 1.00 96.06 360 VAL A O 1
ATOM 2857 N N . SER A 1 361 ? -23.768 -1.222 12.148 1.00 95.25 361 SER A N 1
ATOM 2858 C CA . SER A 1 361 ? -23.977 -0.015 12.952 1.00 95.25 361 SER A CA 1
ATOM 2859 C C . SER A 1 361 ? -24.248 1.179 12.049 1.00 95.25 361 SER A C 1
ATOM 2861 O O . SER A 1 361 ? -23.814 1.197 10.901 1.00 95.25 361 SER A O 1
ATOM 2863 N N . ASP A 1 362 ? -24.953 2.184 12.558 1.00 93.75 362 ASP A N 1
ATOM 2864 C CA . ASP A 1 362 ? -25.234 3.377 11.759 1.00 93.75 362 ASP A CA 1
ATOM 2865 C C . ASP A 1 362 ? -23.947 4.199 11.561 1.00 93.75 362 ASP A C 1
ATOM 2867 O O . ASP A 1 362 ? -23.661 4.628 10.447 1.00 93.75 362 ASP A O 1
ATOM 2871 N N . HIS A 1 363 ? -23.106 4.305 12.596 1.00 94.25 363 HIS A N 1
ATOM 2872 C CA . HIS A 1 363 ? -21.796 4.964 12.545 1.00 94.25 363 HIS A CA 1
ATOM 2873 C C . HIS A 1 363 ? -20.784 4.347 13.530 1.00 94.25 363 HIS A C 1
ATOM 2875 O O . HIS A 1 363 ? -21.137 3.566 14.421 1.00 94.25 363 HIS A O 1
ATOM 2881 N N . VAL A 1 364 ? -19.518 4.761 13.437 1.00 95.88 364 VAL A N 1
ATOM 2882 C CA . VAL A 1 364 ? -18.393 4.220 14.225 1.00 95.88 364 VAL A CA 1
ATOM 2883 C C . VAL A 1 364 ? -18.585 4.276 15.750 1.00 95.88 364 VAL A C 1
ATOM 2885 O O . VAL A 1 364 ? -18.206 3.340 16.455 1.00 95.88 364 VAL A O 1
ATOM 2888 N N . LEU A 1 365 ? -19.237 5.317 16.285 1.00 96.19 365 LEU A N 1
ATOM 2889 C CA . LEU A 1 365 ? -19.487 5.418 17.729 1.00 96.19 365 LEU A CA 1
ATOM 2890 C C . LEU A 1 365 ? -20.424 4.312 18.252 1.00 96.19 365 LEU A C 1
ATOM 2892 O O . LEU A 1 365 ? -20.263 3.851 19.382 1.00 96.19 365 LEU A O 1
ATOM 2896 N N . ASP A 1 366 ? -21.383 3.860 17.444 1.00 94.94 366 ASP A N 1
ATOM 2897 C CA . ASP 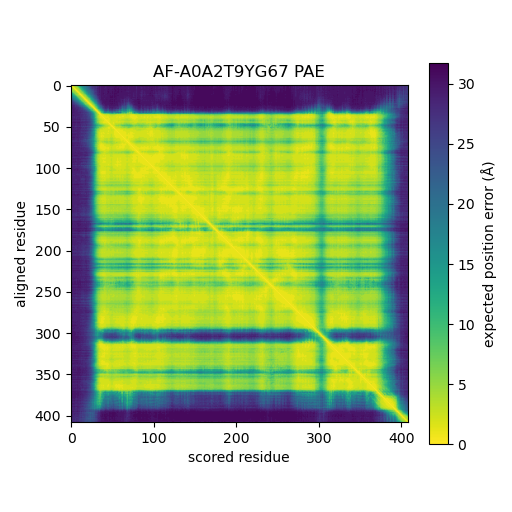A 1 366 ? -22.293 2.779 17.830 1.00 94.94 366 ASP A CA 1
ATOM 2898 C C . ASP A 1 366 ? -21.578 1.436 17.762 1.00 94.94 366 ASP A C 1
ATOM 2900 O O . ASP A 1 366 ? -21.708 0.621 18.679 1.00 94.94 366 ASP A O 1
ATOM 2904 N N . ALA A 1 367 ? -20.734 1.259 16.740 1.00 94.88 367 ALA A N 1
ATOM 2905 C CA . ALA A 1 367 ? -19.888 0.086 16.596 1.00 94.88 367 ALA A CA 1
ATOM 2906 C C . ALA A 1 367 ? -19.038 -0.136 17.858 1.00 94.88 367 ALA A C 1
ATOM 2908 O O . ALA A 1 367 ? -19.138 -1.189 18.489 1.00 94.88 367 ALA A O 1
ATOM 2909 N N . VAL A 1 368 ? -18.281 0.872 18.310 1.00 93.88 368 VAL A N 1
ATOM 2910 C CA . VAL A 1 368 ? -17.419 0.724 19.502 1.00 93.88 368 VAL A CA 1
ATOM 2911 C C . VAL A 1 368 ? -18.209 0.505 20.801 1.00 93.88 368 VAL A C 1
ATOM 2913 O O . VAL A 1 368 ? -17.735 -0.186 21.709 1.00 93.88 368 VAL A O 1
ATOM 2916 N N . LYS A 1 369 ? -19.435 1.036 20.906 1.00 91.00 369 LYS A N 1
ATOM 2917 C CA . LYS A 1 369 ? -20.312 0.810 22.067 1.00 91.00 369 LYS A CA 1
ATOM 2918 C C . LYS A 1 369 ? -20.818 -0.633 22.130 1.00 91.00 369 LYS A C 1
ATOM 2920 O O . LYS A 1 369 ? -20.806 -1.222 23.215 1.00 91.00 369 LYS A O 1
ATOM 2925 N N . ILE A 1 370 ? -21.204 -1.223 20.995 1.00 83.06 370 ILE A N 1
ATOM 2926 C CA . ILE A 1 370 ? -21.686 -2.615 20.914 1.00 83.06 370 ILE A CA 1
ATOM 2927 C C . ILE A 1 370 ? -20.614 -3.596 21.397 1.00 83.06 370 ILE A C 1
ATOM 2929 O O . ILE A 1 370 ? -20.892 -4.461 22.233 1.00 83.06 370 ILE A O 1
ATOM 2933 N N . LEU A 1 371 ? -19.367 -3.421 20.950 1.00 77.44 371 LEU A N 1
ATOM 2934 C CA . LEU A 1 371 ? -18.255 -4.313 21.303 1.00 77.44 371 LEU A CA 1
ATOM 2935 C C . LEU A 1 371 ? -17.988 -4.364 22.815 1.00 77.44 371 LEU A C 1
ATOM 2937 O O . LEU A 1 371 ? -17.583 -5.395 23.367 1.00 77.44 371 LEU A O 1
ATOM 2941 N N . ARG A 1 372 ? -18.289 -3.270 23.523 1.00 68.81 372 ARG A N 1
ATOM 2942 C CA . ARG A 1 372 ? -18.172 -3.201 24.980 1.00 68.81 372 ARG A CA 1
ATOM 2943 C C . ARG A 1 372 ? -19.299 -3.921 25.715 1.00 68.81 372 ARG A C 1
ATOM 2945 O O . ARG A 1 372 ? -19.009 -4.553 26.728 1.00 68.81 372 ARG A O 1
ATOM 2952 N N . ILE A 1 373 ? -20.540 -3.896 25.215 1.00 57.91 373 ILE A N 1
ATOM 2953 C CA . ILE A 1 373 ? -21.642 -4.699 25.788 1.00 57.91 373 ILE A CA 1
ATOM 2954 C C . ILE A 1 373 ? -21.261 -6.184 25.768 1.00 57.91 373 ILE A C 1
ATOM 2956 O O . ILE A 1 373 ? -21.463 -6.901 26.748 1.00 57.91 373 ILE A O 1
ATOM 2960 N N . MET A 1 374 ? -20.647 -6.638 24.675 1.00 59.56 374 MET A N 1
ATOM 2961 C CA . MET A 1 374 ? -20.206 -8.026 24.530 1.00 59.56 374 MET A CA 1
ATOM 2962 C C . MET A 1 374 ? -19.044 -8.361 25.474 1.00 59.56 374 MET A C 1
ATOM 2964 O O . MET A 1 374 ? -19.075 -9.395 26.142 1.00 59.56 374 MET A O 1
ATOM 2968 N N . SER A 1 375 ? -18.069 -7.456 25.598 1.00 59.38 375 SER A N 1
ATOM 2969 C CA . SER A 1 375 ? -16.936 -7.611 26.523 1.00 59.38 375 SER A CA 1
ATOM 2970 C C . SER A 1 375 ? -17.375 -7.628 27.994 1.00 59.38 375 SER A C 1
ATOM 2972 O O . SER A 1 375 ? -16.877 -8.431 28.780 1.00 59.38 375 SER A O 1
ATOM 2974 N N . GLY A 1 376 ? -18.334 -6.772 28.369 1.00 58.34 376 GLY A N 1
ATOM 2975 C CA . GLY A 1 376 ? -18.886 -6.698 29.724 1.00 58.34 376 GLY A CA 1
ATOM 2976 C C . GLY A 1 376 ? -19.649 -7.962 30.118 1.00 58.34 376 GLY A C 1
ATOM 2977 O O . GLY A 1 376 ? -19.399 -8.509 31.189 1.00 58.34 376 GLY A O 1
ATOM 2978 N N . ARG A 1 377 ? -20.496 -8.491 29.221 1.00 56.88 377 ARG A N 1
ATOM 2979 C CA . ARG A 1 377 ? -21.220 -9.760 29.437 1.00 56.88 377 ARG A CA 1
ATOM 2980 C C . ARG A 1 377 ? -20.273 -10.949 29.606 1.00 56.88 377 ARG A C 1
ATOM 2982 O O . ARG A 1 377 ? -20.489 -11.779 30.484 1.00 56.88 377 ARG A O 1
ATOM 2989 N N . GLN A 1 378 ? -19.216 -11.025 28.798 1.00 53.88 378 GLN A N 1
ATOM 2990 C CA . GLN A 1 378 ? -18.213 -12.089 28.915 1.00 53.88 378 GLN A CA 1
ATOM 2991 C C . GLN A 1 378 ? -17.386 -11.965 30.201 1.00 53.88 378 GLN A C 1
ATOM 2993 O O . GLN A 1 378 ? -17.147 -12.971 30.865 1.00 53.88 378 GLN A O 1
ATOM 2998 N N . GLY A 1 379 ? -16.991 -10.748 30.591 1.00 54.75 379 GLY A N 1
ATOM 2999 C CA . GLY A 1 379 ? -16.282 -10.501 31.849 1.00 54.75 379 GLY A CA 1
ATOM 3000 C C . GLY A 1 379 ? -17.124 -10.838 33.083 1.00 54.75 379 GLY A C 1
ATOM 3001 O O . GLY A 1 379 ? -16.620 -11.426 34.038 1.00 54.75 379 GLY A O 1
ATOM 3002 N N . GLU A 1 380 ? -18.422 -10.534 33.049 1.00 56.44 380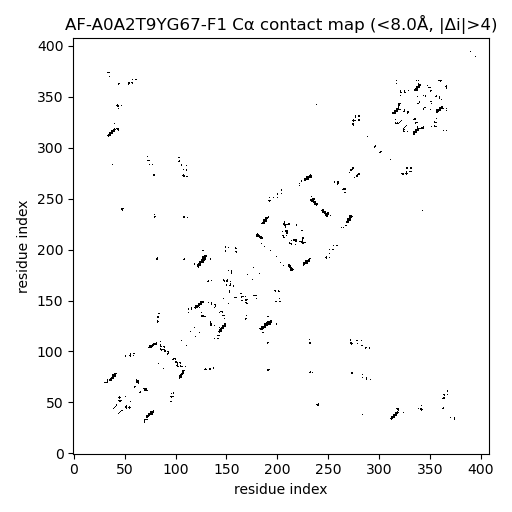 GLU A N 1
ATOM 3003 C CA . GLU A 1 380 ? -19.363 -10.875 34.118 1.00 56.44 380 GLU A CA 1
ATOM 3004 C C . GLU A 1 380 ? -19.602 -12.390 34.209 1.00 56.44 380 GLU A C 1
ATOM 3006 O O . GLU A 1 380 ? -19.529 -12.958 35.299 1.00 56.44 380 GLU A O 1
ATOM 3011 N N . GLN A 1 381 ? -19.772 -13.076 33.073 1.00 53.03 381 GLN A N 1
ATOM 3012 C CA . GLN A 1 381 ? -19.871 -14.540 33.024 1.00 53.03 381 GLN A CA 1
ATOM 3013 C C . GLN A 1 381 ? -18.588 -15.236 33.500 1.00 53.03 381 GLN A C 1
ATOM 3015 O O . GLN A 1 381 ? -18.667 -16.198 34.264 1.00 53.03 381 GLN A O 1
ATOM 3020 N N . ALA A 1 382 ? -17.411 -14.743 33.102 1.00 54.97 382 ALA A N 1
ATOM 3021 C CA . ALA A 1 382 ? -16.123 -15.271 33.550 1.00 54.97 382 ALA A CA 1
ATOM 3022 C C . ALA A 1 382 ? -15.930 -15.076 35.061 1.00 54.97 382 ALA A C 1
ATOM 3024 O O . ALA A 1 382 ? -15.528 -16.009 35.753 1.00 54.97 382 ALA A O 1
ATOM 3025 N N . ARG A 1 383 ? -16.304 -13.907 35.597 1.00 57.88 383 ARG A N 1
ATOM 3026 C CA . ARG A 1 383 ? -16.266 -13.623 37.038 1.00 57.88 383 ARG A CA 1
ATOM 3027 C C . ARG A 1 383 ? -17.246 -14.495 37.823 1.00 57.88 383 ARG A C 1
ATOM 3029 O O . ARG A 1 383 ? -16.891 -14.987 38.891 1.00 57.88 383 ARG A O 1
ATOM 3036 N N . LEU A 1 384 ? -18.457 -14.723 37.305 1.00 61.09 384 LEU A N 1
ATOM 3037 C CA . LEU A 1 384 ? -19.409 -15.663 37.906 1.00 61.09 384 LEU A CA 1
ATOM 3038 C C . LEU A 1 384 ? -18.870 -17.096 37.896 1.00 61.09 384 LEU A C 1
ATOM 3040 O O . LEU A 1 384 ? -19.050 -17.811 38.878 1.00 61.09 384 LEU A O 1
ATOM 3044 N N . LYS A 1 385 ? -18.214 -17.516 36.809 1.00 64.31 385 LYS A N 1
ATOM 3045 C CA . LYS A 1 385 ? -17.579 -18.834 36.714 1.00 64.31 385 LYS A CA 1
ATOM 3046 C C . LYS A 1 385 ? -16.450 -18.972 37.735 1.00 64.31 385 LYS A C 1
ATOM 3048 O O . LYS A 1 385 ? -16.445 -19.930 38.491 1.00 64.31 385 LYS A O 1
ATOM 3053 N N . GLU A 1 386 ? -15.581 -17.973 37.855 1.00 64.38 386 GLU A N 1
ATOM 3054 C CA . GLU A 1 386 ? -14.486 -17.975 38.829 1.00 64.38 386 GLU A CA 1
ATOM 3055 C C . GLU A 1 386 ? -14.990 -17.976 40.284 1.00 64.38 386 GLU A C 1
ATOM 3057 O O . GLU A 1 386 ? -14.437 -18.668 41.139 1.00 64.38 386 GLU A O 1
ATOM 3062 N N . LEU A 1 387 ? -16.067 -17.237 40.578 1.00 68.38 387 LEU A N 1
ATOM 3063 C CA . LEU A 1 387 ? -16.728 -17.255 41.888 1.00 68.38 387 LEU A CA 1
ATOM 3064 C C . LEU A 1 387 ? -17.357 -18.620 42.190 1.00 68.38 387 LEU A C 1
ATOM 3066 O O . LEU A 1 387 ? -17.238 -19.101 43.315 1.00 68.38 387 LEU A O 1
ATOM 3070 N N . LYS A 1 388 ? -17.987 -19.258 41.196 1.00 71.88 388 LYS A N 1
ATOM 3071 C CA . LYS A 1 388 ? -18.529 -20.618 41.320 1.00 71.88 388 LYS A CA 1
ATOM 3072 C C . LYS A 1 388 ? -17.421 -21.651 41.519 1.00 71.88 388 LYS A C 1
ATOM 3074 O O . LYS A 1 388 ? -17.549 -22.494 42.398 1.00 71.88 388 LYS A O 1
ATOM 3079 N N . ASP A 1 389 ? -16.314 -21.537 40.792 1.00 73.06 389 ASP A N 1
ATOM 3080 C CA . ASP A 1 389 ? -15.161 -22.433 40.910 1.00 73.06 389 ASP A CA 1
ATOM 3081 C C . ASP A 1 389 ? -14.449 -22.263 42.266 1.00 73.06 389 ASP A C 1
ATOM 3083 O O . ASP A 1 389 ? -14.005 -23.242 42.866 1.00 73.06 389 ASP A O 1
ATOM 3087 N N . LYS A 1 390 ? -14.381 -21.034 42.800 1.00 72.19 390 LYS A N 1
ATOM 3088 C CA . LYS A 1 390 ? -13.874 -20.748 44.156 1.00 72.19 390 LYS A CA 1
ATOM 3089 C C . LYS A 1 390 ? -14.814 -21.253 45.253 1.00 72.19 390 LYS A C 1
ATOM 3091 O O . LYS A 1 390 ? -14.334 -21.772 46.258 1.00 72.19 390 LYS A O 1
ATOM 3096 N N . ALA A 1 391 ? -16.128 -21.141 45.057 1.00 68.94 391 ALA A N 1
ATOM 3097 C CA . ALA A 1 391 ? -17.125 -21.694 45.972 1.00 68.94 391 ALA A CA 1
ATOM 3098 C C . ALA A 1 391 ? -17.109 -23.235 45.971 1.00 68.94 391 ALA A C 1
ATOM 3100 O O . ALA A 1 391 ? -17.189 -23.848 47.031 1.00 68.94 391 ALA A O 1
ATOM 3101 N N . ALA A 1 392 ? -16.919 -23.861 44.805 1.00 69.25 392 ALA A N 1
ATOM 3102 C CA . ALA A 1 392 ? -16.798 -25.313 44.661 1.00 69.25 392 ALA A CA 1
ATOM 3103 C C . ALA A 1 392 ? -15.503 -25.881 45.276 1.00 69.25 392 ALA A C 1
ATOM 3105 O O . ALA A 1 392 ? -15.465 -27.047 45.656 1.00 69.25 392 ALA A O 1
ATOM 3106 N N . LYS A 1 393 ? -14.453 -25.059 45.414 1.00 70.19 393 LYS A N 1
ATOM 3107 C CA . LYS A 1 393 ? -13.165 -25.428 46.031 1.00 70.19 393 LYS A CA 1
ATOM 3108 C C . LYS A 1 393 ? -13.089 -25.181 47.549 1.00 70.19 393 LYS A C 1
ATOM 3110 O O . LYS A 1 393 ? -12.011 -25.308 48.120 1.00 70.19 393 LYS A O 1
ATOM 3115 N N . GLY A 1 394 ? -14.203 -24.857 48.214 1.00 51.81 394 GLY A N 1
ATOM 3116 C CA . GLY A 1 394 ? -14.294 -24.881 49.683 1.00 51.81 394 GLY A CA 1
ATOM 3117 C C . GLY A 1 394 ? -13.643 -23.708 50.432 1.00 51.81 394 GLY A C 1
ATOM 3118 O O . GLY A 1 394 ? -13.170 -23.890 51.551 1.00 51.81 394 GLY A O 1
ATOM 3119 N N . GLY A 1 395 ? -13.614 -22.497 49.863 1.00 49.47 395 GLY A N 1
ATOM 3120 C CA . GLY A 1 395 ? -13.220 -21.293 50.615 1.00 49.47 395 GLY A CA 1
ATOM 3121 C C . GLY A 1 395 ? -14.265 -20.901 51.680 1.00 49.47 395 GLY A C 1
ATOM 3122 O O . GLY A 1 395 ? -15.461 -21.051 51.427 1.00 49.47 395 GLY A O 1
ATOM 3123 N N . PRO A 1 396 ? -13.863 -20.391 52.862 1.00 42.38 396 PRO A N 1
ATOM 3124 C CA . PRO A 1 396 ? -14.749 -20.253 54.017 1.00 42.38 396 PRO A CA 1
ATOM 3125 C C . PRO A 1 396 ? -15.888 -19.256 53.760 1.00 42.38 396 PRO A C 1
ATOM 3127 O O . PRO A 1 396 ? -15.664 -18.089 53.431 1.00 42.38 396 PRO A O 1
ATOM 3130 N N . LEU A 1 397 ? -17.124 -19.718 53.959 1.00 40.09 397 LEU A N 1
ATOM 3131 C CA . LEU A 1 397 ? -18.315 -18.878 54.052 1.00 40.09 397 LEU A CA 1
ATOM 3132 C C . LEU A 1 397 ? -18.181 -17.957 55.272 1.00 40.09 397 LEU A C 1
ATOM 3134 O O . LEU A 1 397 ? -18.293 -18.399 56.412 1.00 40.09 397 LEU A O 1
ATOM 3138 N N . LEU A 1 398 ? -17.967 -16.660 55.040 1.00 40.66 398 LEU A N 1
ATOM 3139 C CA . LEU A 1 398 ? -18.182 -15.634 56.059 1.00 40.66 398 LEU A CA 1
ATOM 3140 C C . LEU A 1 398 ? -19.682 -15.582 56.380 1.00 40.66 398 LEU A C 1
ATOM 3142 O O . LEU A 1 398 ? -20.456 -14.889 55.721 1.00 40.66 398 LEU A O 1
ATOM 3146 N N . THR A 1 399 ? -20.098 -16.325 57.402 1.00 37.47 399 THR A N 1
ATOM 3147 C CA . THR A 1 399 ? -21.425 -16.219 58.010 1.00 37.47 399 THR A CA 1
ATOM 3148 C C . THR A 1 399 ? -21.526 -14.895 58.770 1.00 37.47 399 THR A C 1
ATOM 3150 O O . THR A 1 399 ? -21.227 -14.809 59.960 1.00 37.47 399 THR A O 1
ATOM 3153 N N . GLY A 1 400 ? -21.932 -13.834 58.072 1.00 35.06 400 GLY A N 1
ATOM 3154 C CA . GLY A 1 400 ? -22.378 -12.589 58.690 1.00 35.06 400 GLY A CA 1
ATOM 3155 C C . GLY A 1 400 ? -23.764 -12.785 59.300 1.00 35.06 400 GLY A C 1
ATOM 3156 O O . GLY A 1 400 ? -24.766 -12.741 58.591 1.00 35.06 400 GLY A O 1
ATOM 3157 N N . GLY A 1 401 ? -23.818 -13.027 60.610 1.00 32.69 401 GLY A N 1
ATOM 3158 C CA . GLY A 1 401 ? -25.063 -13.124 61.367 1.00 32.69 401 GLY A CA 1
ATOM 3159 C C . GLY A 1 401 ? -25.891 -11.839 61.272 1.00 32.69 401 GLY A C 1
ATOM 3160 O O . GLY A 1 401 ? -25.428 -10.748 61.607 1.00 32.69 401 GLY A O 1
ATOM 3161 N N . ILE A 1 402 ? -27.136 -11.985 60.825 1.00 36.03 402 ILE A N 1
ATOM 3162 C CA . ILE A 1 402 ? -28.162 -10.942 60.819 1.00 36.03 402 ILE A CA 1
ATOM 3163 C C . ILE A 1 402 ? -28.533 -10.625 62.275 1.00 36.03 402 ILE A C 1
ATOM 3165 O O . ILE A 1 402 ? -29.101 -11.461 62.977 1.00 36.03 402 ILE A O 1
ATOM 3169 N N . LYS A 1 403 ? -28.244 -9.399 62.731 1.00 38.75 403 LYS A N 1
ATOM 3170 C CA . LYS A 1 403 ? -28.842 -8.834 63.949 1.00 38.75 403 LYS A CA 1
ATOM 3171 C C . LYS A 1 403 ? -30.351 -8.689 63.730 1.00 38.75 403 LYS A C 1
ATOM 3173 O O . LYS A 1 403 ? -30.777 -7.846 62.944 1.00 38.75 403 LYS A O 1
ATOM 3178 N N . LYS A 1 404 ? -31.160 -9.469 64.452 1.00 36.12 404 LYS A N 1
ATOM 3179 C CA . LYS A 1 404 ? -32.585 -9.170 64.640 1.00 36.12 404 LYS A CA 1
ATOM 3180 C C . LYS A 1 404 ? -32.733 -8.104 65.723 1.00 36.12 404 LYS A C 1
ATOM 3182 O O . LYS A 1 404 ? -32.350 -8.310 66.869 1.00 36.12 404 LYS A O 1
ATOM 3187 N N . SER A 1 405 ? -33.307 -6.972 65.336 1.00 42.66 405 SER A N 1
ATOM 3188 C CA . SER A 1 405 ? -33.908 -5.988 66.231 1.00 42.66 405 SER A CA 1
ATOM 3189 C C . SER A 1 405 ? -35.097 -6.613 66.968 1.00 42.66 405 SER A C 1
ATOM 3191 O O . SER A 1 405 ? -36.050 -7.053 66.323 1.00 42.66 405 SER A O 1
ATOM 3193 N N . GLY A 1 406 ? -35.060 -6.630 68.299 1.00 36.88 406 GLY A N 1
ATOM 3194 C CA . GLY A 1 406 ? -36.196 -6.978 69.150 1.00 36.88 406 GLY A CA 1
ATOM 3195 C C . GLY A 1 406 ? -36.621 -5.768 69.976 1.00 36.88 406 GLY A C 1
ATOM 3196 O O . GLY A 1 406 ? -35.824 -5.247 70.748 1.00 36.88 406 GLY A O 1
ATOM 3197 N N . LYS A 1 407 ? -37.867 -5.324 69.784 1.00 40.72 407 LYS A N 1
ATOM 3198 C CA . LYS A 1 407 ? -38.585 -4.386 70.657 1.00 40.72 407 LYS A CA 1
ATOM 3199 C C . LYS A 1 407 ? -38.816 -5.022 72.036 1.00 40.72 407 LYS A C 1
ATOM 3201 O O . LYS A 1 407 ? -39.475 -6.058 72.094 1.00 40.72 407 LYS A O 1
ATOM 3206 N N . LYS A 1 408 ? -38.392 -4.355 73.106 1.00 40.62 408 LYS A N 1
ATOM 3207 C CA . LYS A 1 408 ? -39.242 -3.790 74.170 1.00 40.62 408 LYS A CA 1
ATOM 3208 C C . LYS A 1 408 ? -38.380 -2.967 75.112 1.00 40.62 408 LYS A C 1
ATOM 3210 O O . LYS A 1 408 ? -37.262 -3.434 75.411 1.00 40.62 408 LYS A O 1
#

pLDDT: mean 83.3, std 20.81, range [26.5, 98.81]

Radius of gyration: 31.91 Å; Cα contacts (8 Å, |Δi|>4): 691; chains: 1; bounding box: 64×73×123 Å

Foldseek 3Di:
DDDDDDDDDDDDDDDDDDDDDDDDDDPDDDQDAFLEAEEEEPDLFQAPFLAGDPLNLVLQCCQCQPPPRRYHHHAAYAYQDFQAALQVVQVSCCVRNVHRGGSLRYHYLCNLVLVCCVVQLAAAAEEEDHDACRRVVNVVVSRNVHYFYLLLVCVLPVPLPVPDHRDPDTPQDVVDDDQLLPGAHAEYEYRFDHPDLVSRLSLVQQQQQAARSRNNGDGDPLLHGNHAYEHSHLDQWDGHPDPDTDGTPNVSVVVSQVVSCVVRVDGDDYHYTAFLDQSSVVVNVVSSVVVCVVVCVVVVNDDPPDPDDDNHRQYEYEEADLRGRQNSCVVNPGAYEHECSDPNPDDPPDADPPRGGNYYDPHNSVVSVVSVVVSVVVVVVVVVVVVVVVVVVDDDDPPPDDDDDDDD

Solvent-accessible surface area (backbone atoms only — not comparable to full-atom values): 22855 Å² total; per-residue (Å²): 139,90,80,89,82,86,90,82,89,83,87,87,83,91,81,83,90,77,83,85,81,80,80,82,80,76,81,77,75,73,82,71,76,54,63,43,29,39,38,30,34,42,72,26,42,33,25,54,60,91,44,62,40,70,46,30,32,52,32,49,45,31,33,69,24,74,37,102,80,58,44,57,45,54,66,33,38,48,37,60,55,58,43,66,49,44,54,58,53,16,51,54,48,18,66,66,38,75,42,97,51,51,36,76,32,45,37,42,13,38,55,60,56,48,66,50,27,85,79,37,24,92,36,35,31,38,37,37,26,23,71,81,50,42,32,44,55,46,44,41,73,59,46,33,73,34,68,43,36,60,54,39,55,31,55,73,39,47,76,79,37,74,89,53,83,58,62,92,74,47,76,61,53,93,87,65,81,78,60,49,54,73,45,47,35,61,30,38,40,31,40,33,50,64,88,49,63,68,54,45,48,48,53,52,50,48,37,30,32,7,43,70,15,10,69,61,43,63,61,34,89,82,55,45,75,50,37,56,36,36,37,11,37,64,49,49,59,43,81,50,87,54,96,62,69,40,78,32,43,19,46,57,50,52,54,48,40,52,53,42,26,75,74,50,78,43,88,70,76,72,45,74,36,13,68,43,35,66,66,39,53,55,46,49,50,51,42,48,51,53,42,49,50,56,56,38,47,77,66,69,75,56,70,98,81,61,96,61,81,85,85,75,47,52,49,33,35,38,22,16,37,45,80,28,46,28,38,22,26,52,75,73,68,38,44,19,33,36,26,41,61,33,80,34,68,68,59,94,91,54,66,54,86,82,43,61,42,78,39,69,30,70,38,49,37,53,45,61,53,52,58,45,57,56,46,49,53,51,51,50,52,50,50,50,48,52,51,49,54,46,57,75,68,67,61,84,81,83,81,77,78,80,83,78,88,76,94,128

Secondary structure (DSSP, 8-state):
--------------------PPPP----PPP---SEEEEE--BTTTEETTEEPHHHHHHHHHHTT-STT-----EEEE-S--SS-HHHHHHHHHHHHTS---GGGEE-TTGGGGGGHHHHTTSEEEEE-SSTTHHHHHHHHHT-SEEE-HHHHHHH-GGGGTTSPPPS--SSPTT----TTT--EEEEEE-S--S-HHHHHHHHHHHHHBGGG-TTSPBPTT----S-EEES---SEE--SSSSPEE-HHHHHHHHHHHHHHHHSSPPPEEE-STTSHHHHHHHHHHHHHHHHHHHHHTT---TT--SPP-PPEEEEEES-IIIIIHHHHHHT-EEEEESSSS--PPTT---SSS--SEEESSHHHHHHHHHHHHHHHHHHHHHHHHHHHHHTT--------------

Nearest PDB structures (foldseek):
  3kc2-assembly1_B  TM=8.744E-01  e=4.135E-33  Saccharomyces cerevisiae
  3kc2-assembly1_A  TM=8.672E-01  e=3.124E-32  Saccharomyces cerevisiae
  3rf6-assembly1_B  TM=8.151E-01  e=1.214E-33  Saccharomyces cerevisiae
  1wvi-assembly1_D  TM=7.989E-01  e=2.048E-13  Streptococcus mutans UA159
  1yv9-assembly1_B  TM=7.931E-01  e=2.959E-13  Enterococcus faecalis V583

Organism: NCBI:txid61424